Protein 4XGO (pdb70)

CATH classification: 3.80.10.10

InterPro domains:
  IPR001611 Leucine-rich repeat [PF13855] (92-151)
  IPR001611 Leucine-rich repeat [PF13855] (201-258)
  IPR001611 Leucine-rich repeat [PS51450] (116-137)
  IPR003591 Leucine-rich repeat, typical subtype [SM00369] (42-65)
  IPR003591 Leucine-rich repeat, typical subtype [SM00369] (70-89)
  IPR003591 Leucine-rich repeat, typical subtype [SM00369] (90-113)
  IPR003591 Leucine-rich repeat, typical subtype [SM00369] (114-137)
  IPR003591 Leucine-rich repeat, typical subtype [SM00369] (138-161)
  IPR003591 Leucine-rich repeat, typical subtype [SM00369] (245-265)
  IPR003591 Leucine-rich repeat, typical subtype [SM00369] (268-289)
  IPR003591 Leucine-rich repeat, typical subtype [SM00369] (291-314)
  IPR032675 Leucine-rich repeat domain superfamily [G3DSA:3.80.10.10] (21-376)
  IPR048481 LRIM1/APL1C-like, dimerization domain [PF20733] (366-550)

Secondary structure (DSSP, 8-state):
---EEE-HHHHHHHHHHHHTTSEEE-TTS-EEEE-TTTTTT-TT-SEEE--SS------TTGGGG-TT--EEE--SS------TTTTTT-TT--EEE--SS---B--TTTTSS-TT--EEE--SS--SB--GGG-TT-SEEE--SS--SEEEPPTT-SEEE--SS---EEE-S--S---EEE--SS-----GGGGG-TT-SEEE--SS--S---GGGGTT-SS--EEE--SS---EEEE-S---TT--EEE--SS--SEEEE-TTTTTT-SEEE--SS----------TT--EEE--SS-EEHHHHHHHHHHS-TTTB----SS--TT-EEETTEEEE--/-EEE-HHHHHHHHHHHHTTSEEE-TTS-EEEE-TTTTTT-TT-SEEE--SS----PPTTTTTT-TT--EEE--SS------TTTTTT-TT--EEE--SS---B--TTTTSS-TT--EEE--SS--SB--GGG-TT-SEEE--SS--SEEE--TT-SEEE--SS---EEE-S--SS--EEE--SS-----GGGGG-TT-SEEE--SS--S---GGGGTT-SS--EEE--SS---EEE----EEE--SS--SEEE--SGGGTT-SEEE--SS----------S---EEE--SS-EEHHHHHHHHHH------S-PPTTEEEETTEEEE--

Foldseek 3Di:
DDDDDDDPVVVVVVVVCVVQLQADAQDQVQDEDDDLCNCVPRQNYQAYAHDHHAYAADDLNSCLSHLNHAYYAHANYAYQEHDPNNCVRNQNHAEYAHAHYAHAEDDLCNCVSPQQHAYYHHDHYAYADDQCQSRQNYAEYEHDHYAYQEAEDHAEHQEYAHDHYAHAYYDYAQHANHAYYHHAQYAHAAQLVLLSHQNYAEYAHANYAYQADDLVSNVSNQAHAEYHHAHYAHAEAANEDDANLNYAYYAHYHYAYQAHHYPACNCLQYQYYEHENYAYAAYDHAQHANHQAYEDANYEYAVVRVVNRPVRYDPRRYDDADDDEPPQWDDDNRHTYHYD/DDDDDPVVVVVVVVCVVQLQAAAQDPVQDADDDLCNCVPSCNYAEYHHEQHAYAADDPNNCVRPQNHAYYEHAQYAYADYDPCNCVRNQNHAEYAHAHYAYAEDDLCNCQSNQQHAYYHHDHYAYAYDACQSRQNYAEYEHDNYAYQEAEHHAEHQAYAHAHYAHAYYHYAQHQRHAHYHHAQYAHADLLCLLSHQNYAEYAHANYAHQEDDAVSNPSHDHHAAYHHAHYAYAEAAEVYAYYHHHHYAYQYYHYPACVCQNYQYYEHYQYAYAADDDAQRVAHNAYDDANYEYAVVRVVNCVVRYHDDAYDDDDPQWDDDPRHTYHYD

Organism: Anopheles gambiae (NCBI:txid7165)

Solvent-accessible surface area: 29117 Å² total; per-residue (Å²): 118,113,50,44,103,0,27,57,163,40,7,68,53,28,52,51,22,29,112,97,39,58,17,3,3,0,0,3,25,74,0,88,98,7,38,68,77,1,0,26,188,3,95,69,0,64,82,0,25,0,20,34,9,52,0,92,152,7,21,58,95,0,2,91,32,0,58,74,0,36,18,0,14,0,2,125,7,56,0,18,68,18,27,113,39,6,1,122,51,0,60,107,0,49,61,0,5,0,16,44,6,62,0,80,106,4,80,78,94,18,15,144,28,1,108,42,0,85,33,0,48,0,18,37,15,102,0,80,56,10,44,0,34,95,8,83,32,2,87,63,4,37,0,8,118,9,93,1,50,65,2,14,0,0,86,37,0,36,56,0,31,0,4,53,11,55,0,73,68,16,80,29,54,88,0,88,94,0,21,45,0,60,0,29,67,9,41,0,92,62,5,48,16,1,47,48,1,21,4,0,17,25,1,20,2,10,103,8,65,0,102,113,13,65,22,83,28,8,107,78,17,140,95,0,49,72,5,66,0,10,40,10,103,0,46,37,2,76,7,126,20,87,57,22,95,54,19,60,12,0,22,0,8,76,9,107,0,89,100,6,91,36,62,117,52,16,15,47,81,5,39,66,0,52,0,19,68,14,44,0,70,70,6,163,21,28,101,35,103,52,23,113,30,2,15,0,6,97,23,32,1,33,0,79,16,0,77,48,4,38,145,50,17,65,76,59,5,36,118,34,48,14,135,165,40,124,150,107,43,74,87,29,132,27,0,15,0,99,82,128,114,45,72,0,23,31,164,40,6,69,59,30,37,51,21,28,114,109,40,52,17,4,3,0,0,0,6,36,0,56,51,5,44,66,78,6,2,30,215,10,108,68,0,68,80,0,36,0,23,30,9,43,0,70,153,8,19,80,110,4,2,80,63,0,43,74,0,38,24,0,27,0,2,101,9,58,0,45,66,38,15,117,53,12,2,136,61,0,62,74,0,46,49,0,3,0,7,55,7,48,0,94,113,6,89,69,103,18,10,112,37,0,108,48,0,68,24,0,40,0,17,39,14,126,0,80,49,10,22,0,29,74,6,83,38,2,81,54,4,37,0,6,114,9,95,2,52,62,2,3,0,0,92,33,0,36,47,0,25,0,4,56,11,60,0,74,70,16,115,26,61,87,0,106,68,0,21,49,0,56,0,35,64,8,63,0,87,75,4,51,18,1,58,50,1,20,6,0,21,23,0,25,1,7,103,5,61,0,102,82,15,56,41,120,36,37,111,105,36,146,131,15,37,78,10,54,3,8,40,7,93,0,65,38,4,91,47,98,33,65,15,1,22,1,9,74,10,100,0,113,113,5,64,15,94,140,59,95,7,65,69,1,65,82,0,49,0,17,70,14,48,0,68,74,5,156,9,62,108,14,88,56,37,72,38,8,16,0,6,90,20,34,2,32,0,84,21,0,88,59,6,58,89,63,54,97,67,37,43,14,148,96,40,122,96,79,43,74,90,38,117,31,0,15,0,58,88,123

Sequence (668 aa):
YKSMHLTPFTLSSALLASFHKVEVLNLNGLQIEEIDTNAFAYAHTIQKLYMRFNVIRYLPPHVFQNVPLLTVLMMLDRNDLSSLPPGIFHNTPKLTMMSMSNNNLERIEDDTFQATTALQNNLQQLSSSNRLTHVDLALIPSLFHVNVSYNLLSTLAIPIAVEELDASHNTINVVRGPVNVELTILKLQHNNLTDTAWLLNYPGLVDDVDLSSYNQLEKITYQHFVKMQRLERLYVSNNRLVALDFYGRPIPTLKVLDLSHNHLMWVEHNQAQFDKLQYLYLDHNSIVTFKLSTSHTLKNLTLSHNDWDCNSLRALFRNVAQPAVHDADQHCKIDYHLEHGLCCKESSMHLTPFTLSALLASFHKVEVLNLNGLQIEEIDTNAFAYAHTIQKLYMMRFNVIRYLPPHVFQNVPLLTVLMMLDRNDLSSLPPGIFFHHNNTPKLTMMMSMSSNNNLERIEDDTFQATTALQNLQLSSSNRLTHVDLALIPSLFHVNVSYNLLSTLAIPIAVEELDASHNTINVVRGPVNVELTILKLQHNNLTDTAWLLNYPGLVDVDLSYNQLEKITYQHFVKMQRLERLYVVSNNRLVALDFTLKVLDLSHNHLMWVEHNQAQFDKLQYLYLDHNSIVTFKLSTSHTLKNLTLSHNDWDCNSLRALFRNVVHDADQHCKIDYHLEHGLCCKES

Structure (mmCIF, N/CA/C/O backbone):
data_4XGO
#
_entry.id   4XGO
#
_cell.length_a   64.423
_cell.length_b   74.956
_cell.length_c   214.370
_cell.angle_alpha   90.00
_cell.angle_beta   90.00
_cell.angle_gamma   90.00
#
_symmetry.space_group_name_H-M   'P 21 21 21'
#
loop_
_entity.id
_entity.type
_entity.pdbx_description
1 polymer 'Anopheles Plasmodium-responsive Leucine-rich repeat protein 1B'
2 branched 2-acetamido-2-deoxy-beta-D-glucopyranose-(1-4)-2-acetamido-2-deoxy-beta-D-glucopyranose
3 non-polymer 'PHOSPHATE ION'
4 non-polymer 'ACETATE ION'
5 non-polymer GLYCEROL
6 non-polymer 'CHLORIDE ION'
7 non-polymer 'SODIUM ION'
8 water water
#
loop_
_atom_site.group_PDB
_atom_site.id
_atom_site.type_symbol
_atom_site.label_atom_id
_atom_site.label_alt_id
_atom_site.label_comp_id
_atom_site.label_asym_id
_atom_site.label_entity_id
_atom_site.label_seq_id
_atom_site.pdbx_PDB_ins_code
_atom_site.Cartn_x
_atom_site.Cartn_y
_atom_site.Cartn_z
_atom_site.occupancy
_atom_site.B_iso_or_equiv
_atom_site.auth_seq_id
_atom_site.auth_comp_id
_atom_site.auth_asym_id
_atom_site.auth_atom_id
_atom_site.pdbx_PDB_model_num
ATOM 1 N N . TYR A 1 5 ? 12.025 20.189 58.263 1.00 40.01 25 TYR A N 1
ATOM 2 C CA . TYR A 1 5 ? 11.081 21.218 58.804 1.00 39.39 25 TYR A CA 1
ATOM 3 C C . TYR A 1 5 ? 11.608 22.616 58.442 1.00 40.76 25 TYR A C 1
ATOM 4 O O . TYR A 1 5 ? 12.763 22.934 58.734 1.00 43.10 25 TYR A O 1
ATOM 13 N N . LYS A 1 6 ? 10.783 23.437 57.781 1.00 40.59 26 LYS A N 1
ATOM 14 C CA . LYS A 1 6 ? 11.219 24.779 57.354 1.00 39.88 26 LYS A CA 1
ATOM 15 C C . LYS A 1 6 ? 10.863 25.841 58.402 1.00 36.82 26 LYS A C 1
ATOM 16 O O . LYS A 1 6 ? 9.810 25.757 59.046 1.00 39.48 26 LYS A O 1
ATOM 19 N N . SER A 1 7 ? 11.726 26.849 58.539 1.00 33.64 27 SER A N 1
ATOM 20 C CA . SER A 1 7 ? 11.570 27.865 59.593 1.00 30.58 27 SER A CA 1
ATOM 21 C C . SER A 1 7 ? 10.531 28.914 59.234 1.00 28.65 27 SER A C 1
ATOM 22 O O . SER A 1 7 ? 10.317 29.204 58.057 1.00 30.31 27 SER A O 1
ATOM 25 N N . MET A 1 8 ? 9.900 29.476 60.257 1.00 24.08 28 MET A N 1
ATOM 26 C CA . MET A 1 8 ? 8.806 30.431 60.070 1.00 22.90 28 MET A CA 1
ATOM 27 C C . MET A 1 8 ? 9.073 31.731 60.808 1.00 21.74 28 MET A C 1
ATOM 28 O O . MET A 1 8 ? 9.834 31.770 61.784 1.00 19.23 28 MET A O 1
ATOM 33 N N . HIS A 1 9 ? 8.472 32.806 60.296 1.00 21.09 29 HIS A N 1
ATOM 34 C CA . HIS A 1 9 ? 8.460 34.104 60.965 1.00 21.10 29 HIS A CA 1
ATOM 35 C C . HIS A 1 9 ? 7.128 34.201 61.707 1.00 19.62 29 HIS A C 1
ATOM 36 O O . HIS A 1 9 ? 6.066 33.907 61.124 1.00 20.20 29 HIS A O 1
ATOM 43 N N . LEU A 1 10 ? 7.162 34.575 62.979 1.00 18.30 30 LEU A N 1
ATOM 44 C CA . LEU A 1 10 ? 5.956 34.794 63.741 1.00 18.64 30 LEU A CA 1
ATOM 45 C C . LEU A 1 10 ? 5.539 36.258 63.623 1.00 19.54 30 LEU A C 1
ATOM 46 O O . LEU A 1 10 ? 6.151 37.146 64.222 1.00 19.55 30 LEU A O 1
ATOM 51 N N . THR A 1 11 ? 4.481 36.481 62.849 1.00 20.52 31 THR A N 1
ATOM 52 C CA . THR A 1 11 ? 3.976 37.826 62.550 1.00 22.01 31 THR A CA 1
ATOM 53 C C . THR A 1 11 ? 2.512 37.874 62.966 1.00 22.39 31 THR A C 1
ATOM 54 O O . THR A 1 11 ? 1.912 36.833 63.256 1.00 20.90 31 THR A O 1
ATOM 58 N N . PRO A 1 12 ? 1.907 39.075 63.048 1.00 23.17 32 PRO A N 1
ATOM 59 C CA . PRO A 1 12 ? 0.486 39.031 63.311 1.00 23.56 32 PRO A CA 1
ATOM 60 C C . PRO A 1 12 ? -0.304 38.154 62.331 1.00 22.72 32 PRO A C 1
ATOM 61 O O . PRO A 1 12 ? -1.239 37.511 62.750 1.00 22.53 32 PRO A O 1
ATOM 65 N N . PHE A 1 13 ? 0.091 38.116 61.063 1.00 22.67 33 PHE A N 1
ATOM 66 C CA . PHE A 1 13 ? -0.554 37.264 60.073 1.00 23.14 33 PHE A CA 1
ATOM 67 C C . PHE A 1 13 ? -0.341 35.778 60.408 1.00 21.49 33 PHE A C 1
ATOM 68 O O . PHE A 1 13 ? -1.305 35.026 60.534 1.00 20.57 33 PHE A O 1
ATOM 76 N N . THR A 1 14 ? 0.904 35.358 60.593 1.00 20.13 34 THR A N 1
ATOM 77 C CA . THR A 1 14 ? 1.133 33.940 60.803 1.00 19.10 34 THR A CA 1
ATOM 78 C C . THR A 1 14 ? 0.550 33.481 62.145 1.00 18.90 34 THR A C 1
ATOM 79 O O . THR A 1 14 ? 0.044 32.344 62.251 1.00 19.14 34 THR A O 1
ATOM 83 N N . LEU A 1 15 ? 0.593 34.340 63.166 1.00 18.87 35 LEU A N 1
ATOM 84 C CA . LEU A 1 15 ? -0.024 33.980 64.436 1.00 19.25 35 LEU A CA 1
ATOM 85 C C . LEU A 1 15 ? -1.553 33.903 64.299 1.00 19.70 35 LEU A C 1
ATOM 86 O O . LEU A 1 15 ? -2.186 33.004 64.860 1.00 19.12 35 LEU A O 1
ATOM 91 N N . SER A 1 16 ? -2.143 34.823 63.526 1.00 20.43 36 SER A N 1
ATOM 92 C CA A SER A 1 16 ? -3.590 34.791 63.274 0.50 21.08 36 SER A CA 1
ATOM 93 C CA B SER A 1 16 ? -3.589 34.794 63.261 0.50 21.26 36 SER A CA 1
ATOM 94 C C . SER A 1 16 ? -3.989 33.476 62.611 1.00 20.75 36 SER A C 1
ATOM 95 O O . SER A 1 16 ? -4.978 32.838 63.020 1.00 21.49 36 SER A O 1
ATOM 100 N N . ALA A 1 17 ? -3.232 33.078 61.598 1.00 20.79 37 ALA A N 1
ATOM 101 C CA . ALA A 1 17 ? -3.532 31.844 60.874 1.00 20.57 37 ALA A CA 1
ATOM 102 C C . ALA A 1 17 ? -3.392 30.624 61.782 1.00 20.47 37 ALA A C 1
ATOM 103 O O . ALA A 1 17 ? -4.253 29.734 61.771 1.00 20.30 37 ALA A O 1
ATOM 105 N N . LEU A 1 18 ? -2.333 30.590 62.584 1.00 20.12 38 LEU A N 1
ATOM 106 C CA . LEU A 1 18 ? -2.172 29.549 63.598 1.00 20.53 38 LEU A CA 1
ATOM 107 C C . LEU A 1 18 ? -3.323 29.475 64.590 1.00 20.44 38 LEU A C 1
ATOM 108 O O . LEU A 1 18 ? -3.859 28.408 64.844 1.00 19.32 38 LEU A O 1
ATOM 113 N N . LEU A 1 19 ? -3.677 30.614 65.179 1.00 20.85 39 LEU A N 1
ATOM 114 C CA . LEU A 1 19 ? -4.778 30.670 66.150 1.00 21.99 39 LEU A CA 1
ATOM 115 C C . LEU A 1 19 ? -6.098 30.192 65.536 1.00 21.85 39 LEU A C 1
ATOM 116 O O . LEU A 1 19 ? -6.852 29.483 66.189 1.00 22.32 39 LEU A O 1
ATOM 121 N N . ALA A 1 20 ? -6.348 30.543 64.273 1.00 22.53 40 ALA A N 1
ATOM 122 C CA . ALA A 1 20 ? -7.572 30.109 63.579 1.00 23.22 40 ALA A CA 1
ATOM 123 C C . ALA A 1 20 ? -7.591 28.587 63.432 1.00 23.03 40 ALA A C 1
ATOM 124 O O . ALA A 1 20 ? -8.629 27.938 63.644 1.00 23.51 40 ALA A O 1
ATOM 126 N N . SER A 1 21 ? -6.439 28.015 63.066 1.00 22.74 41 SER A N 1
ATOM 127 C CA . SER A 1 21 ? -6.327 26.554 62.933 1.00 22.46 41 SER A CA 1
ATOM 128 C C . SER A 1 21 ? -6.508 25.843 64.294 1.00 22.18 41 SER A C 1
ATOM 129 O O . SER A 1 21 ? -7.092 24.761 64.370 1.00 22.69 41 SER A O 1
ATOM 132 N N . PHE A 1 22 ? -6.014 26.459 65.365 1.00 22.92 42 PHE A N 1
ATOM 133 C CA . PHE A 1 22 ? -6.127 25.915 66.706 1.00 23.60 42 PHE A CA 1
ATOM 134 C C . PHE A 1 22 ? -7.580 25.995 67.169 1.00 26.28 42 PHE A C 1
ATOM 135 O O . PHE A 1 22 ? -8.096 25.051 67.760 1.00 26.45 42 PHE A O 1
ATOM 143 N N . HIS A 1 23 ? -8.208 27.131 66.894 1.00 28.20 43 HIS A N 1
ATOM 144 C CA . HIS A 1 23 ? -9.591 27.400 67.327 1.00 30.68 43 HIS A CA 1
ATOM 145 C C . HIS A 1 23 ? -10.567 26.347 66.811 1.00 30.36 43 HIS A C 1
ATOM 146 O O . HIS A 1 23 ? -11.472 25.921 67.541 1.00 30.52 43 HIS A O 1
ATOM 153 N N . LYS A 1 24 ? -10.381 25.948 65.550 1.00 30.02 44 LYS A N 1
ATOM 154 C CA . LYS A 1 24 ? -11.194 24.908 64.904 1.00 30.61 44 LYS A CA 1
ATOM 155 C C . LYS A 1 24 ? -10.801 23.465 65.286 1.00 30.60 44 LYS A C 1
ATOM 156 O O . LYS A 1 24 ? -11.471 22.490 64.886 1.00 30.36 44 LYS A O 1
ATOM 161 N N . VAL A 1 25 ? -9.730 23.331 66.071 1.00 28.78 45 VAL A N 1
ATOM 162 C CA . VAL A 1 25 ? -9.208 22.034 66.495 1.00 28.08 45 VAL A CA 1
ATOM 163 C C . VAL A 1 25 ? -8.874 21.200 65.257 1.00 26.10 45 VAL A C 1
ATOM 164 O O . VAL A 1 25 ? -9.066 19.991 65.215 1.00 26.39 45 VAL A O 1
ATOM 168 N N . GLU A 1 26 ? -8.385 21.881 64.229 1.00 25.00 46 GLU A N 1
ATOM 169 C CA . GLU A 1 26 ? -7.947 21.230 63.016 1.00 24.37 46 GLU A CA 1
ATOM 170 C C . GLU A 1 26 ? -6.450 21.004 63.086 1.00 21.63 46 GLU A C 1
ATOM 171 O O . GLU A 1 26 ? -5.953 20.069 62.491 1.00 20.90 46 GLU A O 1
ATOM 177 N N . VAL A 1 27 ? -5.743 21.890 63.782 1.00 19.25 47 VAL A N 1
ATOM 178 C CA . VAL A 1 27 ? -4.306 21.719 64.030 1.00 17.56 47 VAL A CA 1
ATOM 179 C C . VAL A 1 27 ? -4.166 21.648 65.526 1.00 17.23 47 VAL A C 1
ATOM 180 O O . VAL A 1 27 ? -4.660 22.520 66.229 1.00 17.70 47 VAL A O 1
ATOM 184 N N . LEU A 1 28 ? -3.532 20.593 66.027 1.00 15.80 48 LEU A N 1
ATOM 185 C CA . LEU A 1 28 ? -3.351 20.435 67.453 1.00 15.50 48 LEU A CA 1
ATOM 186 C C . LEU A 1 28 ? -1.871 20.389 67.751 1.00 14.98 48 LEU A C 1
ATOM 187 O O . LEU A 1 28 ? -1.176 19.463 67.336 1.00 14.40 48 LEU A O 1
ATOM 192 N N . ASN A 1 29 ? -1.398 21.380 68.486 1.00 14.48 49 ASN A N 1
ATOM 193 C CA . ASN A 1 29 ? -0.001 21.427 68.878 1.00 13.94 49 ASN A CA 1
ATOM 194 C C . ASN A 1 29 ? 0.217 20.923 70.311 1.00 13.97 49 ASN A C 1
ATOM 195 O O . ASN A 1 29 ? -0.052 21.629 71.291 1.00 14.08 49 ASN A O 1
ATOM 200 N N . LEU A 1 30 ? 0.700 19.679 70.414 1.00 13.58 50 LEU A N 1
ATOM 201 C CA . LEU A 1 30 ? 1.084 19.085 71.670 1.00 13.70 50 LEU A CA 1
ATOM 202 C C . LEU A 1 30 ? 2.593 18.967 71.755 1.00 13.30 50 LEU A C 1
ATOM 203 O O . LEU A 1 30 ? 3.130 18.188 72.554 1.00 13.52 50 LEU A O 1
ATOM 208 N N . ASN A 1 31 ? 3.305 19.752 70.953 1.00 12.73 51 ASN A N 1
ATOM 209 C CA . ASN A 1 31 ? 4.768 19.702 71.014 1.00 12.44 51 ASN A CA 1
ATOM 210 C C . ASN A 1 31 ? 5.264 20.168 72.377 1.00 12.87 51 ASN A C 1
ATOM 211 O O . ASN A 1 31 ? 4.741 21.150 72.923 1.00 12.82 51 ASN A O 1
ATOM 216 N N . GLY A 1 32 ? 6.302 19.523 72.886 1.00 13.03 52 GLY A N 1
ATOM 217 C CA . GLY A 1 32 ? 7.064 20.044 74.012 1.00 13.99 52 GLY A CA 1
ATOM 218 C C . GLY A 1 32 ? 6.308 20.065 75.336 1.00 15.26 52 GLY A C 1
ATOM 219 O O . GLY A 1 32 ? 6.599 20.899 76.193 1.00 15.53 52 GLY A O 1
ATOM 220 N N . LEU A 1 33 ? 5.343 19.150 75.503 1.00 16.14 53 LEU A N 1
ATOM 221 C CA . LEU A 1 33 ? 4.518 19.128 76.735 1.00 17.48 53 LEU A CA 1
ATOM 222 C C . LEU A 1 33 ? 4.893 18.003 77.708 1.00 19.34 53 LEU A C 1
ATOM 223 O O . LEU A 1 33 ? 4.143 17.736 78.649 1.00 19.85 53 LEU A O 1
ATOM 228 N N . GLN A 1 34 ? 6.077 17.429 77.530 1.00 20.91 54 GLN A N 1
ATOM 229 C CA . GLN A 1 34 ? 6.596 16.311 78.352 1.00 23.53 54 GLN A CA 1
ATOM 230 C C . GLN A 1 34 ? 5.596 15.153 78.412 1.00 22.55 54 GLN A C 1
ATOM 231 O O . GLN A 1 34 ? 5.407 14.544 79.463 1.00 23.05 54 GLN A O 1
ATOM 237 N N . ILE A 1 35 ? 4.954 14.864 77.287 1.00 21.41 55 ILE A N 1
ATOM 238 C CA . ILE A 1 35 ? 4.012 13.753 77.200 1.00 21.23 55 ILE A CA 1
ATOM 239 C C . ILE A 1 35 ? 4.777 12.455 77.206 1.00 22.02 55 ILE A C 1
ATOM 240 O O . ILE A 1 35 ? 5.702 12.260 76.409 1.00 20.28 55 ILE A O 1
ATOM 245 N N . GLU A 1 36 ? 4.412 11.567 78.123 1.00 24.03 56 GLU A N 1
ATOM 246 C CA . GLU A 1 36 ? 5.054 10.260 78.200 1.00 27.19 56 GLU A CA 1
ATOM 247 C C . GLU A 1 36 ? 4.081 9.161 77.779 1.00 28.21 56 GLU A C 1
ATOM 248 O O . GLU A 1 36 ? 4.275 8.545 76.758 1.00 30.51 56 GLU A O 1
ATOM 254 N N . GLU A 1 37 ? 3.023 8.920 78.529 1.00 30.24 57 GLU A N 1
ATOM 255 C CA . GLU A 1 37 ? 2.065 7.891 78.124 1.00 30.29 57 GLU A CA 1
ATOM 256 C C . GLU A 1 37 ? 0.927 8.529 77.329 1.00 27.53 57 GLU A C 1
ATOM 257 O O . GLU A 1 37 ? 0.530 9.658 77.599 1.00 27.81 57 GLU A O 1
ATOM 263 N N . ILE A 1 38 ? 0.427 7.809 76.330 1.00 24.82 58 ILE A N 1
ATOM 264 C CA . ILE A 1 38 ? -0.774 8.208 75.618 1.00 23.69 58 ILE A CA 1
ATOM 265 C C . ILE A 1 38 ? -1.791 7.083 75.726 1.00 24.39 58 ILE A C 1
ATOM 266 O O . ILE A 1 38 ? -1.480 5.943 75.399 1.00 24.18 58 ILE A O 1
ATOM 271 N N . ASP A 1 39 ? -3.002 7.407 76.164 1.00 25.47 59 ASP A N 1
ATOM 272 C CA . ASP A 1 39 ? -4.069 6.409 76.228 1.00 26.67 59 ASP A CA 1
ATOM 273 C C . ASP A 1 39 ? -4.618 6.141 74.837 1.00 25.80 59 ASP A C 1
ATOM 274 O O . ASP A 1 39 ? -4.677 7.043 74.012 1.00 23.23 59 ASP A O 1
ATOM 279 N N . THR A 1 40 ? -5.060 4.901 74.585 1.00 24.94 60 THR A N 1
ATOM 280 C CA . THR A 1 40 ? -5.605 4.545 73.276 1.00 25.02 60 THR A CA 1
ATOM 281 C C . THR A 1 40 ? -6.740 5.466 72.860 1.00 24.15 60 THR A C 1
ATOM 282 O O . THR A 1 40 ? -6.873 5.789 71.685 1.00 23.14 60 THR A O 1
ATOM 286 N N . ASN A 1 41 ? -7.578 5.872 73.814 1.00 24.20 61 ASN A N 1
ATOM 287 C CA . ASN A 1 41 ? -8.716 6.743 73.514 1.00 24.23 61 ASN A CA 1
ATOM 288 C C . ASN A 1 41 ? -8.430 8.238 73.677 1.00 23.22 61 ASN A C 1
ATOM 289 O O . ASN A 1 41 ? -9.358 9.036 73.768 1.00 23.01 61 ASN A O 1
ATOM 294 N N . ALA A 1 42 ? -7.155 8.630 73.680 1.00 22.31 62 ALA A N 1
ATOM 295 C CA . ALA A 1 42 ? -6.802 10.026 73.963 1.00 21.97 62 ALA A CA 1
ATOM 296 C C . ALA A 1 42 ? -7.539 11.017 73.074 1.00 21.37 62 ALA A C 1
ATOM 297 O O . ALA A 1 42 ? -7.904 12.108 73.532 1.00 21.12 62 ALA A O 1
ATOM 299 N N . PHE A 1 43 ? -7.736 10.657 71.804 1.00 21.16 63 PHE A N 1
ATOM 300 C CA . PHE A 1 43 ? -8.384 11.538 70.836 1.00 21.50 63 PHE A CA 1
ATOM 301 C C . PHE A 1 43 ? -9.868 11.259 70.557 1.00 22.78 63 PHE A C 1
ATOM 302 O O . PHE A 1 43 ? -10.424 11.736 69.557 1.00 22.58 63 PHE A O 1
ATOM 310 N N . ALA A 1 44 ? -10.521 10.572 71.487 1.00 24.47 64 ALA A N 1
ATOM 311 C CA . ALA A 1 44 ? -11.928 10.168 71.335 1.00 26.16 64 ALA A CA 1
ATOM 312 C C . ALA A 1 44 ? -12.919 11.322 71.093 1.00 28.09 64 ALA A C 1
ATOM 313 O O . ALA A 1 44 ? -13.961 11.128 70.451 1.00 29.93 64 ALA A O 1
ATOM 315 N N . TYR A 1 45 ? -12.612 12.492 71.642 1.00 28.39 65 TYR A N 1
ATOM 316 C CA . TYR A 1 45 ? -13.445 13.686 71.517 1.00 30.19 65 TYR A CA 1
ATOM 317 C C . TYR A 1 45 ? -12.820 14.765 70.633 1.00 29.11 65 TYR A C 1
ATOM 318 O O . TYR A 1 45 ? -13.158 15.959 70.748 1.00 29.02 65 TYR A O 1
ATOM 327 N N . ALA A 1 46 ? -11.917 14.350 69.744 1.00 27.35 66 ALA A N 1
ATOM 328 C CA . ALA A 1 46 ? -11.163 15.279 68.910 1.00 27.03 66 ALA A CA 1
ATOM 329 C C . ALA A 1 46 ? -11.059 14.763 67.480 1.00 26.58 66 ALA A C 1
ATOM 330 O O . ALA A 1 46 ? -9.971 14.734 66.893 1.00 25.32 66 ALA A O 1
ATOM 332 N N . HIS A 1 47 ? -12.200 14.381 66.909 1.00 25.93 67 HIS A N 1
ATOM 333 C CA . HIS A 1 47 ? -12.224 13.788 65.574 1.00 26.24 67 HIS A CA 1
ATOM 334 C C . HIS A 1 47 ? -11.938 14.777 64.442 1.00 24.98 67 HIS A C 1
ATOM 335 O O . HIS A 1 47 ? -11.735 14.360 63.297 1.00 25.74 67 HIS A O 1
ATOM 342 N N . THR A 1 48 ? -11.867 16.067 64.762 1.00 23.80 68 THR A N 1
ATOM 343 C CA . THR A 1 48 ? -11.628 17.108 63.771 1.00 23.06 68 THR A CA 1
ATOM 344 C C . THR A 1 48 ? -10.143 17.256 63.371 1.00 21.48 68 THR A C 1
ATOM 345 O O . THR A 1 48 ? -9.853 17.921 62.399 1.00 21.18 68 THR A O 1
ATOM 349 N N . ILE A 1 49 ? -9.225 16.631 64.108 1.00 20.45 69 ILE A N 1
ATOM 350 C CA . ILE A 1 49 ? -7.767 16.859 63.884 1.00 19.40 69 ILE A CA 1
ATOM 351 C C . ILE A 1 49 ? -7.320 16.416 62.485 1.00 18.90 69 ILE A C 1
ATOM 352 O O . ILE A 1 49 ? -7.562 15.269 62.058 1.00 19.21 69 ILE A O 1
ATOM 357 N N . GLN A 1 50 ? -6.689 17.337 61.766 1.00 18.71 70 GLN A N 1
ATOM 358 C CA . GLN A 1 50 ? -6.057 17.028 60.498 1.00 18.69 70 GLN A CA 1
ATOM 359 C C . GLN A 1 50 ? -4.535 17.061 60.615 1.00 17.23 70 GLN A C 1
ATOM 360 O O . GLN A 1 50 ? -3.864 16.328 59.918 1.00 16.94 70 GLN A O 1
ATOM 366 N N . LYS A 1 51 ? -4.002 17.945 61.457 1.00 16.55 71 LYS A N 1
ATOM 367 C CA . LYS A 1 51 ? -2.544 18.016 61.690 1.00 15.77 71 LYS A CA 1
ATOM 368 C C . LYS A 1 51 ? -2.251 17.873 63.168 1.00 15.13 71 LYS A C 1
ATOM 369 O O . LYS A 1 51 ? -2.733 18.657 63.995 1.00 15.30 71 LYS A O 1
ATOM 375 N N . LEU A 1 52 ? -1.459 16.859 63.510 1.00 13.80 72 LEU A N 1
ATOM 376 C CA . LEU A 1 52 ? -1.185 16.535 64.899 1.00 13.64 72 LEU A CA 1
ATOM 377 C C . LEU A 1 52 ? 0.302 16.624 65.160 1.00 13.26 72 LEU A C 1
ATOM 378 O O . LEU A 1 52 ? 1.080 15.872 64.573 1.00 12.21 72 LEU A O 1
ATOM 383 N N . TYR A 1 53 ? 0.683 17.567 66.015 1.00 12.95 73 TYR A N 1
ATOM 384 C CA . TYR A 1 53 ? 2.086 17.792 66.339 1.00 12.71 73 TYR A CA 1
ATOM 385 C C . TYR A 1 53 ? 2.373 17.310 67.749 1.00 12.96 73 TYR A C 1
ATOM 386 O O . TYR A 1 53 ? 1.783 17.824 68.710 1.00 12.90 73 TYR A O 1
ATOM 395 N N . MET A 1 54 ? 3.239 16.292 67.873 1.00 12.88 74 MET A N 1
ATOM 396 C CA . MET A 1 54 ? 3.655 15.760 69.184 1.00 13.52 74 MET A CA 1
ATOM 397 C C . MET A 1 54 ? 5.184 15.632 69.286 1.00 13.40 74 MET A C 1
ATOM 398 O O . MET A 1 54 ? 5.729 14.727 69.941 1.00 13.37 74 MET A O 1
ATOM 403 N N . ARG A 1 55 ? 5.864 16.593 68.673 1.00 13.16 75 ARG A N 1
ATOM 404 C CA . ARG A 1 55 ? 7.327 16.643 68.655 1.00 13.21 75 ARG A CA 1
ATOM 405 C C . ARG A 1 55 ? 7.865 17.061 70.040 1.00 12.91 75 ARG A C 1
ATOM 406 O O . ARG A 1 55 ? 7.172 17.732 70.801 1.00 12.23 75 ARG A O 1
ATOM 414 N N . PHE A 1 56 ? 9.089 16.631 70.350 1.00 12.62 76 PHE A N 1
ATOM 415 C CA . PHE A 1 56 ? 9.808 17.043 71.553 1.00 13.12 76 PHE A CA 1
ATOM 416 C C . PHE A 1 56 ? 9.065 16.668 72.829 1.00 13.72 76 PHE A C 1
ATOM 417 O O . PHE A 1 56 ? 8.924 17.480 73.749 1.00 14.01 76 PHE A O 1
ATOM 425 N N . ASN A 1 57 ? 8.590 15.433 72.875 1.00 13.93 77 ASN A N 1
ATOM 426 C CA . ASN A 1 57 ? 8.003 14.893 74.086 1.00 14.64 77 ASN A CA 1
ATOM 427 C C . ASN A 1 57 ? 8.872 13.733 74.552 1.00 15.56 77 ASN A C 1
ATOM 428 O O . ASN A 1 57 ? 10.046 13.633 74.175 1.00 15.60 77 ASN A O 1
ATOM 433 N N . VAL A 1 58 ? 8.325 12.845 75.374 1.00 16.82 78 VAL A N 1
ATOM 434 C CA . VAL A 1 58 ? 9.099 11.692 75.834 1.00 18.15 78 VAL A CA 1
ATOM 435 C C . VAL A 1 58 ? 8.287 10.416 75.629 1.00 18.34 78 VAL A C 1
ATOM 436 O O . VAL A 1 58 ? 8.273 9.526 76.479 1.00 19.51 78 VAL A O 1
ATOM 440 N N . ILE A 1 59 ? 7.649 10.325 74.470 1.00 17.73 79 ILE A N 1
ATOM 441 C CA . ILE A 1 59 ? 6.733 9.244 74.172 1.00 17.75 79 ILE A CA 1
ATOM 442 C C . ILE A 1 59 ? 7.541 7.976 73.892 1.00 18.21 79 ILE A C 1
ATOM 443 O O . ILE A 1 59 ? 8.435 7.969 73.046 1.00 17.09 79 ILE A O 1
ATOM 448 N N . ARG A 1 60 ? 7.224 6.909 74.627 1.00 19.70 80 ARG A N 1
ATOM 449 C CA . ARG A 1 60 ? 7.956 5.637 74.518 1.00 21.10 80 ARG A CA 1
ATOM 450 C C . ARG A 1 60 ? 7.240 4.611 73.642 1.00 21.01 80 ARG A C 1
ATOM 451 O O . ARG A 1 60 ? 7.894 3.826 72.943 1.00 20.47 80 ARG A O 1
ATOM 459 N N . TYR A 1 61 ? 5.908 4.608 73.696 1.00 21.69 81 TYR A N 1
ATOM 460 C CA . TYR A 1 61 ? 5.066 3.698 72.908 1.00 22.11 81 TYR A CA 1
ATOM 461 C C . TYR A 1 61 ? 3.850 4.416 72.375 1.00 21.01 81 TYR A C 1
ATOM 462 O O . TYR A 1 61 ? 3.340 5.342 73.013 1.00 20.34 81 TYR A O 1
ATOM 471 N N . LEU A 1 62 ? 3.382 3.981 71.209 1.00 20.22 82 LEU A N 1
ATOM 472 C CA . LEU A 1 62 ? 2.083 4.376 70.693 1.00 19.91 82 LEU A CA 1
ATOM 473 C C . LEU A 1 62 ? 1.121 3.188 70.808 1.00 20.38 82 LEU A C 1
ATOM 474 O O . LEU A 1 62 ? 1.451 2.102 70.335 1.00 20.27 82 LEU A O 1
ATOM 479 N N . PRO A 1 63 ? -0.065 3.399 71.394 1.00 21.06 83 PRO A N 1
ATOM 480 C CA . PRO A 1 63 ? -1.071 2.327 71.335 1.00 21.72 83 PRO A CA 1
ATOM 481 C C . PRO A 1 63 ? -1.474 2.043 69.882 1.00 21.70 83 PRO A C 1
ATOM 482 O O . PRO A 1 63 ? -1.597 2.969 69.096 1.00 20.66 83 PRO A O 1
ATOM 486 N N . PRO A 1 64 ? -1.680 0.764 69.516 1.00 23.03 84 PRO A N 1
ATOM 487 C CA . PRO A 1 64 ? -1.901 0.440 68.092 1.00 22.75 84 PRO A CA 1
ATOM 488 C C . PRO A 1 64 ? -3.104 1.136 67.451 1.00 22.54 84 PRO A C 1
ATOM 489 O O . PRO A 1 64 ? -3.067 1.426 66.247 1.00 22.22 84 PRO A O 1
ATOM 493 N N . HIS A 1 65 ? -4.161 1.380 68.225 1.00 22.46 85 HIS A N 1
ATOM 494 C CA . HIS A 1 65 ? -5.385 1.981 67.679 1.00 23.13 85 HIS A CA 1
ATOM 495 C C . HIS A 1 65 ? -5.566 3.460 68.065 1.00 21.93 85 HIS A C 1
ATOM 496 O O . HIS A 1 65 ? -6.644 4.025 67.924 1.00 21.27 85 HIS A O 1
ATOM 503 N N . VAL A 1 66 ? -4.496 4.110 68.521 1.00 21.09 86 VAL A N 1
ATOM 504 C CA . VAL A 1 66 ? -4.607 5.499 68.971 1.00 20.45 86 VAL A CA 1
ATOM 505 C C . VAL A 1 66 ? -5.125 6.450 67.876 1.00 20.14 86 VAL A C 1
ATOM 506 O O . VAL A 1 66 ? -5.822 7.415 68.194 1.00 19.64 86 VAL A O 1
ATOM 510 N N . PHE A 1 67 ? -4.824 6.166 66.604 1.00 20.30 87 PHE A N 1
ATOM 511 C CA . PHE A 1 67 ? -5.210 7.063 65.509 1.00 20.48 87 PHE A CA 1
ATOM 512 C C . PHE A 1 67 ? -6.538 6.723 64.820 1.00 22.16 87 PHE A C 1
ATOM 513 O O . PHE A 1 67 ? -6.959 7.424 63.887 1.00 22.28 87 PHE A O 1
ATOM 521 N N . GLN A 1 68 ? -7.216 5.677 65.289 1.00 23.67 88 GLN A N 1
ATOM 522 C CA . GLN A 1 68 ? -8.563 5.381 64.812 1.00 25.33 88 GLN A CA 1
ATOM 523 C C . GLN A 1 68 ? -9.510 6.557 65.041 1.00 24.63 88 GLN A C 1
ATOM 524 O O . GLN A 1 68 ? -10.434 6.770 64.258 1.00 25.70 88 GLN A O 1
ATOM 530 N N . ASN A 1 69 ? -9.266 7.327 66.099 1.00 23.92 89 ASN A N 1
ATOM 531 C CA . ASN A 1 69 ? -10.085 8.491 66.412 1.00 23.64 89 ASN A CA 1
ATOM 532 C C . ASN A 1 69 ? -9.779 9.735 65.587 1.00 22.59 89 ASN A C 1
ATOM 533 O O . ASN A 1 69 ? -10.519 10.724 65.685 1.00 21.20 89 ASN A O 1
ATOM 538 N N . VAL A 1 70 ? -8.705 9.702 64.785 1.00 22.02 90 VAL A N 1
ATOM 539 C CA . VAL A 1 70 ? -8.358 10.847 63.938 1.00 20.97 90 VAL A CA 1
ATOM 540 C C . VAL A 1 70 ? -8.283 10.472 62.443 1.00 20.98 90 VAL A C 1
ATOM 541 O O . VAL A 1 70 ? -7.223 10.579 61.805 1.00 20.11 90 VAL A O 1
ATOM 545 N N . PRO A 1 71 ? -9.433 10.096 61.844 1.00 20.95 91 PRO A N 1
ATOM 546 C CA . PRO A 1 71 ? -9.402 9.604 60.458 1.00 21.28 91 PRO A CA 1
ATOM 547 C C . PRO A 1 71 ? -9.101 10.666 59.390 1.00 20.94 91 PRO A C 1
ATOM 548 O O . PRO A 1 71 ? -8.757 10.317 58.257 1.00 21.71 91 PRO A O 1
ATOM 552 N N . LEU A 1 72 ? -9.165 11.940 59.755 1.00 20.41 92 LEU A N 1
ATOM 553 C CA . LEU A 1 72 ? -8.876 13.019 58.821 1.00 19.74 92 LEU A CA 1
ATOM 554 C C . LEU A 1 72 ? -7.397 13.415 58.835 1.00 18.51 92 LEU A C 1
ATOM 555 O O . LEU A 1 72 ? -7.035 14.355 58.157 1.00 17.73 92 LEU A O 1
ATOM 560 N N . LEU A 1 73 ? -6.579 12.693 59.602 1.00 17.52 93 LEU A N 1
ATOM 561 C CA . LEU A 1 73 ? -5.166 13.040 59.795 1.00 17.50 93 LEU A CA 1
ATOM 562 C C . LEU A 1 73 ? -4.437 13.128 58.457 1.00 16.48 93 LEU A C 1
ATOM 563 O O . LEU A 1 73 ? -4.423 12.165 57.690 1.00 16.69 93 LEU A O 1
ATOM 568 N N . THR A 1 74 ? -3.822 14.280 58.193 1.00 16.00 94 THR A N 1
ATOM 569 C CA . THR A 1 74 ? -3.008 14.473 57.017 1.00 15.53 94 THR A CA 1
ATOM 570 C C . THR A 1 74 ? -1.528 14.684 57.366 1.00 14.38 94 THR A C 1
ATOM 571 O O . THR A 1 74 ? -0.678 14.359 56.550 1.00 14.09 94 THR A O 1
ATOM 575 N N . VAL A 1 75 ? -1.241 15.210 58.557 1.00 13.47 95 VAL A N 1
ATOM 576 C CA . VAL A 1 75 ? 0.144 15.506 58.971 1.00 13.26 95 VAL A CA 1
ATOM 577 C C . VAL A 1 75 ? 0.347 15.018 60.387 1.00 13.02 95 VAL A C 1
ATOM 578 O O . VAL A 1 75 ? -0.451 15.348 61.261 1.00 13.68 95 VAL A O 1
ATOM 582 N N . LEU A 1 76 ? 1.364 14.186 60.600 1.00 12.72 96 LEU A N 1
ATOM 583 C CA . LEU A 1 76 ? 1.708 13.698 61.923 1.00 12.62 96 LEU A CA 1
ATOM 584 C C . LEU A 1 76 ? 3.201 13.920 62.138 1.00 12.62 96 LEU A C 1
ATOM 585 O O . LEU A 1 76 ? 3.995 13.412 61.377 1.00 11.89 96 LEU A O 1
ATOM 590 N N . MET A 1 77 ? 3.537 14.648 63.201 1.00 13.15 97 MET A N 1
ATOM 591 C CA A MET A 1 77 ? 4.933 14.928 63.521 0.50 12.98 97 MET A CA 1
ATOM 592 C CA B MET A 1 77 ? 4.920 14.996 63.541 0.50 13.10 97 MET A CA 1
ATOM 593 C C . MET A 1 77 ? 5.236 14.446 64.920 1.00 13.07 97 MET A C 1
ATOM 594 O O . MET A 1 77 ? 4.636 14.907 65.920 1.00 12.82 97 MET A O 1
ATOM 603 N N . LEU A 1 78 ? 6.139 13.464 64.982 1.00 12.51 98 LEU A N 1
ATOM 604 C CA . LEU A 1 78 ? 6.522 12.822 66.228 1.00 12.89 98 LEU A CA 1
ATOM 605 C C . LEU A 1 78 ? 8.023 12.818 66.393 1.00 12.60 98 LEU A C 1
ATOM 606 O O . LEU A 1 78 ? 8.566 11.976 67.113 1.00 12.25 98 LEU A O 1
ATOM 611 N N . ASP A 1 79 ? 8.676 13.819 65.805 1.00 12.44 99 ASP A N 1
ATOM 612 C CA . ASP A 1 79 ? 10.133 13.943 65.917 1.00 13.29 99 ASP A CA 1
ATOM 613 C C . ASP A 1 79 ? 10.523 14.148 67.365 1.00 13.50 99 ASP A C 1
ATOM 614 O O . ASP A 1 79 ? 9.779 14.766 68.130 1.00 12.81 99 ASP A O 1
ATOM 619 N N . ARG A 1 80 ? 11.689 13.631 67.740 1.00 13.64 100 ARG A N 1
ATOM 620 C CA . ARG A 1 80 ? 12.259 13.856 69.065 1.00 15.01 100 ARG A CA 1
ATOM 621 C C . ARG A 1 80 ? 11.397 13.258 70.157 1.00 15.14 100 ARG A C 1
ATOM 622 O O . ARG A 1 80 ? 10.867 13.971 71.017 1.00 15.00 100 ARG A O 1
ATOM 630 N N . ASN A 1 81 ? 11.245 11.941 70.079 1.00 14.35 101 ASN A N 1
ATOM 631 C CA . ASN A 1 81 ? 10.600 11.162 71.138 1.00 14.70 101 ASN A CA 1
ATOM 632 C C . ASN A 1 81 ? 11.449 9.900 71.367 1.00 15.54 101 ASN A C 1
ATOM 633 O O . ASN A 1 81 ? 12.612 9.848 70.951 1.00 14.67 101 ASN A O 1
ATOM 638 N N . ASP A 1 82 ? 10.896 8.923 72.066 1.00 16.91 102 ASP A N 1
ATOM 639 C CA . ASP A 1 82 ? 11.658 7.755 72.469 1.00 18.58 102 ASP A CA 1
ATOM 640 C C . ASP A 1 82 ? 11.081 6.466 71.899 1.00 18.30 102 ASP A C 1
ATOM 641 O O . ASP A 1 82 ? 11.214 5.411 72.498 1.00 18.80 102 ASP A O 1
ATOM 646 N N . LEU A 1 83 ? 10.483 6.529 70.723 1.00 17.48 103 LEU A N 1
ATOM 647 C CA . LEU A 1 83 ? 9.884 5.341 70.129 1.00 17.54 103 LEU A CA 1
ATOM 648 C C . LEU A 1 83 ? 10.977 4.405 69.613 1.00 17.77 103 LEU A C 1
ATOM 649 O O . LEU A 1 83 ? 11.960 4.857 69.019 1.00 16.74 103 LEU A O 1
ATOM 654 N N . SER A 1 84 ? 10.812 3.107 69.873 1.00 18.95 104 SER A N 1
ATOM 655 C CA . SER A 1 84 ? 11.724 2.089 69.330 1.00 19.84 104 SER A CA 1
ATOM 656 C C . SER A 1 84 ? 11.055 1.216 68.260 1.00 19.89 104 SER A C 1
ATOM 657 O O . SER A 1 84 ? 11.741 0.567 67.474 1.00 19.62 104 SER A O 1
ATOM 660 N N . SER A 1 85 ? 9.725 1.220 68.202 1.00 19.89 105 SER A N 1
ATOM 661 C CA . SER A 1 85 ? 9.004 0.489 67.162 1.00 20.60 105 SER A CA 1
ATOM 662 C C . SER A 1 85 ? 7.628 1.093 66.945 1.00 20.68 105 SER A C 1
ATOM 663 O O . SER A 1 85 ? 7.144 1.872 67.778 1.00 20.04 105 SER A O 1
ATOM 666 N N . LEU A 1 86 ? 7.001 0.731 65.829 1.00 20.55 106 LEU A N 1
ATOM 667 C CA . LEU A 1 86 ? 5.609 1.097 65.583 1.00 20.97 106 LEU A CA 1
ATOM 668 C C . LEU A 1 86 ? 4.781 -0.177 65.636 1.00 22.50 106 LEU A C 1
ATOM 669 O O . LEU A 1 86 ? 5.193 -1.193 65.080 1.00 23.41 106 LEU A O 1
ATOM 674 N N . PRO A 1 87 ? 3.631 -0.132 66.309 1.00 23.15 107 PRO A N 1
ATOM 675 C CA . PRO A 1 87 ? 2.807 -1.343 66.430 1.00 24.47 107 PRO A CA 1
ATOM 676 C C . PRO A 1 87 ? 2.028 -1.653 65.159 1.00 25.39 107 PRO A C 1
ATOM 677 O O . PRO A 1 87 ? 1.772 -0.749 64.370 1.00 25.24 107 PRO A O 1
ATOM 681 N N . PRO A 1 88 ? 1.660 -2.938 64.947 1.00 26.83 108 PRO A N 1
ATOM 682 C CA . PRO A 1 88 ? 0.883 -3.252 63.746 1.00 26.56 108 PRO A CA 1
ATOM 683 C C . PRO A 1 88 ? -0.451 -2.518 63.760 1.00 25.55 108 PRO A C 1
ATOM 684 O O . PRO A 1 88 ? -1.111 -2.455 64.799 1.00 25.67 108 PRO A O 1
ATOM 688 N N . GLY A 1 89 ? -0.797 -1.931 62.618 1.00 24.03 109 GLY A N 1
ATOM 689 C CA . GLY A 1 89 ? -2.057 -1.256 62.432 1.00 23.69 109 GLY A CA 1
ATOM 690 C C . GLY A 1 89 ? -2.032 0.216 62.803 1.00 21.74 109 GLY A C 1
ATOM 691 O O . GLY A 1 89 ? -3.068 0.877 62.793 1.00 22.36 109 GLY A O 1
ATOM 692 N N . ILE A 1 90 ? -0.861 0.747 63.150 1.00 20.56 110 ILE A N 1
ATOM 693 C CA . ILE A 1 90 ? -0.777 2.130 63.623 1.00 19.91 110 ILE A CA 1
ATOM 694 C C . ILE A 1 90 ? -1.401 3.135 62.633 1.00 19.27 110 ILE A C 1
ATOM 695 O O . ILE A 1 90 ? -2.090 4.071 63.060 1.00 17.91 110 ILE A O 1
ATOM 700 N N . PHE A 1 91 ? -1.183 2.934 61.330 1.00 19.12 111 PHE A N 1
ATOM 701 C CA . PHE A 1 91 ? -1.744 3.827 60.301 1.00 19.41 111 PHE A CA 1
ATOM 702 C C . PHE A 1 91 ? -2.850 3.195 59.453 1.00 21.35 111 PHE A C 1
ATOM 703 O O . PHE A 1 91 ? -3.162 3.670 58.354 1.00 21.79 111 PHE A O 1
ATOM 711 N N . HIS A 1 92 ? -3.480 2.143 59.963 1.00 22.55 112 HIS A N 1
ATOM 712 C CA . HIS A 1 92 ? -4.492 1.451 59.177 1.00 24.90 112 HIS A CA 1
ATOM 713 C C . HIS A 1 92 ? -5.723 2.327 58.884 1.00 24.63 112 HIS A C 1
ATOM 714 O O . HIS A 1 92 ? -6.394 2.153 57.852 1.00 24.93 112 HIS A O 1
ATOM 721 N N . ASN A 1 93 ? -6.032 3.237 59.803 1.00 23.84 113 ASN A N 1
ATOM 722 C CA . ASN A 1 93 ? -7.221 4.050 59.702 1.00 25.03 113 ASN A CA 1
ATOM 723 C C . ASN A 1 93 ? -6.895 5.519 59.439 1.00 23.18 113 ASN A C 1
ATOM 724 O O . ASN A 1 93 ? -7.730 6.396 59.709 1.00 23.53 113 ASN A O 1
ATOM 729 N N . THR A 1 94 ? -5.694 5.784 58.904 1.00 21.15 114 THR A N 1
ATOM 730 C CA . THR A 1 94 ? -5.293 7.142 58.541 1.00 19.77 114 THR A CA 1
ATOM 731 C C . THR A 1 94 ? -4.922 7.261 57.053 1.00 19.25 114 THR A C 1
ATOM 732 O O . THR A 1 94 ? -3.766 7.595 56.703 1.00 18.34 114 THR A O 1
ATOM 736 N N . PRO A 1 95 ? -5.908 7.058 56.158 1.00 19.05 115 PRO A N 1
ATOM 737 C CA . PRO A 1 95 ? -5.607 6.990 54.720 1.00 19.28 115 PRO A CA 1
ATOM 738 C C . PRO A 1 95 ? -5.272 8.316 54.057 1.00 18.94 115 PRO A C 1
ATOM 739 O O . PRO A 1 95 ? -4.776 8.314 52.921 1.00 18.84 115 PRO A O 1
ATOM 743 N N . LYS A 1 96 ? -5.547 9.422 54.749 1.00 18.79 116 LYS A N 1
ATOM 744 C CA . LYS A 1 96 ? -5.327 10.742 54.195 1.00 18.74 116 LYS A CA 1
ATOM 745 C C . LYS A 1 96 ? -3.942 11.263 54.523 1.00 17.22 116 LYS A C 1
ATOM 746 O O . LYS A 1 96 ? -3.626 12.361 54.114 1.00 16.17 116 LYS A O 1
ATOM 752 N N . LEU A 1 97 ? -3.128 10.477 55.238 1.00 16.37 117 LEU A N 1
ATOM 753 C CA . LEU A 1 97 ? -1.808 10.942 55.686 1.00 16.14 117 LEU A CA 1
ATOM 754 C C . LEU A 1 97 ? -0.932 11.272 54.499 1.00 15.62 117 LEU A C 1
ATOM 755 O O . LEU A 1 97 ? -0.714 10.414 53.640 1.00 15.53 117 LEU A O 1
ATOM 760 N N . THR A 1 98 ? -0.404 12.493 54.469 1.00 15.24 118 THR A N 1
ATOM 761 C CA . THR A 1 98 ? 0.505 12.939 53.405 1.00 15.18 118 THR A CA 1
ATOM 762 C C . THR A 1 98 ? 1.928 13.220 53.879 1.00 14.93 118 THR A C 1
ATOM 763 O O . THR A 1 98 ? 2.849 13.175 53.062 1.00 14.19 118 THR A O 1
ATOM 767 N N . MET A 1 99 ? 2.082 13.540 55.165 1.00 15.26 119 MET A N 1
ATOM 768 C CA . MET A 1 99 ? 3.387 13.820 55.764 1.00 16.53 119 MET A CA 1
ATOM 769 C C . MET A 1 99 ? 3.472 13.162 57.120 1.00 15.55 119 MET A C 1
ATOM 770 O O . MET A 1 99 ? 2.587 13.329 57.972 1.00 14.55 119 MET A O 1
ATOM 775 N N . MET A 1 100 ? 4.548 12.418 57.328 1.00 14.71 120 MET A N 1
ATOM 776 C CA . MET A 1 100 ? 4.778 11.763 58.593 1.00 14.84 120 MET A CA 1
ATOM 777 C C . MET A 1 100 ? 6.234 11.970 58.955 1.00 14.21 120 MET A C 1
ATOM 778 O O . MET A 1 100 ? 7.125 11.571 58.190 1.00 13.37 120 MET A O 1
ATOM 783 N N . SER A 1 101 ? 6.471 12.611 60.091 1.00 13.40 121 SER A N 1
ATOM 784 C CA . SER A 1 101 ? 7.811 12.850 60.539 1.00 13.37 121 SER A CA 1
ATOM 785 C C . SER A 1 101 ? 8.047 12.172 61.873 1.00 12.98 121 SER A C 1
ATOM 786 O O . SER A 1 101 ? 7.299 12.374 62.829 1.00 12.56 121 SER A O 1
ATOM 789 N N . MET A 1 102 ? 9.122 11.395 61.939 1.00 12.37 122 MET A N 1
ATOM 790 C CA . MET A 1 102 ? 9.518 10.713 63.159 1.00 13.26 122 MET A CA 1
ATOM 791 C C . MET A 1 102 ? 11.053 10.663 63.276 1.00 12.51 122 MET A C 1
ATOM 792 O O . MET A 1 102 ? 11.645 9.662 63.679 1.00 12.25 122 MET A O 1
ATOM 797 N N . SER A 1 103 ? 11.686 11.772 62.942 1.00 11.76 123 SER A N 1
ATOM 798 C CA . SER A 1 103 ? 13.123 11.864 63.096 1.00 11.67 123 SER A CA 1
ATOM 799 C C . SER A 1 103 ? 13.487 11.835 64.575 1.00 11.71 123 SER A C 1
ATOM 800 O O . SER A 1 103 ? 12.672 12.145 65.438 1.00 11.26 123 SER A O 1
ATOM 803 N N . ASN A 1 104 ? 14.722 11.438 64.863 1.00 11.56 124 ASN A N 1
ATOM 804 C CA . ASN A 1 104 ? 15.244 11.541 66.220 1.00 12.36 124 ASN A CA 1
ATOM 805 C C . ASN A 1 104 ? 14.423 10.761 67.243 1.00 12.39 124 ASN A C 1
ATOM 806 O O . ASN A 1 104 ? 14.134 11.244 68.334 1.00 12.41 124 ASN A O 1
ATOM 811 N N . ASN A 1 105 ? 14.015 9.555 66.862 1.00 12.42 125 ASN A N 1
ATOM 812 C CA . ASN A 1 105 ? 13.551 8.555 67.814 1.00 12.84 125 ASN A CA 1
ATOM 813 C C . ASN A 1 105 ? 14.608 7.431 67.888 1.00 13.68 125 ASN A C 1
ATOM 814 O O . ASN A 1 105 ? 15.776 7.659 67.561 1.00 13.22 125 ASN A O 1
ATOM 819 N N . ASN A 1 106 ? 14.206 6.258 68.357 1.00 14.78 126 ASN A N 1
ATOM 820 C CA . ASN A 1 106 ? 15.100 5.110 68.445 1.00 15.97 126 ASN A CA 1
ATOM 821 C C . ASN A 1 106 ? 14.578 3.962 67.610 1.00 15.93 126 ASN A C 1
ATOM 822 O O . ASN A 1 106 ? 14.768 2.783 67.970 1.00 16.12 126 ASN A O 1
ATOM 827 N N . LEU A 1 107 ? 13.969 4.268 66.468 1.00 15.22 127 LEU A N 1
ATOM 828 C CA . LEU A 1 107 ? 13.313 3.222 65.687 1.00 15.51 127 LEU A CA 1
ATOM 829 C C . LEU A 1 107 ? 14.322 2.262 65.086 1.00 15.91 127 LEU A C 1
ATOM 830 O O . LEU A 1 107 ? 15.339 2.695 64.528 1.00 15.05 127 LEU A O 1
ATOM 835 N N . GLU A 1 108 ? 14.054 0.967 65.253 1.00 16.81 128 GLU A N 1
ATOM 836 C CA . GLU A 1 108 ? 14.947 -0.104 64.762 1.00 17.64 128 GLU A CA 1
ATOM 837 C C . GLU A 1 108 ? 14.468 -0.627 63.415 1.00 16.82 128 GLU A C 1
ATOM 838 O O . GLU A 1 108 ? 15.271 -0.940 62.543 1.00 16.66 128 GLU A O 1
ATOM 844 N N . ARG A 1 109 ? 13.154 -0.746 63.246 1.00 16.67 129 ARG A N 1
ATOM 845 C CA . ARG A 1 109 ? 12.580 -1.259 62.008 1.00 17.03 129 ARG A CA 1
ATOM 846 C C . ARG A 1 109 ? 11.265 -0.576 61.688 1.00 17.10 129 ARG A C 1
ATOM 847 O O . ARG A 1 109 ? 10.556 -0.170 62.588 1.00 17.06 129 ARG A O 1
ATOM 855 N N . ILE A 1 110 ? 10.967 -0.469 60.398 1.00 17.25 130 ILE A N 1
ATOM 856 C CA . ILE A 1 110 ? 9.625 -0.181 59.899 1.00 17.86 130 ILE A CA 1
ATOM 857 C C . ILE A 1 110 ? 9.160 -1.420 59.177 1.00 18.70 130 ILE A C 1
ATOM 858 O O . ILE A 1 110 ? 9.730 -1.774 58.140 1.00 18.97 130 ILE A O 1
ATOM 863 N N . GLU A 1 111 ? 8.124 -2.077 59.695 1.00 19.52 131 GLU A N 1
ATOM 864 C CA . GLU A 1 111 ? 7.618 -3.298 59.049 1.00 20.39 131 GLU A CA 1
ATOM 865 C C . GLU A 1 111 ? 6.916 -2.983 57.733 1.00 20.25 131 GLU A C 1
ATOM 866 O O . GLU A 1 111 ? 6.376 -1.895 57.534 1.00 19.03 131 GLU A O 1
ATOM 872 N N . ASP A 1 112 ? 6.925 -3.959 56.835 1.00 20.60 132 ASP A N 1
ATOM 873 C CA . ASP A 1 112 ? 6.488 -3.752 55.463 1.00 21.44 132 ASP A CA 1
ATOM 874 C C . ASP A 1 112 ? 5.011 -3.353 55.291 1.00 22.50 132 ASP A C 1
ATOM 875 O O . ASP A 1 112 ? 4.682 -2.754 54.281 1.00 23.02 132 ASP A O 1
ATOM 880 N N . ASP A 1 113 ? 4.141 -3.669 56.253 1.00 23.21 133 ASP A N 1
ATOM 881 C CA . ASP A 1 113 ? 2.713 -3.291 56.148 1.00 23.86 133 ASP A CA 1
ATOM 882 C C . ASP A 1 113 ? 2.375 -1.919 56.780 1.00 21.70 133 ASP A C 1
ATOM 883 O O . ASP A 1 113 ? 1.233 -1.469 56.737 1.00 20.73 133 ASP A O 1
ATOM 888 N N . THR A 1 114 ? 3.384 -1.236 57.316 1.00 20.09 134 THR A N 1
ATOM 889 C CA . THR A 1 114 ? 3.167 -0.007 58.080 1.00 19.28 134 THR A CA 1
ATOM 890 C C . THR A 1 114 ? 2.396 1.027 57.251 1.00 19.32 134 THR A C 1
ATOM 891 O O . THR A 1 114 ? 1.449 1.660 57.751 1.00 18.63 134 THR A O 1
ATOM 895 N N . PHE A 1 115 ? 2.769 1.165 55.980 1.00 19.31 135 PHE A N 1
ATOM 896 C CA . PHE A 1 115 ? 2.214 2.211 55.115 1.00 19.85 135 PHE A CA 1
ATOM 897 C C . PHE A 1 115 ? 1.271 1.690 54.024 1.00 21.92 135 PHE A C 1
ATOM 898 O O . PHE A 1 115 ? 1.083 2.342 52.991 1.00 21.75 135 PHE A O 1
ATOM 906 N N . GLN A 1 116 ? 0.646 0.536 54.264 1.00 23.33 136 GLN A N 1
ATOM 907 C CA . GLN A 1 116 ? -0.279 -0.057 53.284 1.00 26.15 136 GLN A CA 1
ATOM 908 C C . GLN A 1 116 ? -1.477 0.832 52.967 1.00 24.96 136 GLN A C 1
ATOM 909 O O . GLN A 1 116 ? -1.844 0.967 51.802 1.00 25.52 136 GLN A O 1
ATOM 915 N N . ALA A 1 117 ? -2.068 1.439 53.994 1.00 23.60 137 ALA A N 1
ATOM 916 C CA . ALA A 1 117 ? -3.297 2.214 53.833 1.00 23.29 137 ALA A CA 1
ATOM 917 C C . ALA A 1 117 ? -3.009 3.661 53.476 1.00 21.88 137 ALA A C 1
ATOM 918 O O . ALA A 1 117 ? -3.890 4.365 52.970 1.00 21.10 137 ALA A O 1
ATOM 920 N N . THR A 1 118 ? -1.775 4.105 53.730 1.00 20.27 138 THR A N 1
ATOM 921 C CA . THR A 1 118 ? -1.407 5.494 53.492 1.00 18.83 138 THR A CA 1
ATOM 922 C C . THR A 1 118 ? -0.946 5.706 52.062 1.00 18.40 138 THR A C 1
ATOM 923 O O . THR A 1 118 ? 0.220 6.062 51.806 1.00 18.18 138 THR A O 1
ATOM 927 N N . THR A 1 119 ? -1.889 5.566 51.135 1.00 18.47 139 THR A N 1
ATOM 928 C CA . THR A 1 119 ? -1.587 5.600 49.705 1.00 18.58 139 THR A CA 1
ATOM 929 C C . THR A 1 119 ? -1.412 7.015 49.138 1.00 18.15 139 THR A C 1
ATOM 930 O O . THR A 1 119 ? -1.217 7.183 47.923 1.00 18.49 139 THR A O 1
ATOM 934 N N . ALA A 1 120 ? -1.488 8.027 50.001 1.00 17.30 140 ALA A N 1
ATOM 935 C CA . ALA A 1 120 ? -1.207 9.404 49.612 1.00 16.93 140 ALA A CA 1
ATOM 936 C C . ALA A 1 120 ? 0.023 9.947 50.317 1.00 16.00 140 ALA A C 1
ATOM 937 O O . ALA A 1 120 ? 0.271 11.156 50.258 1.00 15.79 140 ALA A O 1
ATOM 939 N N . LEU A 1 121 ? 0.772 9.083 50.997 1.00 15.52 141 LEU A N 1
ATOM 940 C CA . LEU A 1 121 ? 1.930 9.542 51.766 1.00 15.18 141 LEU A CA 1
ATOM 941 C C . LEU A 1 121 ? 3.025 10.059 50.829 1.00 15.03 141 LEU A C 1
ATOM 942 O O . LEU A 1 121 ? 3.581 9.301 50.031 1.00 15.28 141 LEU A O 1
ATOM 947 N N . GLN A 1 122 ? 3.344 11.350 50.915 1.00 14.78 142 GLN A N 1
ATOM 948 C CA . GLN A 1 122 ? 4.322 11.931 50.007 1.00 15.15 142 GLN A CA 1
ATOM 949 C C . GLN A 1 122 ? 5.626 12.325 50.667 1.00 14.20 142 GLN A C 1
ATOM 950 O O . GLN A 1 122 ? 6.649 12.341 50.002 1.00 13.91 142 GLN A O 1
ATOM 956 N N . ASN A 1 123 ? 5.577 12.676 51.949 1.00 13.69 143 ASN A N 1
ATOM 957 C CA A ASN A 1 123 ? 6.737 13.209 52.652 0.50 13.24 143 ASN A CA 1
ATOM 958 C CA B ASN A 1 123 ? 6.746 13.201 52.661 0.50 13.29 143 ASN A CA 1
ATOM 959 C C . ASN A 1 123 ? 6.985 12.382 53.905 1.00 12.73 143 ASN A C 1
ATOM 960 O O . ASN A 1 123 ? 6.136 12.319 54.782 1.00 12.12 143 ASN A O 1
ATOM 969 N N . LEU A 1 124 ? 8.157 11.750 53.959 1.00 11.75 144 LEU A N 1
ATOM 970 C CA . LEU A 1 124 ? 8.478 10.837 55.028 1.00 11.67 144 LEU A CA 1
ATOM 971 C C . LEU A 1 124 ? 9.862 11.187 55.586 1.00 11.13 144 LEU A C 1
ATOM 972 O O . LEU A 1 124 ? 10.864 11.195 54.844 1.00 10.83 144 LEU A O 1
ATOM 977 N N . GLN A 1 125 ? 9.889 11.477 56.880 1.00 10.71 145 GLN A N 1
ATOM 978 C CA A GLN A 1 125 ? 11.106 11.896 57.567 0.50 10.80 145 GLN A CA 1
ATOM 979 C CA B GLN A 1 125 ? 11.129 11.891 57.551 0.50 10.24 145 GLN A CA 1
ATOM 980 C C . GLN A 1 125 ? 11.387 10.919 58.690 1.00 10.63 145 GLN A C 1
ATOM 981 O O . GLN A 1 125 ? 10.608 10.837 59.653 1.00 10.64 145 GLN A O 1
ATOM 992 N N . LEU A 1 126 ? 12.473 10.157 58.544 1.00 10.20 146 LEU A N 1
ATOM 993 C CA . LEU A 1 126 ? 12.878 9.135 59.491 1.00 10.49 146 LEU A CA 1
ATOM 994 C C . LEU A 1 126 ? 14.353 9.260 59.860 1.00 10.10 146 LEU A C 1
ATOM 995 O O . LEU A 1 126 ? 14.962 8.281 60.343 1.00 10.32 146 LEU A O 1
ATOM 1000 N N . SER A 1 127 ? 14.926 10.448 59.664 1.00 9.90 147 SER A N 1
ATOM 1001 C CA A SER A 1 127 ? 16.341 10.626 59.938 0.50 9.84 147 SER A CA 1
ATOM 1002 C CA B SER A 1 127 ? 16.341 10.661 59.949 0.50 9.99 147 SER A CA 1
ATOM 1003 C C . SER A 1 127 ? 16.645 10.442 61.430 1.00 10.23 147 SER A C 1
ATOM 1004 O O . SER A 1 127 ? 15.802 10.665 62.279 1.00 9.83 147 SER A O 1
ATOM 1009 N N . SER A 1 128 ? 17.868 9.998 61.722 1.00 10.49 148 SER A N 1
ATOM 1010 C CA . SER A 1 128 ? 18.381 9.952 63.090 1.00 11.09 148 SER A CA 1
ATOM 1011 C C . SER A 1 128 ? 17.569 9.012 63.977 1.00 11.41 148 SER A C 1
ATOM 1012 O O . SER A 1 128 ? 17.134 9.372 65.066 1.00 11.67 148 SER A O 1
ATOM 1015 N N . ASN A 1 129 ? 17.370 7.806 63.483 1.00 11.46 149 ASN A N 1
ATOM 1016 C CA . ASN A 1 129 ? 16.900 6.695 64.289 1.00 12.00 149 ASN A CA 1
ATOM 1017 C C . ASN A 1 129 ? 18.004 5.618 64.321 1.00 13.11 149 ASN A C 1
ATOM 1018 O O . ASN A 1 129 ? 19.188 5.960 64.232 1.00 13.00 149 ASN A O 1
ATOM 1023 N N . ARG A 1 130 ? 17.626 4.346 64.463 1.00 14.45 150 ARG A N 1
ATOM 1024 C CA . ARG A 1 130 ? 18.581 3.229 64.377 1.00 15.89 150 ARG A CA 1
ATOM 1025 C C . ARG A 1 130 ? 18.112 2.199 63.364 1.00 15.46 150 ARG A C 1
ATOM 1026 O O . ARG A 1 130 ? 18.226 0.982 63.598 1.00 15.56 150 ARG A O 1
ATOM 1034 N N . LEU A 1 131 ? 17.558 2.673 62.252 1.00 14.18 151 LEU A N 1
ATOM 1035 C CA . LEU A 1 131 ? 16.845 1.811 61.324 1.00 14.29 151 LEU A CA 1
ATOM 1036 C C . LEU A 1 131 ? 17.773 0.858 60.597 1.00 14.54 151 LEU A C 1
ATOM 1037 O O . LEU A 1 131 ? 18.744 1.292 59.991 1.00 13.87 151 LEU A O 1
ATOM 1042 N N . THR A 1 132 ? 17.448 -0.433 60.653 1.00 15.63 152 THR A N 1
ATOM 1043 C CA . THR A 1 132 ? 18.139 -1.427 59.833 1.00 16.40 152 THR A CA 1
ATOM 1044 C C . THR A 1 132 ? 17.261 -1.965 58.711 1.00 17.17 152 THR A C 1
ATOM 1045 O O . THR A 1 132 ? 17.738 -2.691 57.835 1.00 17.66 152 THR A O 1
ATOM 1049 N N . HIS A 1 133 ? 15.970 -1.656 58.757 1.00 16.75 153 HIS A N 1
ATOM 1050 C CA . HIS A 1 133 ? 15.057 -2.083 57.736 1.00 17.81 153 HIS A CA 1
ATOM 1051 C C . HIS A 1 133 ? 13.951 -1.056 57.540 1.00 17.52 153 HIS A C 1
ATOM 1052 O O . HIS A 1 133 ? 13.274 -0.691 58.494 1.00 17.06 153 HIS A O 1
ATOM 1059 N N . VAL A 1 134 ? 13.793 -0.614 56.298 1.00 17.89 154 VAL A N 1
ATOM 1060 C CA . VAL A 1 134 ? 12.612 0.087 55.848 1.00 18.86 154 VAL A CA 1
ATOM 1061 C C . VAL A 1 134 ? 12.511 -0.080 54.331 1.00 19.79 154 VAL A C 1
ATOM 1062 O O . VAL A 1 134 ? 13.410 0.347 53.599 1.00 20.53 154 VAL A O 1
ATOM 1066 N N . ASP A 1 135 ? 11.442 -0.724 53.871 1.00 20.77 155 ASP A N 1
ATOM 1067 C CA . ASP A 1 135 ? 11.246 -0.938 52.431 1.00 21.35 155 ASP A CA 1
ATOM 1068 C C . ASP A 1 135 ? 10.433 0.208 51.842 1.00 20.51 155 ASP A C 1
ATOM 1069 O O . ASP A 1 135 ? 9.195 0.142 51.751 1.00 20.40 155 ASP A O 1
ATOM 1074 N N . LEU A 1 136 ? 11.140 1.272 51.457 1.00 19.69 156 LEU A N 1
ATOM 1075 C CA . LEU A 1 136 ? 10.501 2.462 50.904 1.00 19.65 156 LEU A CA 1
ATOM 1076 C C . LEU A 1 136 ? 9.846 2.189 49.556 1.00 20.44 156 LEU A C 1
ATOM 1077 O O . LEU A 1 136 ? 8.893 2.867 49.180 1.00 20.27 156 LEU A O 1
ATOM 1082 N N . ALA A 1 137 ? 10.351 1.181 48.847 1.00 21.66 157 ALA A N 1
ATOM 1083 C CA . ALA A 1 137 ? 9.878 0.849 47.499 1.00 23.52 157 ALA A CA 1
ATOM 1084 C C . ALA A 1 137 ? 8.428 0.371 47.474 1.00 25.19 157 ALA A C 1
ATOM 1085 O O . ALA A 1 137 ? 7.775 0.406 46.440 1.00 25.88 157 ALA A O 1
ATOM 1087 N N . LEU A 1 138 ? 7.924 -0.052 48.626 1.00 27.77 158 LEU A N 1
ATOM 1088 C CA . LEU A 1 138 ? 6.515 -0.383 48.794 1.00 29.67 158 LEU A CA 1
ATOM 1089 C C . LEU A 1 138 ? 5.571 0.811 48.781 1.00 29.86 158 LEU A C 1
ATOM 1090 O O . LEU A 1 138 ? 4.357 0.624 48.686 1.00 33.26 158 LEU A O 1
ATOM 1095 N N . ILE A 1 139 ? 6.105 2.029 48.880 1.00 26.54 159 ILE A N 1
ATOM 1096 C CA . ILE A 1 139 ? 5.304 3.227 49.053 1.00 24.66 159 ILE A CA 1
ATOM 1097 C C . ILE A 1 139 ? 5.467 4.144 47.828 1.00 23.86 159 ILE A C 1
ATOM 1098 O O . ILE A 1 139 ? 6.221 5.131 47.875 1.00 21.75 159 ILE A O 1
ATOM 1103 N N . PRO A 1 140 ? 4.759 3.841 46.723 1.00 22.20 160 PRO A N 1
ATOM 1104 C CA . PRO A 1 140 ? 4.953 4.578 45.469 1.00 21.58 160 PRO A CA 1
ATOM 1105 C C . PRO A 1 140 ? 4.484 6.039 45.446 1.00 20.36 160 PRO A C 1
ATOM 1106 O O . PRO A 1 140 ? 4.852 6.788 44.530 1.00 19.60 160 PRO A O 1
ATOM 1110 N N . SER A 1 141 ? 3.726 6.454 46.459 1.00 19.11 161 SER A N 1
ATOM 1111 C CA . SER A 1 141 ? 3.282 7.829 46.578 1.00 18.53 161 SER A CA 1
ATOM 1112 C C . SER A 1 141 ? 4.419 8.741 47.037 1.00 16.99 161 SER A C 1
ATOM 1113 O O . SER A 1 141 ? 4.300 9.960 46.952 1.00 16.28 161 SER A O 1
ATOM 1116 N N . LEU A 1 142 ? 5.519 8.171 47.524 1.00 16.54 162 LEU A N 1
ATOM 1117 C CA . LEU A 1 142 ? 6.592 9.027 48.098 1.00 15.99 162 LEU A CA 1
ATOM 1118 C C . LEU A 1 142 ? 7.196 9.987 47.084 1.00 16.33 162 LEU A C 1
ATOM 1119 O O . LEU A 1 142 ? 7.465 9.625 45.944 1.00 16.45 162 LEU A O 1
ATOM 1124 N N . PHE A 1 143 ? 7.382 11.231 47.524 1.00 16.41 163 PHE A N 1
ATOM 1125 C CA . PHE A 1 143 ? 7.923 12.306 46.709 1.00 16.92 163 PHE A CA 1
ATOM 1126 C C . PHE A 1 143 ? 9.234 12.815 47.328 1.00 15.35 163 PHE A C 1
ATOM 1127 O O . PHE A 1 143 ? 10.196 13.083 46.604 1.00 14.36 163 PHE A O 1
ATOM 1135 N N . HIS A 1 144 ? 9.239 13.007 48.653 1.00 14.72 164 HIS A N 1
ATOM 1136 C CA . HIS A 1 144 ? 10.423 13.506 49.378 1.00 14.28 164 HIS A CA 1
ATOM 1137 C C . HIS A 1 144 ? 10.650 12.581 50.557 1.00 13.32 164 HIS A C 1
ATOM 1138 O O . HIS A 1 144 ? 9.735 12.381 51.362 1.00 12.42 164 HIS A O 1
ATOM 1145 N N . VAL A 1 145 ? 11.850 12.002 50.656 1.00 12.22 165 VAL A N 1
ATOM 1146 C CA . VAL A 1 145 ? 12.146 11.045 51.682 1.00 12.28 165 VAL A CA 1
ATOM 1147 C C . VAL A 1 145 ? 13.512 11.330 52.328 1.00 11.72 165 VAL A C 1
ATOM 1148 O O . VAL A 1 145 ? 14.488 11.595 51.628 1.00 11.39 165 VAL A O 1
ATOM 1152 N N . ASN A 1 146 ? 13.581 11.242 53.652 1.00 11.27 166 ASN A N 1
ATOM 1153 C CA . ASN A 1 146 ? 14.837 11.407 54.354 1.00 11.19 166 ASN A CA 1
ATOM 1154 C C . ASN A 1 146 ? 14.984 10.281 55.348 1.00 10.76 166 ASN A C 1
ATOM 1155 O O . ASN A 1 146 ? 14.199 10.186 56.310 1.00 10.46 166 ASN A O 1
ATOM 1160 N N . VAL A 1 147 ? 15.975 9.412 55.106 1.00 9.98 167 VAL A N 1
ATOM 1161 C CA . VAL A 1 147 ? 16.324 8.342 56.010 1.00 10.09 167 VAL A CA 1
ATOM 1162 C C . VAL A 1 147 ? 17.796 8.441 56.446 1.00 9.81 167 VAL A C 1
ATOM 1163 O O . VAL A 1 147 ? 18.405 7.438 56.809 1.00 9.94 167 VAL A O 1
ATOM 1167 N N . SER A 1 148 ? 18.331 9.663 56.468 1.00 9.41 168 SER A N 1
ATOM 1168 C CA . SER A 1 148 ? 19.727 9.873 56.829 1.00 9.38 168 SER A CA 1
ATOM 1169 C C . SER A 1 148 ? 19.967 9.536 58.297 1.00 9.70 168 SER A C 1
ATOM 1170 O O . SER A 1 148 ? 19.047 9.559 59.084 1.00 9.21 168 SER A O 1
ATOM 1173 N N . TYR A 1 149 ? 21.210 9.196 58.636 1.00 10.02 169 TYR A N 1
ATOM 1174 C CA . TYR A 1 149 ? 21.612 8.879 60.004 1.00 10.88 169 TYR A CA 1
ATOM 1175 C C . TYR A 1 149 ? 20.825 7.686 60.572 1.00 11.15 169 TYR A C 1
ATOM 1176 O O . TYR A 1 149 ? 20.158 7.773 61.593 1.00 11.26 169 TYR A O 1
ATOM 1185 N N . ASN A 1 150 ? 20.959 6.560 59.893 1.00 11.28 170 ASN A N 1
ATOM 1186 C CA . ASN A 1 150 ? 20.396 5.300 60.332 1.00 11.67 170 ASN A CA 1
ATOM 1187 C C . ASN A 1 150 ? 21.447 4.204 60.143 1.00 12.57 170 ASN A C 1
ATOM 1188 O O . ASN A 1 150 ? 22.662 4.517 60.009 1.00 12.26 170 ASN A O 1
ATOM 1193 N N . LEU A 1 151 ? 21.012 2.949 60.154 1.00 13.52 171 LEU A N 1
ATOM 1194 C CA . LEU A 1 151 ? 21.908 1.792 60.016 1.00 14.37 171 LEU A CA 1
ATOM 1195 C C . LEU A 1 151 ? 21.520 0.909 58.850 1.00 14.86 171 LEU A C 1
ATOM 1196 O O . LEU A 1 151 ? 21.623 -0.337 58.929 1.00 15.47 171 LEU A O 1
ATOM 1201 N N . LEU A 1 152 ? 21.076 1.529 57.768 1.00 14.53 172 LEU A N 1
ATOM 1202 C CA . LEU A 1 152 ? 20.574 0.798 56.610 1.00 15.42 172 LEU A CA 1
ATOM 1203 C C . LEU A 1 152 ? 21.748 0.274 55.785 1.00 15.74 172 LEU A C 1
ATOM 1204 O O . LEU A 1 152 ? 22.746 0.961 55.636 1.00 15.37 172 LEU A O 1
ATOM 1209 N N . SER A 1 153 ? 21.616 -0.947 55.276 1.00 16.76 173 SER A N 1
ATOM 1210 C CA . SER A 1 153 ? 22.643 -1.509 54.389 1.00 17.95 173 SER A CA 1
ATOM 1211 C C . SER A 1 153 ? 22.103 -1.685 52.981 1.00 17.98 173 SER A C 1
ATOM 1212 O O . SER A 1 153 ? 22.872 -1.766 52.037 1.00 17.73 173 SER A O 1
ATOM 1215 N N . THR A 1 154 ? 20.781 -1.778 52.835 1.00 17.58 174 THR A N 1
ATOM 1216 C CA . THR A 1 154 ? 20.172 -1.899 51.522 1.00 18.14 174 THR A CA 1
ATOM 1217 C C . THR A 1 154 ? 19.197 -0.745 51.368 1.00 17.90 174 THR A C 1
ATOM 1218 O O . THR A 1 154 ? 18.447 -0.450 52.292 1.00 18.41 174 THR A O 1
ATOM 1222 N N . LEU A 1 155 ? 19.219 -0.090 50.217 1.00 17.54 175 LEU A N 1
ATOM 1223 C CA . LEU A 1 155 ? 18.291 1.017 49.961 1.00 17.27 175 LEU A CA 1
ATOM 1224 C C . LEU A 1 155 ? 17.395 0.671 48.787 1.00 18.08 175 LEU A C 1
ATOM 1225 O O . LEU A 1 155 ? 17.855 0.619 47.647 1.00 18.30 175 LEU A O 1
ATOM 1230 N N . ALA A 1 156 ? 16.115 0.431 49.069 1.00 18.71 176 ALA A N 1
ATOM 1231 C CA . ALA A 1 156 ? 15.127 0.263 48.026 1.00 19.44 176 ALA A CA 1
ATOM 1232 C C . ALA A 1 156 ? 14.512 1.621 47.715 1.00 18.82 176 ALA A C 1
ATOM 1233 O O . ALA A 1 156 ? 13.897 2.232 48.567 1.00 19.40 176 ALA A O 1
ATOM 1235 N N . ILE A 1 157 ? 14.707 2.100 46.500 1.00 18.42 177 ILE A N 1
ATOM 1236 C CA . ILE A 1 157 ? 14.217 3.421 46.118 1.00 18.23 177 ILE A CA 1
ATOM 1237 C C . ILE A 1 157 ? 12.861 3.259 45.439 1.00 18.73 177 ILE A C 1
ATOM 1238 O O . ILE A 1 157 ? 12.744 2.494 44.478 1.00 19.50 177 ILE A O 1
ATOM 1243 N N . PRO A 1 158 ? 11.830 3.976 45.928 1.00 18.43 178 PRO A N 1
ATOM 1244 C CA . PRO A 1 158 ? 10.516 3.874 45.276 1.00 18.97 178 PRO A CA 1
ATOM 1245 C C . PRO A 1 158 ? 10.498 4.490 43.861 1.00 19.17 178 PRO A C 1
ATOM 1246 O O . PRO A 1 158 ? 11.443 5.175 43.445 1.00 18.91 178 PRO A O 1
ATOM 1250 N N . ILE A 1 159 ? 9.414 4.236 43.150 1.00 19.70 179 ILE A N 1
ATOM 1251 C CA . ILE A 1 159 ? 9.362 4.438 41.702 1.00 20.47 179 ILE A CA 1
ATOM 1252 C C . ILE A 1 159 ? 9.319 5.901 41.263 1.00 20.09 179 ILE A C 1
ATOM 1253 O O . ILE A 1 159 ? 9.694 6.219 40.137 1.00 20.25 179 ILE A O 1
ATOM 1258 N N . ALA A 1 160 ? 8.845 6.784 42.131 1.00 19.24 180 ALA A N 1
ATOM 1259 C CA . ALA A 1 160 ? 8.622 8.185 41.743 1.00 18.98 180 ALA A CA 1
ATOM 1260 C C . ALA A 1 160 ? 9.086 9.221 42.759 1.00 18.18 180 ALA A C 1
ATOM 1261 O O . ALA A 1 160 ? 8.686 10.378 42.679 1.00 17.97 180 ALA A O 1
ATOM 1263 N N . VAL A 1 161 ? 9.922 8.826 43.712 1.00 17.73 181 VAL A N 1
ATOM 1264 C CA . VAL A 1 161 ? 10.516 9.795 44.632 1.00 16.89 181 VAL A CA 1
ATOM 1265 C C . VAL A 1 161 ? 11.397 10.771 43.851 1.00 17.13 181 VAL A C 1
ATOM 1266 O O . VAL A 1 161 ? 12.139 10.371 42.943 1.00 17.02 181 VAL A O 1
ATOM 1270 N N . GLU A 1 162 ? 11.272 12.053 44.194 1.00 16.91 182 GLU A N 1
ATOM 1271 C CA . GLU A 1 162 ? 11.965 13.137 43.503 1.00 17.37 182 GLU A CA 1
ATOM 1272 C C . GLU A 1 162 ? 13.229 13.540 44.256 1.00 16.06 182 GLU A C 1
ATOM 1273 O O . GLU A 1 162 ? 14.226 13.914 43.645 1.00 15.51 182 GLU A O 1
ATOM 1279 N N . GLU A 1 163 ? 13.180 13.505 45.580 1.00 15.11 183 GLU A N 1
ATOM 1280 C CA . GLU A 1 163 ? 14.355 13.815 46.373 1.00 15.04 183 GLU A CA 1
ATOM 1281 C C . GLU A 1 163 ? 14.485 12.808 47.498 1.00 13.91 183 GLU A C 1
ATOM 1282 O O . GLU A 1 163 ? 13.534 12.575 48.248 1.00 12.81 183 GLU A O 1
ATOM 1288 N N . LEU A 1 164 ? 15.676 12.232 47.619 1.00 12.59 184 LEU A N 1
ATOM 1289 C CA . LEU A 1 164 ? 15.927 11.205 48.598 1.00 12.93 184 LEU A CA 1
ATOM 1290 C C . LEU A 1 164 ? 17.269 11.412 49.274 1.00 11.77 184 LEU A C 1
ATOM 1291 O O . LEU A 1 164 ? 18.288 11.499 48.600 1.00 11.54 184 LEU A O 1
ATOM 1296 N N . ASP A 1 165 ? 17.248 11.518 50.602 1.00 10.96 185 ASP A N 1
ATOM 1297 C CA . ASP A 1 165 ? 18.461 11.638 51.388 1.00 10.53 185 ASP A CA 1
ATOM 1298 C C . ASP A 1 165 ? 18.608 10.361 52.218 1.00 10.37 185 ASP A C 1
ATOM 1299 O O . ASP A 1 165 ? 17.795 10.081 53.095 1.00 9.63 185 ASP A O 1
ATOM 1304 N N . ALA A 1 166 ? 19.631 9.574 51.879 1.00 10.16 186 ALA A N 1
ATOM 1305 C CA . ALA A 1 166 ? 19.998 8.371 52.653 1.00 10.35 186 ALA A CA 1
ATOM 1306 C C . ALA A 1 166 ? 21.460 8.406 53.121 1.00 10.14 186 ALA A C 1
ATOM 1307 O O . ALA A 1 166 ? 22.092 7.366 53.354 1.00 10.23 186 ALA A O 1
ATOM 1309 N N . SER A 1 167 ? 21.951 9.616 53.361 1.00 9.94 187 SER A N 1
ATOM 1310 C CA . SER A 1 167 ? 23.331 9.848 53.776 1.00 9.79 187 SER A CA 1
ATOM 1311 C C . SER A 1 167 ? 23.521 9.316 55.183 1.00 10.03 187 SER A C 1
ATOM 1312 O O . SER A 1 167 ? 22.541 9.123 55.922 1.00 9.28 187 SER A O 1
ATOM 1315 N N . HIS A 1 168 ? 24.765 9.014 55.526 1.00 10.00 188 HIS A N 1
ATOM 1316 C CA . HIS A 1 168 ? 25.098 8.561 56.865 1.00 10.75 188 HIS A CA 1
ATOM 1317 C C . HIS A 1 168 ? 24.335 7.271 57.235 1.00 10.84 188 HIS A C 1
ATOM 1318 O O . HIS A 1 168 ? 23.648 7.186 58.251 1.00 10.85 188 HIS A O 1
ATOM 1325 N N . ASN A 1 169 ? 24.475 6.272 56.381 1.00 11.06 189 ASN A N 1
ATOM 1326 C CA . ASN A 1 169 ? 24.008 4.909 56.679 1.00 11.67 189 ASN A CA 1
ATOM 1327 C C . ASN A 1 169 ? 25.199 3.973 56.435 1.00 12.39 189 ASN A C 1
ATOM 1328 O O . ASN A 1 169 ? 26.339 4.443 56.463 1.00 12.46 189 ASN A O 1
ATOM 1333 N N . THR A 1 170 ? 24.954 2.687 56.221 1.00 13.60 190 THR A N 1
ATOM 1334 C CA . THR A 1 170 ? 26.011 1.739 55.811 1.00 14.53 190 THR A CA 1
ATOM 1335 C C . THR A 1 170 ? 25.611 1.047 54.513 1.00 14.79 190 THR A C 1
ATOM 1336 O O . THR A 1 170 ? 25.790 -0.183 54.340 1.00 15.33 190 THR A O 1
ATOM 1340 N N . ILE A 1 171 ? 25.056 1.826 53.594 1.00 13.73 191 ILE A N 1
ATOM 1341 C CA . ILE A 1 171 ? 24.446 1.270 52.395 1.00 14.27 191 ILE A CA 1
ATOM 1342 C C . ILE A 1 171 ? 25.514 0.731 51.437 1.00 15.47 191 ILE A C 1
ATOM 1343 O O . ILE A 1 171 ? 26.454 1.448 51.102 1.00 14.52 191 ILE A O 1
ATOM 1348 N N . ASN A 1 172 ? 25.368 -0.535 51.047 1.00 17.47 192 ASN A N 1
ATOM 1349 C CA . ASN A 1 172 ? 26.203 -1.127 49.977 1.00 19.53 192 ASN A CA 1
ATOM 1350 C C . ASN A 1 172 ? 25.418 -1.643 48.766 1.00 19.88 192 ASN A C 1
ATOM 1351 O O . ASN A 1 172 ? 26.010 -2.078 47.779 1.00 20.20 192 ASN A O 1
ATOM 1356 N N . VAL A 1 173 ? 24.089 -1.606 48.852 1.00 19.83 193 VAL A N 1
ATOM 1357 C CA . VAL A 1 173 ? 23.208 -2.063 47.794 1.00 20.83 193 VAL A CA 1
ATOM 1358 C C . VAL A 1 173 ? 22.075 -1.071 47.582 1.00 20.68 193 VAL A C 1
ATOM 1359 O O . VAL A 1 173 ? 21.378 -0.717 48.529 1.00 18.71 193 VAL A O 1
ATOM 1363 N N . VAL A 1 174 ? 21.878 -0.681 46.331 1.00 21.27 194 VAL A N 1
ATOM 1364 C CA . VAL A 1 174 ? 20.744 0.136 45.933 1.00 21.60 194 VAL A CA 1
ATOM 1365 C C . VAL A 1 174 ? 19.895 -0.678 44.970 1.00 23.22 194 VAL A C 1
ATOM 1366 O O . VAL A 1 174 ? 20.433 -1.279 44.024 1.00 24.09 194 VAL A O 1
ATOM 1370 N N . ARG A 1 175 ? 18.587 -0.719 45.199 1.00 23.89 195 ARG A N 1
ATOM 1371 C CA . ARG A 1 175 ? 17.681 -1.461 44.313 1.00 25.67 195 ARG A CA 1
ATOM 1372 C C . ARG A 1 175 ? 16.372 -0.724 44.113 1.00 25.67 195 ARG A C 1
ATOM 1373 O O . ARG A 1 175 ? 16.128 0.312 44.743 1.00 24.30 195 ARG A O 1
ATOM 1377 N N . GLY A 1 176 ? 15.560 -1.242 43.194 1.00 26.12 196 GLY A N 1
ATOM 1378 C CA . GLY A 1 176 ? 14.213 -0.745 42.966 1.00 26.06 196 GLY A CA 1
ATOM 1379 C C . GLY A 1 176 ? 13.961 -0.445 41.503 1.00 26.21 196 GLY A C 1
ATOM 1380 O O . GLY A 1 176 ? 14.882 -0.519 40.693 1.00 25.81 196 GLY A O 1
ATOM 1381 N N . PRO A 1 177 ? 12.705 -0.081 41.169 1.00 26.73 197 PRO A N 1
ATOM 1382 C CA . PRO A 1 177 ? 12.265 0.188 39.796 1.00 27.44 197 PRO A CA 1
ATOM 1383 C C . PRO A 1 177 ? 12.951 1.381 39.147 1.00 26.56 197 PRO A C 1
ATOM 1384 O O . PRO A 1 177 ? 13.413 2.296 39.833 1.00 25.76 197 PRO A O 1
ATOM 1388 N N . VAL A 1 178 ? 12.984 1.393 37.824 1.00 26.49 198 VAL A N 1
ATOM 1389 C CA . VAL A 1 178 ? 13.494 2.557 37.113 1.00 26.18 198 VAL A CA 1
ATOM 1390 C C . VAL A 1 178 ? 12.633 3.745 37.542 1.00 24.74 198 VAL A C 1
ATOM 1391 O O . VAL A 1 178 ? 11.395 3.662 37.603 1.00 24.32 198 VAL A O 1
ATOM 1395 N N . ASN A 1 179 ? 13.307 4.829 37.893 1.00 23.29 199 ASN A N 1
ATOM 1396 C CA . ASN A 1 179 ? 12.645 6.013 38.408 1.00 22.31 199 ASN A CA 1
ATOM 1397 C C . ASN A 1 179 ? 13.199 7.189 37.635 1.00 22.65 199 ASN A C 1
ATOM 1398 O O . ASN A 1 179 ? 14.357 7.538 37.802 1.00 22.02 199 ASN A O 1
ATOM 1403 N N . VAL A 1 180 ? 12.374 7.790 36.781 1.00 24.05 200 VAL A N 1
ATOM 1404 C CA . VAL A 1 180 ? 12.804 8.927 35.956 1.00 25.04 200 VAL A CA 1
ATOM 1405 C C . VAL A 1 180 ? 12.570 10.273 36.633 1.00 24.83 200 VAL A C 1
ATOM 1406 O O . VAL A 1 180 ? 13.023 11.296 36.134 1.00 25.29 200 VAL A O 1
ATOM 1410 N N . GLU A 1 181 ? 11.863 10.273 37.763 1.00 24.08 201 GLU A N 1
ATOM 1411 C CA . GLU A 1 181 ? 11.574 11.502 38.491 1.00 23.92 201 GLU A CA 1
ATOM 1412 C C . GLU A 1 181 ? 12.655 11.905 39.485 1.00 20.92 201 GLU A C 1
ATOM 1413 O O . GLU A 1 181 ? 12.726 13.076 39.859 1.00 19.44 201 GLU A O 1
ATOM 1419 N N . LEU A 1 182 ? 13.456 10.940 39.932 1.00 19.31 202 LEU A N 1
ATOM 1420 C CA . LEU A 1 182 ? 14.479 11.197 40.960 1.00 17.84 202 LEU A CA 1
ATOM 1421 C C . LEU A 1 182 ? 15.500 12.225 40.469 1.00 17.77 202 LEU A C 1
ATOM 1422 O O . LEU A 1 182 ? 16.194 12.006 39.471 1.00 18.21 202 LEU A O 1
ATOM 1427 N N . THR A 1 183 ? 15.589 13.319 41.213 1.00 17.46 203 THR A N 1
ATOM 1428 C CA . THR A 1 183 ? 16.315 14.530 40.829 1.00 17.74 203 THR A CA 1
ATOM 1429 C C . THR A 1 183 ? 17.513 14.770 41.746 1.00 16.51 203 THR A C 1
ATOM 1430 O O . THR A 1 183 ? 18.596 15.111 41.276 1.00 15.79 203 THR A O 1
ATOM 1434 N N . ILE A 1 184 ? 17.309 14.622 43.052 1.00 15.86 204 ILE A N 1
ATOM 1435 C CA . ILE A 1 184 ? 18.354 14.855 44.035 1.00 15.37 204 ILE A CA 1
ATOM 1436 C C . ILE A 1 184 ? 18.523 13.583 44.851 1.00 14.32 204 ILE A C 1
ATOM 1437 O O . ILE A 1 184 ? 17.571 13.126 45.471 1.00 13.49 204 ILE A O 1
ATOM 1442 N N . LEU A 1 185 ? 19.736 13.033 44.845 1.00 13.63 205 LEU A N 1
ATOM 1443 C CA . LEU A 1 185 ? 20.064 11.821 45.593 1.00 13.42 205 LEU A CA 1
ATOM 1444 C C . LEU A 1 185 ? 21.314 12.054 46.454 1.00 13.38 205 LEU A C 1
ATOM 1445 O O . LEU A 1 185 ? 22.433 12.282 45.927 1.00 13.09 205 LEU A O 1
ATOM 1450 N N . LYS A 1 186 ? 21.129 11.972 47.768 1.00 12.87 206 LYS A N 1
ATOM 1451 C CA . LYS A 1 186 ? 22.219 12.166 48.704 1.00 13.04 206 LYS A CA 1
ATOM 1452 C C . LYS A 1 186 ? 22.526 10.831 49.348 1.00 12.47 206 LYS A C 1
ATOM 1453 O O . LYS A 1 186 ? 21.698 10.280 50.088 1.00 11.68 206 LYS A O 1
ATOM 1459 N N . LEU A 1 187 ? 23.704 10.299 49.016 1.00 12.05 207 LEU A N 1
ATOM 1460 C CA . LEU A 1 187 ? 24.203 9.015 49.514 1.00 12.19 207 LEU A CA 1
ATOM 1461 C C . LEU A 1 187 ? 25.579 9.125 50.173 1.00 11.77 207 LEU A C 1
ATOM 1462 O O . LEU A 1 187 ? 26.265 8.119 50.369 1.00 11.68 207 LEU A O 1
ATOM 1467 N N . GLN A 1 188 ? 25.983 10.340 50.541 1.00 11.12 208 GLN A N 1
ATOM 1468 C CA . GLN A 1 188 ? 27.310 10.530 51.129 1.00 11.22 208 GLN A CA 1
ATOM 1469 C C . GLN A 1 188 ? 27.397 9.821 52.481 1.00 11.20 208 GLN A C 1
ATOM 1470 O O . GLN A 1 188 ? 26.373 9.683 53.179 1.00 10.74 208 GLN A O 1
ATOM 1476 N N . HIS A 1 189 ? 28.586 9.316 52.808 1.00 11.22 209 HIS A N 1
ATOM 1477 C CA . HIS A 1 189 ? 28.840 8.616 54.063 1.00 12.16 209 HIS A CA 1
ATOM 1478 C C . HIS A 1 189 ? 28.053 7.311 54.079 1.00 12.34 209 HIS A C 1
ATOM 1479 O O . HIS A 1 189 ? 27.133 7.120 54.887 1.00 12.07 209 HIS A O 1
ATOM 1486 N N . ASN A 1 190 ? 28.412 6.430 53.144 1.00 12.08 210 ASN A N 1
ATOM 1487 C CA . ASN A 1 190 ? 27.856 5.101 53.061 1.00 12.23 210 ASN A CA 1
ATOM 1488 C C . ASN A 1 190 ? 28.959 4.108 52.719 1.00 13.32 210 ASN A C 1
ATOM 1489 O O . ASN A 1 190 ? 30.142 4.434 52.884 1.00 12.94 210 ASN A O 1
ATOM 1494 N N . ASN A 1 191 ? 28.571 2.925 52.257 1.00 14.62 211 ASN A N 1
ATOM 1495 C CA . ASN A 1 191 ? 29.540 1.862 51.947 1.00 16.49 211 ASN A CA 1
ATOM 1496 C C . ASN A 1 191 ? 29.442 1.348 50.510 1.00 16.70 211 ASN A C 1
ATOM 1497 O O . ASN A 1 191 ? 29.624 0.145 50.231 1.00 17.65 211 ASN A O 1
ATOM 1502 N N . LEU A 1 192 ? 29.178 2.262 49.586 1.00 16.35 212 LEU A N 1
ATOM 1503 C CA . LEU A 1 192 ? 29.019 1.917 48.185 1.00 16.71 212 LEU A CA 1
ATOM 1504 C C . LEU A 1 192 ? 30.368 1.566 47.570 1.00 17.50 212 LEU A C 1
ATOM 1505 O O . LEU A 1 192 ? 31.358 2.245 47.834 1.00 15.66 212 LEU A O 1
ATOM 1510 N N . THR A 1 193 ? 30.373 0.466 46.806 1.00 18.15 213 THR A N 1
ATOM 1511 C CA . THR A 1 193 ? 31.525 0.066 46.003 1.00 19.61 213 THR A CA 1
ATOM 1512 C C . THR A 1 193 ? 31.206 -0.019 44.506 1.00 20.72 213 THR A C 1
ATOM 1513 O O . THR A 1 193 ? 32.093 -0.326 43.691 1.00 20.81 213 THR A O 1
ATOM 1517 N N . ASP A 1 194 ? 29.961 0.234 44.121 1.00 21.01 214 ASP A N 1
ATOM 1518 C CA . ASP A 1 194 ? 29.613 0.226 42.700 1.00 22.80 214 ASP A CA 1
ATOM 1519 C C . ASP A 1 194 ? 28.583 1.289 42.416 1.00 21.98 214 ASP A C 1
ATOM 1520 O O . ASP A 1 194 ? 27.947 1.810 43.350 1.00 21.66 214 ASP A O 1
ATOM 1525 N N . THR A 1 195 ? 28.403 1.583 41.130 1.00 21.12 215 THR A N 1
ATOM 1526 C CA . THR A 1 195 ? 27.454 2.590 40.675 1.00 21.21 215 THR A CA 1
ATOM 1527 C C . THR A 1 195 ? 26.567 2.123 39.518 1.00 20.99 215 THR A C 1
ATOM 1528 O O . THR A 1 195 ? 25.952 2.952 38.852 1.00 20.83 215 THR A O 1
ATOM 1532 N N . ALA A 1 196 ? 26.470 0.815 39.273 1.00 21.69 216 ALA A N 1
ATOM 1533 C CA . ALA A 1 196 ? 25.683 0.321 38.134 1.00 22.26 216 ALA A CA 1
ATOM 1534 C C . ALA A 1 196 ? 24.213 0.714 38.253 1.00 22.39 216 ALA A C 1
ATOM 1535 O O . ALA A 1 196 ? 23.527 0.886 37.254 1.00 22.47 216 ALA A O 1
ATOM 1537 N N . TRP A 1 197 ? 23.757 0.866 39.496 1.00 21.65 217 TRP A N 1
ATOM 1538 C CA . TRP A 1 197 ? 22.394 1.271 39.813 1.00 21.59 217 TRP A CA 1
ATOM 1539 C C . TRP A 1 197 ? 22.038 2.669 39.273 1.00 21.20 217 TRP A C 1
ATOM 1540 O O . TRP A 1 197 ? 20.859 2.965 39.103 1.00 20.99 217 TRP A O 1
ATOM 1551 N N . LEU A 1 198 ? 23.037 3.519 38.989 1.00 20.95 218 LEU A N 1
ATOM 1552 C CA . LEU A 1 198 ? 22.787 4.849 38.400 1.00 21.33 218 LEU A CA 1
ATOM 1553 C C . LEU A 1 198 ? 22.025 4.799 37.091 1.00 22.52 218 LEU A C 1
ATOM 1554 O O . LEU A 1 198 ? 21.307 5.746 36.748 1.00 22.26 218 LEU A O 1
ATOM 1559 N N . LEU A 1 199 ? 22.194 3.709 36.350 1.00 24.11 219 LEU A N 1
ATOM 1560 C CA . LEU A 1 199 ? 21.483 3.516 35.080 1.00 25.43 219 LEU A CA 1
ATOM 1561 C C . LEU A 1 199 ? 19.954 3.561 35.197 1.00 25.63 219 LEU A C 1
ATOM 1562 O O . LEU A 1 199 ? 19.265 3.812 34.200 1.00 27.08 219 LEU A O 1
ATOM 1567 N N . ASN A 1 200 ? 19.426 3.314 36.399 1.00 24.76 220 ASN A N 1
ATOM 1568 C CA . ASN A 1 200 ? 17.978 3.308 36.639 1.00 25.08 220 ASN A CA 1
ATOM 1569 C C . ASN A 1 200 ? 17.384 4.671 37.031 1.00 23.90 220 ASN A C 1
ATOM 1570 O O . ASN A 1 200 ? 16.164 4.766 37.273 1.00 23.82 220 ASN A O 1
ATOM 1575 N N . TYR A 1 201 ? 18.231 5.710 37.071 1.00 22.38 221 TYR A N 1
ATOM 1576 C CA . TYR A 1 201 ? 17.832 7.060 37.498 1.00 21.47 221 TYR A CA 1
ATOM 1577 C C . TYR A 1 201 ? 18.274 8.132 36.493 1.00 21.93 221 TYR A C 1
ATOM 1578 O O . TYR A 1 201 ? 19.160 8.955 36.778 1.00 21.12 221 TYR A O 1
ATOM 1587 N N . PRO A 1 202 ? 17.636 8.142 35.299 1.00 23.16 222 PRO A N 1
ATOM 1588 C CA . PRO A 1 202 ? 18.088 9.028 34.222 1.00 23.28 222 PRO A CA 1
ATOM 1589 C C . PRO A 1 202 ? 17.739 10.508 34.408 1.00 22.60 222 PRO A C 1
ATOM 1590 O O . PRO A 1 202 ? 18.230 11.345 33.640 1.00 23.54 222 PRO A O 1
ATOM 1594 N N . GLY A 1 203 ? 16.916 10.828 35.413 1.00 20.98 223 GLY A N 1
ATOM 1595 C CA . GLY A 1 203 ? 16.489 12.198 35.660 1.00 20.75 223 GLY A CA 1
ATOM 1596 C C . GLY A 1 203 ? 17.356 12.950 36.662 1.00 19.38 223 GLY A C 1
ATOM 1597 O O . GLY A 1 203 ? 17.089 14.110 36.980 1.00 19.45 223 GLY A O 1
ATOM 1598 N N . LEU A 1 204 ? 18.384 12.288 37.177 1.00 18.68 224 LEU A N 1
ATOM 1599 C CA . LEU A 1 204 ? 19.193 12.844 38.248 1.00 17.76 224 LEU A CA 1
ATOM 1600 C C . LEU A 1 204 ? 19.864 14.137 37.833 1.00 18.05 224 LEU A C 1
ATOM 1601 O O . LEU A 1 204 ? 20.419 14.238 36.726 1.00 18.87 224 LEU A O 1
ATOM 1606 N N . VAL A 1 205 ? 19.770 15.121 38.722 1.00 17.19 225 VAL A N 1
ATOM 1607 C CA . VAL A 1 205 ? 20.400 16.424 38.567 1.00 17.25 225 VAL A CA 1
ATOM 1608 C C . VAL A 1 205 ? 21.580 16.595 39.527 1.00 16.77 225 VAL A C 1
ATOM 1609 O O . VAL A 1 205 ? 22.634 17.116 39.143 1.00 16.38 225 VAL A O 1
ATOM 1613 N N . ASP A 1 206 ? 21.397 16.159 40.775 1.00 17.05 226 ASP A N 1
ATOM 1614 C CA A ASP A 1 206 ? 22.430 16.285 41.806 0.50 16.47 226 ASP A CA 1
ATOM 1615 C CA B ASP A 1 206 ? 22.406 16.300 41.831 0.50 17.22 226 ASP A CA 1
ATOM 1616 C C . ASP A 1 206 ? 22.602 14.934 42.491 1.00 16.45 226 ASP A C 1
ATOM 1617 O O . ASP A 1 206 ? 21.648 14.360 43.032 1.00 15.70 226 ASP A O 1
ATOM 1626 N N . VAL A 1 207 ? 23.816 14.413 42.448 1.00 15.77 227 VAL A N 1
ATOM 1627 C CA . VAL A 1 207 ? 24.121 13.144 43.105 1.00 16.04 227 VAL A CA 1
ATOM 1628 C C . VAL A 1 207 ? 25.366 13.294 43.958 1.00 14.71 227 VAL A C 1
ATOM 1629 O O . VAL A 1 207 ? 26.418 13.729 43.475 1.00 14.76 227 VAL A O 1
ATOM 1633 N N . ASP A 1 208 ? 25.230 12.973 45.246 1.00 13.56 228 ASP A N 1
ATOM 1634 C CA . ASP A 1 208 ? 26.353 13.007 46.175 1.00 12.88 228 ASP A CA 1
ATOM 1635 C C . ASP A 1 208 ? 26.714 11.577 46.623 1.00 12.44 228 ASP A C 1
ATOM 1636 O O . ASP A 1 208 ? 25.929 10.897 47.302 1.00 11.80 228 ASP A O 1
ATOM 1641 N N . LEU A 1 209 ? 27.896 11.133 46.187 1.00 12.37 229 LEU A N 1
ATOM 1642 C CA . LEU A 1 209 ? 28.453 9.837 46.528 1.00 12.64 229 LEU A CA 1
ATOM 1643 C C . LEU A 1 209 ? 29.742 9.958 47.317 1.00 12.32 229 LEU A C 1
ATOM 1644 O O . LEU A 1 209 ? 30.522 8.993 47.409 1.00 12.02 229 LEU A O 1
ATOM 1649 N N . SER A 1 210 ? 29.978 11.125 47.905 1.00 11.94 230 SER A N 1
ATOM 1650 C CA A SER A 1 210 ? 31.199 11.356 48.653 0.50 11.89 230 SER A CA 1
ATOM 1651 C CA B SER A 1 210 ? 31.188 11.364 48.662 0.50 11.59 230 SER A CA 1
ATOM 1652 C C . SER A 1 210 ? 31.221 10.477 49.904 1.00 11.98 230 SER A C 1
ATOM 1653 O O . SER A 1 210 ? 30.171 10.028 50.374 1.00 11.22 230 SER A O 1
ATOM 1658 N N . TYR A 1 211 ? 32.431 10.198 50.404 1.00 11.85 231 TYR A N 1
ATOM 1659 C CA . TYR A 1 211 ? 32.629 9.372 51.610 1.00 13.02 231 TYR A CA 1
ATOM 1660 C C . TYR A 1 211 ? 31.956 8.006 51.435 1.00 13.23 231 TYR A C 1
ATOM 1661 O O . TYR A 1 211 ? 31.174 7.554 52.271 1.00 13.71 231 TYR A O 1
ATOM 1670 N N . ASN A 1 212 ? 32.261 7.349 50.315 1.00 12.93 232 ASN A N 1
ATOM 1671 C CA . ASN A 1 212 ? 31.890 5.957 50.108 1.00 13.19 232 ASN A CA 1
ATOM 1672 C C . ASN A 1 212 ? 33.193 5.164 49.872 1.00 14.59 232 ASN A C 1
ATOM 1673 O O . ASN A 1 212 ? 34.259 5.630 50.250 1.00 15.92 232 ASN A O 1
ATOM 1678 N N . GLN A 1 213 ? 33.099 3.996 49.288 1.00 15.77 233 GLN A N 1
ATOM 1679 C CA . GLN A 1 213 ? 34.305 3.155 49.108 1.00 17.67 233 GLN A CA 1
ATOM 1680 C C . GLN A 1 213 ? 34.514 2.834 47.640 1.00 17.43 233 GLN A C 1
ATOM 1681 O O . GLN A 1 213 ? 34.952 1.722 47.271 1.00 17.52 233 GLN A O 1
ATOM 1687 N N . LEU A 1 214 ? 34.261 3.825 46.797 1.00 16.28 234 LEU A N 1
ATOM 1688 C CA . LEU A 1 214 ? 34.381 3.642 45.349 1.00 16.65 234 LEU A CA 1
ATOM 1689 C C . LEU A 1 214 ? 35.858 3.668 44.978 1.00 17.07 234 LEU A C 1
ATOM 1690 O O . LEU A 1 214 ? 36.589 4.579 45.380 1.00 16.11 234 LEU A O 1
ATOM 1695 N N . GLU A 1 215 ? 36.290 2.660 44.231 1.00 18.58 235 GLU A N 1
ATOM 1696 C CA . GLU A 1 215 ? 37.670 2.652 43.699 1.00 20.12 235 GLU A CA 1
ATOM 1697 C C . GLU A 1 215 ? 37.705 2.989 42.210 1.00 20.48 235 GLU A C 1
ATOM 1698 O O . GLU A 1 215 ? 38.728 3.485 41.700 1.00 20.24 235 GLU A O 1
ATOM 1704 N N . LYS A 1 216 ? 36.596 2.730 41.518 1.00 20.66 236 LYS A N 1
ATOM 1705 C CA . LYS A 1 216 ? 36.429 3.056 40.110 1.00 22.10 236 LYS A CA 1
ATOM 1706 C C . LYS A 1 216 ? 35.122 3.771 39.877 1.00 22.41 236 LYS A C 1
ATOM 1707 O O . LYS A 1 216 ? 34.192 3.600 40.659 1.00 22.95 236 LYS A O 1
ATOM 1711 N N . ILE A 1 217 ? 35.056 4.583 38.825 1.00 23.07 237 ILE A N 1
ATOM 1712 C CA . ILE A 1 217 ? 33.790 5.114 38.307 1.00 24.22 237 ILE A CA 1
ATOM 1713 C C . ILE A 1 217 ? 33.729 4.707 36.847 1.00 25.40 237 ILE A C 1
ATOM 1714 O O . ILE A 1 217 ? 34.578 5.104 36.056 1.00 25.73 237 ILE A O 1
ATOM 1719 N N . THR A 1 218 ? 32.744 3.882 36.506 1.00 25.95 238 THR A N 1
ATOM 1720 C CA . THR A 1 218 ? 32.562 3.409 35.145 1.00 26.80 238 THR A CA 1
ATOM 1721 C C . THR A 1 218 ? 31.732 4.420 34.384 1.00 26.98 238 THR A C 1
ATOM 1722 O O . THR A 1 218 ? 30.555 4.598 34.656 1.00 26.35 238 THR A O 1
ATOM 1726 N N . TYR A 1 219 ? 32.342 5.064 33.403 1.00 27.41 239 TYR A N 1
ATOM 1727 C CA . TYR A 1 219 ? 31.713 6.199 32.758 1.00 28.82 239 TYR A CA 1
ATOM 1728 C C . TYR A 1 219 ? 30.415 5.813 32.028 1.00 28.48 239 TYR A C 1
ATOM 1729 O O . TYR A 1 219 ? 29.509 6.637 31.916 1.00 28.22 239 TYR A O 1
ATOM 1738 N N . GLN A 1 220 ? 30.311 4.565 31.571 1.00 27.57 240 GLN A N 1
ATOM 1739 C CA . GLN A 1 220 ? 29.101 4.076 30.890 1.00 28.63 240 GLN A CA 1
ATOM 1740 C C . GLN A 1 220 ? 27.857 4.111 31.776 1.00 27.56 240 GLN A C 1
ATOM 1741 O O . GLN A 1 220 ? 26.737 4.121 31.267 1.00 27.32 240 GLN A O 1
ATOM 1747 N N . HIS A 1 221 ? 28.050 4.114 33.093 1.00 26.21 241 HIS A N 1
ATOM 1748 C CA . HIS A 1 221 ? 26.918 4.164 34.019 1.00 25.77 241 HIS A CA 1
ATOM 1749 C C . HIS A 1 221 ? 26.154 5.480 33.928 1.00 25.52 241 HIS A C 1
ATOM 1750 O O . HIS A 1 221 ? 25.036 5.572 34.433 1.00 24.67 241 HIS A O 1
ATOM 1757 N N . PHE A 1 222 ? 26.757 6.476 33.272 1.00 25.83 242 PHE A N 1
ATOM 1758 C CA . PHE A 1 222 ? 26.159 7.798 33.113 1.00 26.32 242 PHE A CA 1
ATOM 1759 C C . PHE A 1 222 ? 25.535 8.074 31.735 1.00 27.64 242 PHE A C 1
ATOM 1760 O O . PHE A 1 222 ? 25.061 9.193 31.490 1.00 27.93 242 PHE A O 1
ATOM 1768 N N . VAL A 1 223 ? 25.500 7.065 30.867 1.00 29.13 243 VAL A N 1
ATOM 1769 C CA . VAL A 1 223 ? 25.079 7.239 29.460 1.00 31.16 243 VAL A CA 1
ATOM 1770 C C . VAL A 1 223 ? 23.604 7.653 29.282 1.00 32.39 243 VAL A C 1
ATOM 1771 O O . VAL A 1 223 ? 23.237 8.233 28.249 1.00 32.66 243 VAL A O 1
ATOM 1775 N N . LYS A 1 224 ? 22.759 7.343 30.267 1.00 31.99 244 LYS A N 1
ATOM 1776 C CA . LYS A 1 224 ? 21.332 7.692 30.192 1.00 33.30 244 LYS A CA 1
ATOM 1777 C C . LYS A 1 224 ? 20.988 9.022 30.875 1.00 32.36 244 LYS A C 1
ATOM 1778 O O . LYS A 1 224 ? 19.834 9.450 30.847 1.00 31.38 244 LYS A O 1
ATOM 1782 N N . MET A 1 225 ? 21.986 9.676 31.468 1.00 31.83 245 MET A N 1
ATOM 1783 C CA . MET A 1 225 ? 21.768 10.910 32.213 1.00 31.70 245 MET A CA 1
ATOM 1784 C C . MET A 1 225 ? 21.383 12.022 31.257 1.00 33.54 245 MET A C 1
ATOM 1785 O O . MET A 1 225 ? 22.168 12.432 30.410 1.00 33.70 245 MET A O 1
ATOM 1790 N N . GLN A 1 226 ? 20.175 12.529 31.428 1.00 34.76 246 GLN A N 1
ATOM 1791 C CA . GLN A 1 226 ? 19.646 13.563 30.556 1.00 37.37 246 GLN A CA 1
ATOM 1792 C C . GLN A 1 226 ? 19.947 14.973 31.085 1.00 35.38 246 GLN A C 1
ATOM 1793 O O . GLN A 1 226 ? 20.086 15.915 30.306 1.00 36.07 246 GLN A O 1
ATOM 1799 N N . ARG A 1 227 ? 20.073 15.117 32.403 1.00 31.17 247 ARG A N 1
ATOM 1800 C CA . ARG A 1 227 ? 20.166 16.448 32.991 1.00 29.14 247 ARG A CA 1
ATOM 1801 C C . ARG A 1 227 ? 21.077 16.582 34.212 1.00 25.39 247 ARG A C 1
ATOM 1802 O O . ARG A 1 227 ? 20.950 17.549 34.965 1.00 24.25 247 ARG A O 1
ATOM 1810 N N . LEU A 1 228 ? 22.026 15.664 34.370 1.00 22.66 248 LEU A N 1
ATOM 1811 C CA . LEU A 1 228 ? 22.924 15.704 35.511 1.00 21.06 248 LEU A CA 1
ATOM 1812 C C . LEU A 1 228 ? 23.738 16.999 35.520 1.00 20.89 248 LEU A C 1
ATOM 1813 O O . LEU A 1 228 ? 24.354 17.359 34.508 1.00 21.30 248 LEU A O 1
ATOM 1818 N N . GLU A 1 229 ? 23.703 17.701 36.650 1.00 19.72 249 GLU A N 1
ATOM 1819 C CA . GLU A 1 229 ? 24.420 18.972 36.822 1.00 20.19 249 GLU A CA 1
ATOM 1820 C C . GLU A 1 229 ? 25.564 18.897 37.828 1.00 18.74 249 GLU A C 1
ATOM 1821 O O . GLU A 1 229 ? 26.587 19.565 37.653 1.00 17.86 249 GLU A O 1
ATOM 1827 N N . ARG A 1 230 ? 25.401 18.115 38.889 1.00 17.79 250 ARG A N 1
ATOM 1828 C CA . ARG A 1 230 ? 26.396 18.096 39.967 1.00 17.40 250 ARG A CA 1
ATOM 1829 C C . ARG A 1 230 ? 26.661 16.668 40.406 1.00 16.39 250 ARG A C 1
ATOM 1830 O O . ARG A 1 230 ? 25.729 15.924 40.743 1.00 16.02 250 ARG A O 1
ATOM 1838 N N . LEU A 1 231 ? 27.944 16.299 40.384 1.00 15.29 251 LEU A N 1
ATOM 1839 C CA . LEU A 1 231 ? 28.399 14.969 40.765 1.00 15.04 251 LEU A CA 1
ATOM 1840 C C . LEU A 1 231 ? 29.520 15.105 41.789 1.00 14.15 251 LEU A C 1
ATOM 1841 O O . LEU A 1 231 ? 30.601 15.666 41.507 1.00 13.59 251 LEU A O 1
ATOM 1846 N N . TYR A 1 232 ? 29.246 14.635 43.007 1.00 13.45 252 TYR A N 1
ATOM 1847 C CA . TYR A 1 232 ? 30.199 14.701 44.085 1.00 13.14 252 TYR A CA 1
ATOM 1848 C C . TYR A 1 232 ? 30.690 13.305 44.434 1.00 13.20 252 TYR A C 1
ATOM 1849 O O . TYR A 1 232 ? 29.900 12.424 44.807 1.00 12.53 252 TYR A O 1
ATOM 1858 N N . VAL A 1 233 ? 31.995 13.100 44.326 1.00 13.21 253 VAL A N 1
ATOM 1859 C CA . VAL A 1 233 ? 32.574 11.805 44.649 1.00 13.71 253 VAL A CA 1
ATOM 1860 C C . VAL A 1 233 ? 33.872 11.996 45.428 1.00 13.36 253 VAL A C 1
ATOM 1861 O O . VAL A 1 233 ? 34.827 11.237 45.277 1.00 13.41 253 VAL A O 1
ATOM 1865 N N . SER A 1 234 ? 33.888 12.977 46.320 1.00 12.49 254 SER A N 1
ATOM 1866 C CA . SER A 1 234 ? 35.077 13.229 47.124 1.00 12.80 254 SER A CA 1
ATOM 1867 C C . SER A 1 234 ? 35.234 12.148 48.188 1.00 12.74 254 SER A C 1
ATOM 1868 O O . SER A 1 234 ? 34.260 11.453 48.552 1.00 12.36 254 SER A O 1
ATOM 1871 N N . ASN A 1 235 ? 36.450 12.010 48.708 1.00 12.37 255 ASN A N 1
ATOM 1872 C CA . ASN A 1 235 ? 36.666 11.118 49.853 1.00 12.94 255 ASN A CA 1
ATOM 1873 C C . ASN A 1 235 ? 36.202 9.706 49.589 1.00 13.00 255 ASN A C 1
ATOM 1874 O O . ASN A 1 235 ? 35.557 9.065 50.433 1.00 12.72 255 ASN A O 1
ATOM 1879 N N . ASN A 1 236 ? 36.527 9.209 48.400 1.00 12.73 256 ASN A N 1
ATOM 1880 C CA . ASN A 1 236 ? 36.403 7.795 48.110 1.00 13.26 256 ASN A CA 1
ATOM 1881 C C . ASN A 1 236 ? 37.826 7.209 48.033 1.00 13.99 256 ASN A C 1
ATOM 1882 O O . ASN A 1 236 ? 38.735 7.734 48.688 1.00 14.93 256 ASN A O 1
ATOM 1887 N N . ARG A 1 237 ? 38.022 6.166 47.241 1.00 14.89 257 ARG A N 1
ATOM 1888 C CA . ARG A 1 237 ? 39.332 5.533 47.075 1.00 15.91 257 ARG A CA 1
ATOM 1889 C C . ARG A 1 237 ? 39.700 5.434 45.592 1.00 14.71 257 ARG A C 1
ATOM 1890 O O . ARG A 1 237 ? 40.332 4.436 45.166 1.00 14.73 257 ARG A O 1
ATOM 1896 N N . LEU A 1 238 ? 39.309 6.427 44.806 1.00 13.25 258 LEU A N 1
ATOM 1897 C CA . LEU A 1 238 ? 39.476 6.384 43.347 1.00 13.12 258 LEU A CA 1
ATOM 1898 C C . LEU A 1 238 ? 40.961 6.501 42.997 1.00 12.98 258 LEU A C 1
ATOM 1899 O O . LEU A 1 238 ? 41.654 7.344 43.555 1.00 12.20 258 LEU A O 1
ATOM 1904 N N . VAL A 1 239 ? 41.438 5.657 42.077 1.00 13.32 259 VAL A N 1
ATOM 1905 C CA . VAL A 1 239 ? 42.848 5.705 41.654 1.00 13.61 259 VAL A CA 1
ATOM 1906 C C . VAL A 1 239 ? 43.017 6.194 40.229 1.00 14.05 259 VAL A C 1
ATOM 1907 O O . VAL A 1 239 ? 43.943 6.948 39.918 1.00 14.16 259 VAL A O 1
ATOM 1911 N N . ALA A 1 240 ? 42.138 5.757 39.348 1.00 14.89 260 ALA A N 1
ATOM 1912 C CA . ALA A 1 240 ? 42.246 6.083 37.946 1.00 16.07 260 ALA A CA 1
ATOM 1913 C C . ALA A 1 240 ? 40.864 6.309 37.362 1.00 16.95 260 ALA A C 1
ATOM 1914 O O . ALA A 1 240 ? 39.930 5.564 37.648 1.00 18.04 260 ALA A O 1
ATOM 1916 N N . LEU A 1 241 ? 40.734 7.351 36.562 1.00 17.10 261 LEU A N 1
ATOM 1917 C CA . LEU A 1 241 ? 39.494 7.636 35.860 1.00 17.77 261 LEU A CA 1
ATOM 1918 C C . LEU A 1 241 ? 39.789 7.865 34.395 1.00 18.89 261 LEU A C 1
ATOM 1919 O O . LEU A 1 241 ? 40.792 8.490 34.052 1.00 18.60 261 LEU A O 1
ATOM 1924 N N . ASP A 1 242 ? 38.916 7.330 33.547 1.00 20.22 262 ASP A N 1
ATOM 1925 C CA . ASP A 1 242 ? 38.985 7.520 32.104 1.00 22.57 262 ASP A CA 1
ATOM 1926 C C . ASP A 1 242 ? 37.574 7.843 31.603 1.00 24.47 262 ASP A C 1
ATOM 1927 O O . ASP A 1 242 ? 36.746 6.943 31.416 1.00 23.63 262 ASP A O 1
ATOM 1932 N N . PHE A 1 243 ? 37.313 9.142 31.419 1.00 26.59 263 PHE A N 1
ATOM 1933 C CA . PHE A 1 243 ? 36.032 9.651 30.914 1.00 29.16 263 PHE A CA 1
ATOM 1934 C C . PHE A 1 243 ? 36.109 9.931 29.402 1.00 31.29 263 PHE A C 1
ATOM 1935 O O . PHE A 1 243 ? 36.547 10.991 28.959 1.00 32.24 263 PHE A O 1
ATOM 1943 N N . TYR A 1 244 ? 35.644 8.981 28.610 1.00 34.30 264 TYR A N 1
ATOM 1944 C CA . TYR A 1 244 ? 35.949 8.946 27.167 1.00 36.24 264 TYR A CA 1
ATOM 1945 C C . TYR A 1 244 ? 34.780 9.291 26.258 1.00 38.71 264 TYR A C 1
ATOM 1946 O O . TYR A 1 244 ? 34.981 9.667 25.099 1.00 43.13 264 TYR A O 1
ATOM 1955 N N . GLY A 1 245 ? 33.563 9.101 26.744 1.00 40.32 265 GLY A N 1
ATOM 1956 C CA . GLY A 1 245 ? 32.385 9.164 25.883 1.00 42.83 265 GLY A CA 1
ATOM 1957 C C . GLY A 1 245 ? 31.971 10.567 25.497 1.00 43.04 265 GLY A C 1
ATOM 1958 O O . GLY A 1 245 ? 32.766 11.516 25.568 1.00 44.93 265 GLY A O 1
ATOM 1959 N N . ARG A 1 246 ? 30.716 10.686 25.077 1.00 42.77 266 ARG A N 1
ATOM 1960 C CA . ARG A 1 246 ? 30.096 11.985 24.853 1.00 41.69 266 ARG A CA 1
ATOM 1961 C C . ARG A 1 246 ? 29.986 12.682 26.196 1.00 39.98 266 ARG A C 1
ATOM 1962 O O . ARG A 1 246 ? 29.589 12.058 27.175 1.00 38.73 266 ARG A O 1
ATOM 1964 N N . PRO A 1 247 ? 30.348 13.974 26.259 1.00 39.91 267 PRO A N 1
ATOM 1965 C CA . PRO A 1 247 ? 30.189 14.682 27.527 1.00 38.44 267 PRO A CA 1
ATOM 1966 C C . PRO A 1 247 ? 28.723 14.796 27.922 1.00 37.48 267 PRO A C 1
ATOM 1967 O O . PRO A 1 247 ? 27.839 14.714 27.074 1.00 36.03 267 PRO A O 1
ATOM 1971 N N . ILE A 1 248 ? 28.478 14.971 29.211 1.00 35.52 268 ILE A N 1
ATOM 1972 C CA . ILE A 1 248 ? 27.141 15.293 29.694 1.00 35.25 268 ILE A CA 1
ATOM 1973 C C . ILE A 1 248 ? 27.044 16.822 29.646 1.00 33.29 268 ILE A C 1
ATOM 1974 O O . ILE A 1 248 ? 27.652 17.489 30.473 1.00 30.17 268 ILE A O 1
ATOM 1979 N N . PRO A 1 249 ? 26.287 17.383 28.671 1.00 33.21 269 PRO A N 1
ATOM 1980 C CA . PRO A 1 249 ? 26.355 18.839 28.461 1.00 33.21 269 PRO A CA 1
ATOM 1981 C C . PRO A 1 249 ? 25.852 19.674 29.642 1.00 30.85 269 PRO A C 1
ATOM 1982 O O . PRO A 1 249 ? 26.272 20.823 29.800 1.00 32.09 269 PRO A O 1
ATOM 1986 N N . THR A 1 250 ? 24.986 19.086 30.463 1.00 28.28 270 THR A N 1
ATOM 1987 C CA . THR A 1 250 ? 24.438 19.749 31.639 1.00 26.66 270 THR A CA 1
ATOM 1988 C C . THR A 1 250 ? 25.384 19.749 32.848 1.00 24.06 270 THR A C 1
ATOM 1989 O O . THR A 1 250 ? 25.158 20.501 33.790 1.00 22.68 270 THR A O 1
ATOM 1993 N N . LEU A 1 251 ? 26.451 18.944 32.821 1.00 22.62 271 LEU A N 1
ATOM 1994 C CA . LEU A 1 251 ? 27.309 18.797 34.004 1.00 21.76 271 LEU A CA 1
ATOM 1995 C C . LEU A 1 251 ? 28.159 20.024 34.266 1.00 21.46 271 LEU A C 1
ATOM 1996 O O . LEU A 1 251 ? 28.974 20.423 33.422 1.00 21.11 271 LEU A O 1
ATOM 2001 N N . LYS A 1 252 ? 27.993 20.614 35.444 1.00 20.58 272 LYS A N 1
ATOM 2002 C CA . LYS A 1 252 ? 28.747 21.812 35.760 1.00 21.29 272 LYS A CA 1
ATOM 2003 C C . LYS A 1 252 ? 29.583 21.746 37.029 1.00 18.49 272 LYS A C 1
ATOM 2004 O O . LYS A 1 252 ? 30.485 22.560 37.187 1.00 17.41 272 LYS A O 1
ATOM 2010 N N . VAL A 1 253 ? 29.331 20.763 37.886 1.00 16.15 273 VAL A N 1
ATOM 2011 C CA . VAL A 1 253 ? 30.126 20.574 39.089 1.00 14.94 273 VAL A CA 1
ATOM 2012 C C . VAL A 1 253 ? 30.621 19.124 39.139 1.00 14.11 273 VAL A C 1
ATOM 2013 O O . VAL A 1 253 ? 29.828 18.203 39.023 1.00 13.49 273 VAL A O 1
ATOM 2017 N N . LEU A 1 254 ? 31.925 18.969 39.308 1.00 13.43 274 LEU A N 1
ATOM 2018 C CA . LEU A 1 254 ? 32.554 17.656 39.456 1.00 13.22 274 LEU A CA 1
ATOM 2019 C C . LEU A 1 254 ? 33.575 17.714 40.569 1.00 12.56 274 LEU A C 1
ATOM 2020 O O . LEU A 1 254 ? 34.601 18.396 40.452 1.00 12.83 274 LEU A O 1
ATOM 2025 N N . ASP A 1 255 ? 33.281 17.020 41.670 1.00 12.32 275 ASP A N 1
ATOM 2026 C CA . ASP A 1 255 ? 34.145 17.014 42.843 1.00 12.04 275 ASP A CA 1
ATOM 2027 C C . ASP A 1 255 ? 34.828 15.637 42.934 1.00 11.82 275 ASP A C 1
ATOM 2028 O O . ASP A 1 255 ? 34.208 14.655 43.272 1.00 11.24 275 ASP A O 1
ATOM 2033 N N . LEU A 1 256 ? 36.119 15.617 42.636 1.00 11.70 276 LEU A N 1
ATOM 2034 C CA . LEU A 1 256 ? 36.947 14.401 42.701 1.00 12.27 276 LEU A CA 1
ATOM 2035 C C . LEU A 1 256 ? 38.011 14.503 43.799 1.00 12.00 276 LEU A C 1
ATOM 2036 O O . LEU A 1 256 ? 38.992 13.740 43.830 1.00 11.41 276 LEU A O 1
ATOM 2041 N N . SER A 1 257 ? 37.832 15.433 44.729 1.00 11.61 277 SER A N 1
ATOM 2042 C CA . SER A 1 257 ? 38.862 15.704 45.708 1.00 11.90 277 SER A CA 1
ATOM 2043 C C . SER A 1 257 ? 38.971 14.616 46.763 1.00 11.74 277 SER A C 1
ATOM 2044 O O . SER A 1 257 ? 38.034 13.840 46.984 1.00 11.22 277 SER A O 1
ATOM 2047 N N . HIS A 1 258 ? 40.151 14.547 47.383 1.00 11.81 278 HIS A N 1
ATOM 2048 C CA . HIS A 1 258 ? 40.419 13.631 48.472 1.00 12.57 278 HIS A CA 1
ATOM 2049 C C . HIS A 1 258 ? 40.185 12.191 48.043 1.00 11.87 278 HIS A C 1
ATOM 2050 O O . HIS A 1 258 ? 39.440 11.434 48.674 1.00 11.64 278 HIS A O 1
ATOM 2057 N N . ASN A 1 259 ? 40.794 11.823 46.926 1.00 11.61 279 ASN A N 1
ATOM 2058 C CA . ASN A 1 259 ? 40.833 10.419 46.538 1.00 11.55 279 ASN A CA 1
ATOM 2059 C C . ASN A 1 259 ? 42.300 10.009 46.489 1.00 12.27 279 ASN A C 1
ATOM 2060 O O . ASN A 1 259 ? 43.131 10.590 47.211 1.00 12.42 279 ASN A O 1
ATOM 2065 N N . HIS A 1 260 ? 42.629 9.026 45.654 1.00 12.60 280 HIS A N 1
ATOM 2066 C CA . HIS A 1 260 ? 44.003 8.617 45.486 1.00 13.59 280 HIS A CA 1
ATOM 2067 C C . HIS A 1 260 ? 44.357 8.674 44.013 1.00 12.67 280 HIS A C 1
ATOM 2068 O O . HIS A 1 260 ? 45.094 7.801 43.512 1.00 12.33 280 HIS A O 1
ATOM 2075 N N . LEU A 1 261 ? 43.818 9.670 43.317 1.00 11.57 281 LEU A N 1
ATOM 2076 C CA . LEU A 1 261 ? 43.881 9.673 41.862 1.00 11.74 281 LEU A CA 1
ATOM 2077 C C . LEU A 1 261 ? 45.295 9.887 41.339 1.00 11.83 281 LEU A C 1
ATOM 2078 O O . LEU A 1 261 ? 45.951 10.856 41.732 1.00 11.48 281 LEU A O 1
ATOM 2083 N N . MET A 1 262 ? 45.745 9.000 40.439 1.00 12.42 282 MET A N 1
ATOM 2084 C CA . MET A 1 262 ? 46.977 9.217 39.687 1.00 13.35 282 MET A CA 1
ATOM 2085 C C . MET A 1 262 ? 46.729 9.893 38.342 1.00 13.29 282 MET A C 1
ATOM 2086 O O . MET A 1 262 ? 47.616 10.553 37.821 1.00 13.94 282 MET A O 1
ATOM 2091 N N . TRP A 1 263 ? 45.531 9.742 37.783 1.00 13.17 283 TRP A N 1
ATOM 2092 C CA . TRP A 1 263 ? 45.198 10.403 36.537 1.00 13.52 283 TRP A CA 1
ATOM 2093 C C . TRP A 1 263 ? 43.693 10.528 36.381 1.00 13.74 283 TRP A C 1
ATOM 2094 O O . TRP A 1 263 ? 42.943 9.767 36.965 1.00 13.38 283 TRP A O 1
ATOM 2105 N N . VAL A 1 264 ? 43.301 11.500 35.566 1.00 14.36 284 VAL A N 1
ATOM 2106 C CA . VAL A 1 264 ? 41.932 11.685 35.128 1.00 15.29 284 VAL A CA 1
ATOM 2107 C C . VAL A 1 264 ? 41.990 11.918 33.624 1.00 16.62 284 VAL A C 1
ATOM 2108 O O . VAL A 1 264 ? 42.166 13.038 33.160 1.00 17.10 284 VAL A O 1
ATOM 2112 N N . GLU A 1 265 ? 41.892 10.832 32.877 1.00 18.52 285 GLU A N 1
ATOM 2113 C CA . GLU A 1 265 ? 41.971 10.853 31.420 1.00 19.92 285 GLU A CA 1
ATOM 2114 C C . GLU A 1 265 ? 40.597 11.214 30.870 1.00 20.68 285 GLU A C 1
ATOM 2115 O O . GLU A 1 265 ? 39.586 10.850 31.449 1.00 19.55 285 GLU A O 1
ATOM 2121 N N . HIS A 1 266 ? 40.589 11.925 29.752 1.00 22.77 286 HIS A N 1
ATOM 2122 C CA . HIS A 1 266 ? 39.350 12.315 29.085 1.00 25.21 286 HIS A CA 1
ATOM 2123 C C . HIS A 1 266 ? 39.624 12.779 27.661 1.00 27.77 286 HIS A C 1
ATOM 2124 O O . HIS A 1 266 ? 40.757 13.145 27.320 1.00 28.05 286 HIS A O 1
ATOM 2131 N N . ASN A 1 267 ? 38.602 12.761 26.814 1.00 31.53 287 ASN A N 1
ATOM 2132 C CA . ASN A 1 267 ? 38.770 13.332 25.471 1.00 34.26 287 ASN A CA 1
ATOM 2133 C C . ASN A 1 267 ? 38.883 14.862 25.527 1.00 34.67 287 ASN A C 1
ATOM 2134 O O . ASN A 1 267 ? 38.549 15.484 26.543 1.00 33.48 287 ASN A O 1
ATOM 2139 N N . GLN A 1 268 ? 39.379 15.461 24.446 1.00 35.81 288 GLN A N 1
ATOM 2140 C CA . GLN A 1 268 ? 39.797 16.875 24.459 1.00 38.06 288 GLN A CA 1
ATOM 2141 C C . GLN A 1 268 ? 38.743 17.828 25.046 1.00 39.24 288 GLN A C 1
ATOM 2142 O O . GLN A 1 268 ? 39.076 18.710 25.853 1.00 39.66 288 GLN A O 1
ATOM 2146 N N . ALA A 1 269 ? 37.486 17.634 24.650 1.00 39.99 289 ALA A N 1
ATOM 2147 C CA . ALA A 1 269 ? 36.399 18.564 24.993 1.00 40.79 289 ALA A CA 1
ATOM 2148 C C . ALA A 1 269 ? 35.523 18.106 26.167 1.00 39.58 289 ALA A C 1
ATOM 2149 O O . ALA A 1 269 ? 34.567 18.788 26.530 1.00 41.25 289 ALA A O 1
ATOM 2151 N N . GLN A 1 270 ? 35.854 16.962 26.762 1.00 37.77 290 GLN A N 1
ATOM 2152 C CA . GLN A 1 270 ? 35.053 16.367 27.836 1.00 36.55 290 GLN A CA 1
ATOM 2153 C C . GLN A 1 270 ? 34.566 17.361 28.903 1.00 33.76 290 GLN A C 1
ATOM 2154 O O . GLN A 1 270 ? 33.416 17.274 29.350 1.00 33.25 290 GLN A O 1
ATOM 2160 N N . PHE A 1 271 ? 35.453 18.258 29.335 1.00 31.22 291 PHE A N 1
ATOM 2161 C CA . PHE A 1 271 ? 35.202 19.105 30.505 1.00 30.58 291 PHE A CA 1
ATOM 2162 C C . PHE A 1 271 ? 34.948 20.581 30.163 1.00 30.62 291 PHE A C 1
ATOM 2163 O O . PHE A 1 271 ? 34.938 21.416 31.061 1.00 28.21 291 PHE A O 1
ATOM 2171 N N . ASP A 1 272 ? 34.718 20.889 28.885 1.00 31.74 292 ASP A N 1
ATOM 2172 C CA . ASP A 1 272 ? 34.527 22.281 28.423 1.00 34.30 292 ASP A CA 1
ATOM 2173 C C . ASP A 1 272 ? 33.365 23.037 29.080 1.00 34.02 292 ASP A C 1
ATOM 2174 O O . ASP A 1 272 ? 33.399 24.274 29.158 1.00 36.55 292 ASP A O 1
ATOM 2179 N N . LYS A 1 273 ? 32.340 22.317 29.526 1.00 32.43 293 LYS A N 1
ATOM 2180 C CA . LYS A 1 273 ? 31.173 22.961 30.159 1.00 31.46 293 LYS A CA 1
ATOM 2181 C C . LYS A 1 273 ? 31.154 22.938 31.701 1.00 28.30 293 LYS A C 1
ATOM 2182 O O . LYS A 1 273 ? 30.238 23.484 32.327 1.00 26.59 293 LYS A O 1
ATOM 2186 N N . LEU A 1 274 ? 32.173 22.351 32.322 1.00 25.32 294 LEU A N 1
ATOM 2187 C CA . LEU A 1 274 ? 32.280 22.414 33.779 1.00 23.60 294 LEU A CA 1
ATOM 2188 C C . LEU A 1 274 ? 32.533 23.830 34.238 1.00 23.02 294 LEU A C 1
ATOM 2189 O O . LEU A 1 274 ? 33.293 24.556 33.615 1.00 23.30 294 LEU A O 1
ATOM 2194 N N . GLN A 1 275 ? 31.903 24.204 35.340 1.00 22.30 295 GLN A N 1
ATOM 2195 C CA . GLN A 1 275 ? 32.212 25.453 36.024 1.00 22.94 295 GLN A CA 1
ATOM 2196 C C . GLN A 1 275 ? 33.047 25.259 37.279 1.00 21.02 295 GLN A C 1
ATOM 2197 O O . GLN A 1 275 ? 33.835 26.141 37.650 1.00 21.02 295 GLN A O 1
ATOM 2203 N N . TYR A 1 276 ? 32.865 24.116 37.948 1.00 19.67 296 TYR A N 1
ATOM 2204 C CA . TYR A 1 276 ? 33.562 23.836 39.192 1.00 19.12 296 TYR A CA 1
ATOM 2205 C C . TYR A 1 276 ? 34.168 22.437 39.089 1.00 17.77 296 TYR A C 1
ATOM 2206 O O . TYR A 1 276 ? 33.454 21.467 38.830 1.00 16.04 296 TYR A O 1
ATOM 2215 N N . LEU A 1 277 ? 35.491 22.359 39.243 1.00 16.36 297 LEU A N 1
ATOM 2216 C CA . LEU A 1 277 ? 36.192 21.083 39.150 1.00 15.45 297 LEU A CA 1
ATOM 2217 C C . LEU A 1 277 ? 37.176 21.026 40.289 1.00 14.53 297 LEU A C 1
ATOM 2218 O O . LEU A 1 277 ? 38.073 21.880 40.374 1.00 14.16 297 LEU A O 1
ATOM 2223 N N . TYR A 1 278 ? 36.999 20.047 41.178 1.00 13.52 298 TYR A N 1
ATOM 2224 C CA . TYR A 1 278 ? 37.836 19.922 42.359 1.00 13.10 298 TYR A CA 1
ATOM 2225 C C . TYR A 1 278 ? 38.717 18.682 42.275 1.00 12.75 298 TYR A C 1
ATOM 2226 O O . TYR A 1 278 ? 38.200 17.558 42.328 1.00 12.29 298 TYR A O 1
ATOM 2235 N N . LEU A 1 279 ? 40.034 18.905 42.153 1.00 12.68 299 LEU A N 1
ATOM 2236 C CA . LEU A 1 279 ? 41.019 17.819 42.040 1.00 12.64 299 LEU A CA 1
ATOM 2237 C C . LEU A 1 279 ? 42.003 17.768 43.185 1.00 12.41 299 LEU A C 1
ATOM 2238 O O . LEU A 1 279 ? 42.935 16.936 43.187 1.00 11.95 299 LEU A O 1
ATOM 2243 N N . ASP A 1 280 ? 41.822 18.641 44.174 1.00 12.19 300 ASP A N 1
ATOM 2244 C CA . ASP A 1 280 ? 42.779 18.732 45.255 1.00 12.56 300 ASP A CA 1
ATOM 2245 C C . ASP A 1 280 ? 42.823 17.431 46.062 1.00 12.29 300 ASP A C 1
ATOM 2246 O O . ASP A 1 280 ? 41.841 16.687 46.137 1.00 11.49 300 ASP A O 1
ATOM 2251 N N . HIS A 1 281 ? 43.968 17.198 46.690 1.00 12.23 301 HIS A N 1
ATOM 2252 C CA . HIS A 1 281 ? 44.206 16.047 47.556 1.00 12.72 301 HIS A CA 1
ATOM 2253 C C . HIS A 1 281 ? 44.087 14.709 46.805 1.00 12.16 301 HIS A C 1
ATOM 2254 O O . HIS A 1 281 ? 43.195 13.897 47.047 1.00 11.65 301 HIS A O 1
ATOM 2261 N N . ASN A 1 282 ? 45.001 14.519 45.866 1.00 11.49 302 ASN A N 1
ATOM 2262 C CA . ASN A 1 282 ? 45.110 13.276 45.101 1.00 11.16 302 ASN A CA 1
ATOM 2263 C C . ASN A 1 282 ? 46.614 13.057 44.835 1.00 11.41 302 ASN A C 1
ATOM 2264 O O . ASN A 1 282 ? 47.449 13.615 45.555 1.00 11.54 302 ASN A O 1
ATOM 2269 N N . SER A 1 283 ? 46.962 12.243 43.839 1.00 11.32 303 SER A N 1
ATOM 2270 C CA . SER A 1 283 ? 48.353 11.984 43.492 1.00 11.60 303 SER A CA 1
ATOM 2271 C C . SER A 1 283 ? 48.546 12.254 41.997 1.00 11.50 303 SER A C 1
ATOM 2272 O O . SER A 1 283 ? 49.275 11.554 41.322 1.00 11.30 303 SER A O 1
ATOM 2275 N N . ILE A 1 284 ? 47.881 13.283 41.490 1.00 11.34 304 ILE A N 1
ATOM 2276 C CA . ILE A 1 284 ? 47.849 13.530 40.050 1.00 11.76 304 ILE A CA 1
ATOM 2277 C C . ILE A 1 284 ? 49.185 14.145 39.601 1.00 12.49 304 ILE A C 1
ATOM 2278 O O . ILE A 1 284 ? 49.723 15.024 40.257 1.00 12.19 304 ILE A O 1
ATOM 2283 N N . VAL A 1 285 ? 49.710 13.655 38.482 1.00 13.46 305 VAL A N 1
ATOM 2284 C CA . VAL A 1 285 ? 51.005 14.119 37.968 1.00 14.14 305 VAL A CA 1
ATOM 2285 C C . VAL A 1 285 ? 50.826 14.994 36.723 1.00 15.09 305 VAL A C 1
ATOM 2286 O O . VAL A 1 285 ? 51.442 16.072 36.591 1.00 15.00 305 VAL A O 1
ATOM 2290 N N . THR A 1 286 ? 50.022 14.505 35.786 1.00 16.25 306 THR A N 1
ATOM 2291 C CA . THR A 1 286 ? 49.664 15.269 34.608 1.00 17.22 306 THR A CA 1
ATOM 2292 C C . THR A 1 286 ? 48.146 15.269 34.466 1.00 17.59 306 THR A C 1
ATOM 2293 O O . THR A 1 286 ? 47.478 14.330 34.852 1.00 17.43 306 THR A O 1
ATOM 2297 N N . PHE A 1 287 ? 47.630 16.336 33.892 1.00 18.40 307 PHE A N 1
ATOM 2298 C CA . PHE A 1 287 ? 46.209 16.492 33.650 1.00 19.28 307 PHE A CA 1
ATOM 2299 C C . PHE A 1 287 ? 46.054 17.575 32.586 1.00 21.03 307 PHE A C 1
ATOM 2300 O O . PHE A 1 287 ? 46.853 18.503 32.533 1.00 21.56 307 PHE A O 1
ATOM 2308 N N . LYS A 1 288 ? 45.040 17.451 31.739 1.00 23.20 308 LYS A N 1
ATOM 2309 C CA . LYS A 1 288 ? 44.841 18.377 30.635 1.00 25.15 308 LYS A CA 1
ATOM 2310 C C . LYS A 1 288 ? 43.442 18.968 30.655 1.00 25.69 308 LYS A C 1
ATOM 2311 O O . LYS A 1 288 ? 42.486 18.295 31.008 1.00 24.30 308 LYS A O 1
ATOM 2317 N N . LEU A 1 289 ? 43.353 20.237 30.264 1.00 27.70 309 LEU A N 1
ATOM 2318 C CA . LEU A 1 289 ? 42.080 20.877 29.965 1.00 29.89 309 LEU A CA 1
ATOM 2319 C C . LEU A 1 289 ? 42.240 21.668 28.663 1.00 32.52 309 LEU A C 1
ATOM 2320 O O . LEU A 1 289 ? 43.348 22.051 28.291 1.00 31.79 309 LEU A O 1
ATOM 2325 N N . SER A 1 290 ? 41.131 21.897 27.970 1.00 35.59 310 SER A N 1
ATOM 2326 C CA . SER A 1 290 ? 41.127 22.789 26.806 1.00 39.06 310 SER A CA 1
ATOM 2327 C C . SER A 1 290 ? 41.072 24.244 27.292 1.00 41.55 310 SER A C 1
ATOM 2328 O O . SER A 1 290 ? 41.148 24.504 28.492 1.00 43.51 310 SER A O 1
ATOM 2331 N N . THR A 1 291 ? 40.918 25.192 26.374 1.00 45.41 311 THR A N 1
ATOM 2332 C CA . THR A 1 291 ? 40.965 26.614 26.727 1.00 48.69 311 THR A CA 1
ATOM 2333 C C . THR A 1 291 ? 39.571 27.225 26.937 1.00 51.26 311 THR A C 1
ATOM 2334 O O . THR A 1 291 ? 39.290 28.325 26.448 1.00 54.07 311 THR A O 1
ATOM 2338 N N . SER A 1 292 ? 38.712 26.527 27.679 1.00 51.05 312 SER A N 1
ATOM 2339 C CA . SER A 1 292 ? 37.325 26.963 27.884 1.00 52.56 312 SER A CA 1
ATOM 2340 C C . SER A 1 292 ? 37.217 28.058 28.948 1.00 53.45 312 SER A C 1
ATOM 2341 O O . SER A 1 292 ? 37.856 27.979 30.001 1.00 55.94 312 SER A O 1
ATOM 2344 N N . HIS A 1 293 ? 36.382 29.061 28.672 1.00 53.73 313 HIS A N 1
ATOM 2345 C CA . HIS A 1 293 ? 36.169 30.193 29.581 1.00 53.93 313 HIS A CA 1
ATOM 2346 C C . HIS A 1 293 ? 35.067 29.941 30.622 1.00 53.03 313 HIS A C 1
ATOM 2347 O O . HIS A 1 293 ? 34.750 30.832 31.412 1.00 55.21 313 HIS A O 1
ATOM 2349 N N . THR A 1 294 ? 34.487 28.740 30.627 1.00 50.40 314 THR A N 1
ATOM 2350 C CA . THR A 1 294 ? 33.373 28.412 31.523 1.00 47.29 314 THR A CA 1
ATOM 2351 C C . THR A 1 294 ? 33.811 28.144 32.974 1.00 41.85 314 THR A C 1
ATOM 2352 O O . THR A 1 294 ? 33.005 28.258 33.898 1.00 38.79 314 THR A O 1
ATOM 2356 N N . LEU A 1 295 ? 35.082 27.807 33.175 1.00 38.63 315 LEU A N 1
ATOM 2357 C CA . LEU A 1 295 ? 35.570 27.370 34.489 1.00 35.84 315 LEU A CA 1
ATOM 2358 C C . LEU A 1 295 ? 35.674 28.529 35.487 1.00 34.11 315 LEU A C 1
ATOM 2359 O O . LEU A 1 295 ? 36.348 29.518 35.210 1.00 35.95 315 LEU A O 1
ATOM 2364 N N . LYS A 1 296 ? 34.987 28.410 36.621 1.00 31.27 316 LYS A N 1
ATOM 2365 C CA . LYS A 1 296 ? 34.982 29.420 37.676 1.00 31.28 316 LYS A CA 1
ATOM 2366 C C . LYS A 1 296 ? 35.842 29.072 38.882 1.00 29.87 316 LYS A C 1
ATOM 2367 O O . LYS A 1 296 ? 36.397 29.970 39.528 1.00 30.55 316 LYS A O 1
ATOM 2373 N N . ASN A 1 297 ? 35.892 27.787 39.246 1.00 27.00 317 ASN A N 1
ATOM 2374 C CA . ASN A 1 297 ? 36.699 27.347 40.365 1.00 24.99 317 ASN A CA 1
ATOM 2375 C C . ASN A 1 297 ? 37.339 25.999 40.034 1.00 22.60 317 ASN A C 1
ATOM 2376 O O . ASN A 1 297 ? 36.662 25.059 39.624 1.00 20.07 317 ASN A O 1
ATOM 2381 N N . LEU A 1 298 ? 38.658 25.951 40.169 1.00 20.88 318 LEU A N 1
ATOM 2382 C CA . LEU A 1 298 ? 39.443 24.755 39.889 1.00 20.73 318 LEU A CA 1
ATOM 2383 C C . LEU A 1 298 ? 40.374 24.586 41.062 1.00 19.47 318 LEU A C 1
ATOM 2384 O O . LEU A 1 298 ? 41.116 25.518 41.391 1.00 20.33 318 LEU A O 1
ATOM 2389 N N . THR A 1 299 ? 40.360 23.428 41.713 1.00 16.95 319 THR A N 1
ATOM 2390 C CA . THR A 1 299 ? 41.306 23.195 42.799 1.00 15.70 319 THR A CA 1
ATOM 2391 C C . THR A 1 299 ? 42.300 22.107 42.408 1.00 14.98 319 THR A C 1
ATOM 2392 O O . THR A 1 299 ? 41.936 21.102 41.804 1.00 14.49 319 THR A O 1
ATOM 2396 N N . LEU A 1 300 ? 43.558 22.356 42.720 1.00 14.81 320 LEU A N 1
ATOM 2397 C CA . LEU A 1 300 ? 44.684 21.538 42.244 1.00 14.47 320 LEU A CA 1
ATOM 2398 C C . LEU A 1 300 ? 45.726 21.187 43.308 1.00 13.83 320 LEU A C 1
ATOM 2399 O O . LEU A 1 300 ? 46.672 20.437 43.018 1.00 12.95 320 LEU A O 1
ATOM 2404 N N . SER A 1 301 ? 45.582 21.704 44.525 1.00 13.47 321 SER A N 1
ATOM 2405 C CA . SER A 1 301 ? 46.644 21.567 45.515 1.00 13.96 321 SER A CA 1
ATOM 2406 C C . SER A 1 301 ? 46.731 20.143 46.046 1.00 13.69 321 SER A C 1
ATOM 2407 O O . SER A 1 301 ? 45.812 19.327 45.832 1.00 12.68 321 SER A O 1
ATOM 2410 N N . HIS A 1 302 ? 47.853 19.846 46.708 1.00 14.16 322 HIS A N 1
ATOM 2411 C CA . HIS A 1 302 ? 48.103 18.545 47.312 1.00 15.02 322 HIS A CA 1
ATOM 2412 C C . HIS A 1 302 ? 47.990 17.418 46.284 1.00 14.14 322 HIS A C 1
ATOM 2413 O O . HIS A 1 302 ? 47.179 16.491 46.440 1.00 12.92 322 HIS A O 1
ATOM 2420 N N . ASN A 1 303 ? 48.789 17.563 45.224 1.00 13.22 323 ASN A N 1
ATOM 2421 C CA . ASN A 1 303 ? 48.944 16.538 44.207 1.00 13.16 323 ASN A CA 1
ATOM 2422 C C . ASN A 1 303 ? 50.427 16.240 44.014 1.00 13.94 323 ASN A C 1
ATOM 2423 O O . ASN A 1 303 ? 51.195 16.385 44.969 1.00 13.90 323 ASN A O 1
ATOM 2428 N N . ASP A 1 304 ? 50.824 15.759 42.834 1.00 14.67 324 ASP A N 1
ATOM 2429 C CA . ASP A 1 304 ? 52.227 15.441 42.551 1.00 16.10 324 ASP A CA 1
ATOM 2430 C C . ASP A 1 304 ? 52.606 15.937 41.162 1.00 15.18 324 ASP A C 1
ATOM 2431 O O . ASP A 1 304 ? 53.123 15.183 40.333 1.00 15.28 324 ASP A O 1
ATOM 2436 N N . TRP A 1 305 ? 52.379 17.223 40.926 1.00 15.14 325 TRP A N 1
ATOM 2437 C CA . TRP A 1 305 ? 52.389 17.790 39.568 1.00 15.51 325 TRP A CA 1
ATOM 2438 C C . TRP A 1 305 ? 53.739 17.777 38.879 1.00 16.81 325 TRP A C 1
ATOM 2439 O O . TRP A 1 305 ? 54.762 18.128 39.469 1.00 17.28 325 TRP A O 1
ATOM 2450 N N . ASP A 1 306 ? 53.706 17.421 37.604 1.00 17.97 326 ASP A N 1
ATOM 2451 C CA . ASP A 1 306 ? 54.790 17.711 36.668 1.00 20.67 326 ASP A CA 1
ATOM 2452 C C . ASP A 1 306 ? 54.655 19.190 36.260 1.00 20.97 326 ASP A C 1
ATOM 2453 O O . ASP A 1 306 ? 53.562 19.652 35.909 1.00 20.43 326 ASP A O 1
ATOM 2458 N N . CYS A 1 307 ? 55.744 19.951 36.358 1.00 22.11 327 CYS A N 1
ATOM 2459 C CA . CYS A 1 307 ? 55.672 21.401 36.116 1.00 23.54 327 CYS A CA 1
ATOM 2460 C C . CYS A 1 307 ? 55.190 21.733 34.706 1.00 23.98 327 CYS A C 1
ATOM 2461 O O . CYS A 1 307 ? 54.399 22.642 34.526 1.00 24.11 327 CYS A O 1
ATOM 2464 N N . ASN A 1 308 ? 55.666 20.998 33.711 1.00 26.53 328 ASN A N 1
ATOM 2465 C CA . ASN A 1 308 ? 55.270 21.270 32.323 1.00 28.23 328 ASN A CA 1
ATOM 2466 C C . ASN A 1 308 ? 53.758 21.095 32.124 1.00 27.01 328 ASN A C 1
ATOM 2467 O O . ASN A 1 308 ? 53.108 21.917 31.485 1.00 28.01 328 ASN A O 1
ATOM 2472 N N . SER A 1 309 ? 53.192 20.057 32.727 1.00 25.42 329 SER A N 1
ATOM 2473 C CA . SER A 1 309 ? 51.747 19.832 32.642 1.00 24.51 329 SER A CA 1
ATOM 2474 C C . SER A 1 309 ? 50.965 20.911 33.379 1.00 24.26 329 SER A C 1
ATOM 2475 O O . SER A 1 309 ? 49.969 21.443 32.879 1.00 25.00 329 SER A O 1
ATOM 2478 N N . LEU A 1 310 ? 51.397 21.211 34.597 1.00 24.07 330 LEU A N 1
ATOM 2479 C CA . LEU A 1 310 ? 50.776 22.263 35.389 1.00 24.74 330 LEU A CA 1
ATOM 2480 C C . LEU A 1 310 ? 50.842 23.614 34.673 1.00 26.83 330 LEU A C 1
ATOM 2481 O O . LEU A 1 310 ? 49.842 24.332 34.603 1.00 27.27 330 LEU A O 1
ATOM 2486 N N . ARG A 1 311 ? 52.012 23.950 34.142 1.00 29.47 331 ARG A N 1
ATOM 2487 C CA . ARG A 1 311 ? 52.180 25.207 33.395 1.00 32.10 331 ARG A CA 1
ATOM 2488 C C . ARG A 1 311 ? 51.321 25.251 32.135 1.00 34.17 331 ARG A C 1
ATOM 2489 O O . ARG A 1 311 ? 50.768 26.300 31.805 1.00 35.24 331 ARG A O 1
ATOM 2497 N N . ALA A 1 312 ? 51.204 24.116 31.444 1.00 35.14 332 ALA A N 1
ATOM 2498 C CA . ALA A 1 312 ? 50.288 23.999 30.303 1.00 36.65 332 ALA A CA 1
ATOM 2499 C C . ALA A 1 312 ? 48.839 24.208 30.724 1.00 36.51 332 ALA A C 1
ATOM 2500 O O . ALA A 1 312 ? 48.032 24.728 29.958 1.00 38.70 332 ALA A O 1
ATOM 2502 N N . LEU A 1 313 ? 48.509 23.787 31.941 1.00 37.51 333 LEU A N 1
ATOM 2503 C CA . LEU A 1 313 ? 47.170 23.964 32.500 1.00 38.82 333 LEU A CA 1
ATOM 2504 C C . LEU A 1 313 ? 46.835 25.442 32.735 1.00 40.79 333 LEU A C 1
ATOM 2505 O O . LEU A 1 313 ? 45.715 25.880 32.449 1.00 41.50 333 LEU A O 1
ATOM 2510 N N . PHE A 1 314 ? 47.792 26.208 33.262 1.00 41.61 334 PHE A N 1
ATOM 2511 C CA . PHE A 1 314 ? 47.568 27.646 33.500 1.00 43.93 334 PHE A CA 1
ATOM 2512 C C . PHE A 1 314 ? 47.439 28.418 32.190 1.00 45.97 334 PHE A C 1
ATOM 2513 O O . PHE A 1 314 ? 46.660 29.362 32.103 1.00 48.50 334 PHE A O 1
ATOM 2521 N N . ARG A 1 315 ? 48.207 28.026 31.178 1.00 48.28 335 ARG A N 1
ATOM 2522 C CA . ARG A 1 315 ? 48.109 28.656 29.856 1.00 52.33 335 ARG A CA 1
ATOM 2523 C C . ARG A 1 315 ? 46.710 28.509 29.236 1.00 53.92 335 ARG A C 1
ATOM 2524 O O . ARG A 1 315 ? 46.299 29.349 28.440 1.00 56.78 335 ARG A O 1
ATOM 2529 N N . ASN A 1 316 ? 45.982 27.455 29.609 1.00 53.80 336 ASN A N 1
ATOM 2530 C CA . ASN A 1 316 ? 44.629 27.222 29.088 1.00 55.89 336 ASN A CA 1
ATOM 2531 C C . ASN A 1 316 ? 43.489 27.711 29.995 1.00 55.00 336 ASN A C 1
ATOM 2532 O O . ASN A 1 316 ? 42.415 28.059 29.504 1.00 57.42 336 ASN A O 1
ATOM 2537 N N . VAL A 1 317 ? 43.715 27.727 31.305 1.00 52.77 337 VAL A N 1
ATOM 2538 C CA . VAL A 1 317 ? 42.717 28.198 32.268 1.00 50.65 337 VAL A CA 1
ATOM 2539 C C . VAL A 1 317 ? 42.909 29.690 32.567 1.00 50.75 337 VAL A C 1
ATOM 2540 O O . VAL A 1 317 ? 44.035 30.188 32.565 1.00 48.91 337 VAL A O 1
ATOM 2544 N N . ALA A 1 318 ? 41.802 30.394 32.818 1.00 51.92 338 ALA A N 1
ATOM 2545 C CA . ALA A 1 318 ? 41.828 31.814 33.194 1.00 52.58 338 ALA A CA 1
ATOM 2546 C C . ALA A 1 318 ? 42.480 32.016 34.565 1.00 53.05 338 ALA A C 1
ATOM 2547 O O . ALA A 1 318 ? 42.295 31.202 35.479 1.00 50.21 338 ALA A O 1
ATOM 2549 N N . GLN A 1 319 ? 43.215 33.122 34.698 1.00 53.80 339 GLN A N 1
ATOM 2550 C CA . GLN A 1 319 ? 44.042 33.413 35.877 1.00 53.35 339 GLN A CA 1
ATOM 2551 C C . GLN A 1 319 ? 43.372 33.230 37.241 1.00 51.71 339 GLN A C 1
ATOM 2552 O O . GLN A 1 319 ? 43.980 32.685 38.162 1.00 52.18 339 GLN A O 1
ATOM 2553 N N . PRO A 1 320 ? 42.114 33.675 37.365 1.00 51.16 340 PRO A N 1
ATOM 2554 C CA . PRO A 1 320 ? 41.357 33.674 38.616 1.00 49.90 340 PRO A CA 1
ATOM 2555 C C . PRO A 1 320 ? 40.664 32.354 38.983 1.00 46.96 340 PRO A C 1
ATOM 2556 O O . PRO A 1 320 ? 40.211 32.207 40.119 1.00 47.27 340 PRO A O 1
ATOM 2557 N N . ALA A 1 321 ? 40.587 31.412 38.042 1.00 45.02 341 ALA A N 1
ATOM 2558 C CA . ALA A 1 321 ? 39.868 30.145 38.254 1.00 43.07 341 ALA A CA 1
ATOM 2559 C C . ALA A 1 321 ? 40.525 29.217 39.292 1.00 41.53 341 ALA A C 1
ATOM 2560 O O . ALA A 1 321 ? 39.833 28.466 39.973 1.00 38.60 341 ALA A O 1
ATOM 2562 N N . VAL A 1 322 ? 41.850 29.256 39.418 1.00 41.35 342 VAL A N 1
ATOM 2563 C CA . VAL A 1 322 ? 42.517 28.465 40.463 1.00 41.57 342 VAL A CA 1
ATOM 2564 C C . VAL A 1 322 ? 42.327 29.157 41.813 1.00 40.65 342 VAL A C 1
ATOM 2565 O O . VAL A 1 322 ? 42.789 30.269 42.012 1.00 39.66 342 VAL A O 1
ATOM 2569 N N . HIS A 1 323 ? 41.619 28.501 42.727 1.00 40.86 343 HIS A N 1
ATOM 2570 C CA . HIS A 1 323 ? 41.312 29.095 44.032 1.00 41.01 343 HIS A CA 1
ATOM 2571 C C . HIS A 1 323 ? 42.022 28.407 45.187 1.00 37.04 343 HIS A C 1
ATOM 2572 O O . HIS A 1 323 ? 41.645 28.617 46.351 1.00 37.15 343 HIS A O 1
ATOM 2579 N N . ASP A 1 324 ? 43.037 27.586 44.892 1.00 30.31 344 ASP A N 1
ATOM 2580 C CA . ASP A 1 324 ? 43.818 27.015 45.972 1.00 25.49 344 ASP A CA 1
ATOM 2581 C C . ASP A 1 324 ? 45.302 27.022 45.705 1.00 23.21 344 ASP A C 1
ATOM 2582 O O . ASP A 1 324 ? 45.756 27.347 44.604 1.00 24.72 344 ASP A O 1
ATOM 2587 N N . ALA A 1 325 ? 46.053 26.717 46.752 1.00 20.56 345 ALA A N 1
ATOM 2588 C CA . ALA A 1 325 ? 47.510 26.734 46.696 1.00 19.48 345 ALA A CA 1
ATOM 2589 C C . ALA A 1 325 ? 48.089 25.761 47.686 1.00 18.14 345 ALA A C 1
ATOM 2590 O O . ALA A 1 325 ? 47.446 25.425 48.681 1.00 18.21 345 ALA A O 1
ATOM 2592 N N . ASP A 1 326 ? 49.324 25.365 47.424 1.00 17.99 346 ASP A N 1
ATOM 2593 C CA . ASP A 1 326 ? 50.117 24.609 48.376 1.00 18.85 346 ASP A CA 1
ATOM 2594 C C . ASP A 1 326 ? 50.889 25.631 49.213 1.00 21.94 346 ASP A C 1
ATOM 2595 O O . ASP A 1 326 ? 51.090 26.763 48.775 1.00 21.99 346 ASP A O 1
ATOM 2600 N N . GLN A 1 327 ? 51.298 25.238 50.410 1.00 25.30 347 GLN A N 1
ATOM 2601 C CA . GLN A 1 327 ? 52.059 26.122 51.296 1.00 30.13 347 GLN A CA 1
ATOM 2602 C C . GLN A 1 327 ? 53.541 25.828 51.202 1.00 30.99 347 GLN A C 1
ATOM 2603 O O . GLN A 1 327 ? 54.350 26.731 50.958 1.00 33.27 347 GLN A O 1
ATOM 2609 N N . HIS A 1 328 ? 53.889 24.560 51.388 1.00 30.97 348 HIS A N 1
ATOM 2610 C CA . HIS A 1 328 ? 55.275 24.099 51.369 1.00 30.73 348 HIS A CA 1
ATOM 2611 C C . HIS A 1 328 ? 55.331 22.873 50.472 1.00 27.20 348 HIS A C 1
ATOM 2612 O O . HIS A 1 328 ? 54.346 22.171 50.349 1.00 26.72 348 HIS A O 1
ATOM 2619 N N . CYS A 1 329 ? 56.470 22.636 49.838 1.00 24.01 349 CYS A N 1
ATOM 2620 C CA . CYS A 1 329 ? 56.597 21.544 48.884 1.00 22.69 349 CYS A CA 1
ATOM 2621 C C . CYS A 1 329 ? 57.571 20.532 49.410 1.00 24.08 349 CYS A C 1
ATOM 2622 O O . CYS A 1 329 ? 58.494 20.875 50.152 1.00 24.18 349 CYS A O 1
ATOM 2625 N N . LYS A 1 330 ? 57.395 19.285 48.983 1.00 23.96 350 LYS A N 1
ATOM 2626 C CA . LYS A 1 330 ? 58.343 18.259 49.358 1.00 24.98 350 LYS A CA 1
ATOM 2627 C C . LYS A 1 330 ? 59.623 18.412 48.544 1.00 24.49 350 LYS A C 1
ATOM 2628 O O . LYS A 1 330 ? 59.695 19.182 47.585 1.00 23.47 350 LYS A O 1
ATOM 2634 N N . ILE A 1 331 ? 60.660 17.695 48.958 1.00 24.29 351 ILE A N 1
ATOM 2635 C CA . ILE A 1 331 ? 61.957 17.801 48.326 1.00 24.05 351 ILE A CA 1
ATOM 2636 C C . ILE A 1 331 ? 61.851 17.635 46.802 1.00 23.96 351 ILE A C 1
ATOM 2637 O O . ILE A 1 331 ? 61.120 16.760 46.312 1.00 23.91 351 ILE A O 1
ATOM 2642 N N . ASP A 1 332 ? 62.564 18.502 46.082 1.00 23.62 352 ASP A N 1
ATOM 2643 C CA . ASP A 1 332 ? 62.639 18.531 44.609 1.00 23.77 352 ASP A CA 1
ATOM 2644 C C . ASP A 1 332 ? 61.402 19.100 43.904 1.00 22.79 352 ASP A C 1
ATOM 2645 O O . ASP A 1 332 ? 61.364 19.125 42.667 1.00 23.31 352 ASP A O 1
ATOM 2650 N N . TYR A 1 333 ? 60.421 19.543 44.685 1.00 21.68 353 TYR A N 1
ATOM 2651 C CA . TYR A 1 333 ? 59.258 20.267 44.173 1.00 21.43 353 TYR A CA 1
ATOM 2652 C C . TYR A 1 333 ? 59.389 21.728 44.579 1.00 21.89 353 TYR A C 1
ATOM 2653 O O . TYR A 1 333 ? 59.992 22.048 45.608 1.00 22.33 353 TYR A O 1
ATOM 2662 N N . HIS A 1 334 ? 58.835 22.601 43.753 1.00 21.53 354 HIS A N 1
ATOM 2663 C CA . HIS A 1 334 ? 58.850 24.025 44.010 1.00 22.12 354 HIS A CA 1
ATOM 2664 C C . HIS A 1 334 ? 57.520 24.620 43.602 1.00 20.39 354 HIS A C 1
ATOM 2665 O O . HIS A 1 334 ? 56.785 24.046 42.800 1.00 18.44 354 HIS A O 1
ATOM 2672 N N . LEU A 1 335 ? 57.220 25.783 44.151 1.00 19.93 355 LEU A N 1
ATOM 2673 C CA . LEU A 1 335 ? 55.950 26.430 43.858 1.00 20.00 355 LEU A CA 1
ATOM 2674 C C . LEU A 1 335 ? 55.964 27.082 42.482 1.00 20.87 355 LEU A C 1
ATOM 2675 O O . LEU A 1 335 ? 56.925 27.751 42.100 1.00 21.58 355 LEU A O 1
ATOM 2680 N N . GLU A 1 336 ? 54.879 26.858 41.757 1.00 21.00 356 GLU A N 1
ATOM 2681 C CA . GLU A 1 336 ? 54.623 27.421 40.458 1.00 22.79 356 GLU A CA 1
ATOM 2682 C C . GLU A 1 336 ? 53.195 27.970 40.509 1.00 22.17 356 GLU A C 1
ATOM 2683 O O . GLU A 1 336 ? 52.252 27.211 40.648 1.00 20.12 356 GLU A O 1
ATOM 2689 N N . HIS A 1 337 ? 53.035 29.295 40.431 1.00 23.37 357 HIS A N 1
ATOM 2690 C CA . HIS A 1 337 ? 51.742 29.936 40.709 1.00 24.38 357 HIS A CA 1
ATOM 2691 C C . HIS A 1 337 ? 51.057 29.379 41.958 1.00 21.74 357 HIS A C 1
ATOM 2692 O O . HIS A 1 337 ? 49.849 29.099 41.965 1.00 21.15 357 HIS A O 1
ATOM 2699 N N . GLY A 1 338 ? 51.841 29.217 43.015 1.00 19.59 358 GLY A N 1
ATOM 2700 C CA . GLY A 1 338 ? 51.317 28.767 44.283 1.00 18.40 358 GLY A CA 1
ATOM 2701 C C . GLY A 1 338 ? 51.093 27.269 44.444 1.00 17.09 358 GLY A C 1
ATOM 2702 O O . GLY A 1 338 ? 50.604 26.840 45.487 1.00 16.62 358 GLY A O 1
ATOM 2703 N N . LEU A 1 339 ? 51.456 26.483 43.434 1.00 16.57 359 LEU A N 1
ATOM 2704 C CA . LEU A 1 339 ? 51.228 25.020 43.457 1.00 16.48 359 LEU A CA 1
ATOM 2705 C C . LEU A 1 339 ? 52.535 24.260 43.255 1.00 16.12 359 LEU A C 1
ATOM 2706 O O . LEU A 1 339 ? 53.345 24.620 42.398 1.00 17.12 359 LEU A O 1
ATOM 2711 N N . CYS A 1 340 ? 52.740 23.186 44.018 1.00 16.31 360 CYS A N 1
ATOM 2712 C CA . CYS A 1 340 ? 54.005 22.450 43.962 1.00 16.65 360 CYS A CA 1
ATOM 2713 C C . CYS A 1 340 ? 54.134 21.642 42.684 1.00 16.85 360 CYS A C 1
ATOM 2714 O O . CYS A 1 340 ? 53.177 20.991 42.256 1.00 16.11 360 CYS A O 1
ATOM 2717 N N . CYS A 1 341 ? 55.316 21.657 42.088 1.00 17.48 361 CYS A N 1
ATOM 2718 C CA . CYS A 1 341 ? 55.571 20.802 40.952 1.00 18.90 361 CYS A CA 1
ATOM 2719 C C . CYS A 1 341 ? 57.048 20.495 40.824 1.00 19.48 361 CYS A C 1
ATOM 2720 O O . CYS A 1 341 ? 57.902 21.241 41.315 1.00 18.88 361 CYS A O 1
ATOM 2723 N N . LYS A 1 342 ? 57.333 19.391 40.144 1.00 20.72 362 LYS A N 1
ATOM 2724 C CA . LYS A 1 342 ? 58.703 18.931 39.922 1.00 23.12 362 LYS A CA 1
ATOM 2725 C C . LYS A 1 342 ? 59.038 19.057 38.454 1.00 25.18 362 LYS A C 1
ATOM 2726 O O . LYS A 1 342 ? 58.241 18.687 37.596 1.00 24.23 362 LYS A O 1
ATOM 2732 N N . GLU A 1 343 ? 60.232 19.584 38.168 1.00 28.67 363 GLU A N 1
ATOM 2733 C CA . GLU A 1 343 ? 60.678 19.778 36.796 1.00 32.40 363 GLU A CA 1
ATOM 2734 C C . GLU A 1 343 ? 61.164 18.441 36.243 1.00 35.41 363 GLU A C 1
ATOM 2735 O O . GLU A 1 343 ? 61.651 17.601 36.989 1.00 35.79 363 GLU A O 1
ATOM 2741 N N . SER A 1 344 ? 61.007 18.238 34.942 1.00 41.54 364 SER A N 1
ATOM 2742 C CA . SER A 1 344 ? 61.505 17.026 34.283 1.00 45.75 364 SER A CA 1
ATOM 2743 C C . SER A 1 344 ? 62.982 17.189 33.938 1.00 48.03 364 SER A C 1
ATOM 2744 O O . SER A 1 344 ? 63.849 16.650 34.626 1.00 51.70 364 SER A O 1
ATOM 2747 N N . SER B 1 7 ? 6.306 15.319 83.533 1.00 40.06 27 SER B N 1
ATOM 2748 C CA . SER B 1 7 ? 5.800 14.147 82.748 1.00 39.89 27 SER B CA 1
ATOM 2749 C C . SER B 1 7 ? 4.273 14.047 82.781 1.00 38.42 27 SER B C 1
ATOM 2750 O O . SER B 1 7 ? 3.683 13.788 83.842 1.00 40.14 27 SER B O 1
ATOM 2753 N N . MET B 1 8 ? 3.625 14.241 81.634 1.00 34.23 28 MET B N 1
ATOM 2754 C CA . MET B 1 8 ? 2.169 14.141 81.573 1.00 33.06 28 MET B CA 1
ATOM 2755 C C . MET B 1 8 ? 1.664 12.925 80.796 1.00 31.64 28 MET B C 1
ATOM 2756 O O . MET B 1 8 ? 2.326 12.396 79.895 1.00 29.88 28 MET B O 1
ATOM 2761 N N . HIS B 1 9 ? 0.476 12.488 81.197 1.00 30.34 29 HIS B N 1
ATOM 2762 C CA . HIS B 1 9 ? -0.212 11.352 80.620 1.00 30.29 29 HIS B CA 1
ATOM 2763 C C . HIS B 1 9 ? -1.316 11.925 79.743 1.00 28.49 29 HIS B C 1
ATOM 2764 O O . HIS B 1 9 ? -2.159 12.682 80.229 1.00 28.98 29 HIS B O 1
ATOM 2771 N N . LEU B 1 10 ? -1.326 11.598 78.456 1.00 26.29 30 LEU B N 1
ATOM 2772 C CA . LEU B 1 10 ? -2.340 12.167 77.571 1.00 25.62 30 LEU B CA 1
ATOM 2773 C C . LEU B 1 10 ? -3.603 11.302 77.540 1.00 25.99 30 LEU B C 1
ATOM 2774 O O . LEU B 1 10 ? -3.605 10.207 76.981 1.00 26.12 30 LEU B O 1
ATOM 2779 N N . THR B 1 11 ? -4.674 11.824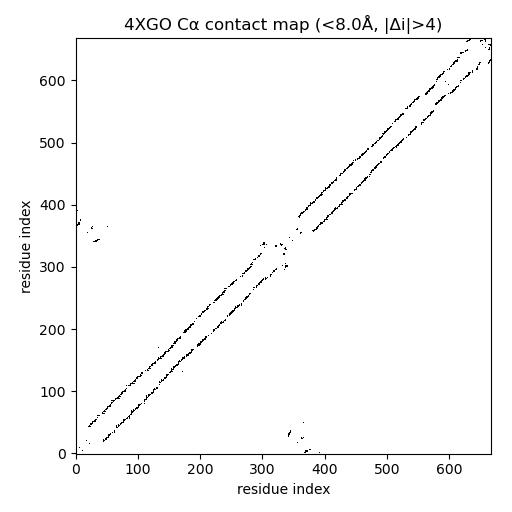 78.133 1.00 26.13 31 THR B N 1
ATOM 2780 C CA . THR B 1 11 ? -5.955 11.129 78.252 1.00 26.92 31 THR B CA 1
ATOM 2781 C C . THR B 1 11 ? -7.040 12.080 77.744 1.00 26.90 31 THR B C 1
ATOM 2782 O O . THR B 1 11 ? -6.796 13.274 77.626 1.00 26.11 31 THR B O 1
ATOM 2786 N N . PRO B 1 12 ? -8.263 11.576 77.483 1.00 27.72 32 PRO B N 1
ATOM 2787 C CA . PRO B 1 12 ? -9.344 12.493 77.134 1.00 28.00 32 PRO B CA 1
ATOM 2788 C C . PRO B 1 12 ? -9.470 13.638 78.144 1.00 28.50 32 PRO B C 1
ATOM 2789 O O . PRO B 1 12 ? -9.765 14.774 77.756 1.00 27.76 32 PRO B O 1
ATOM 2793 N N . PHE B 1 13 ? -9.226 13.337 79.421 1.00 29.48 33 PHE B N 1
ATOM 2794 C CA . PHE B 1 13 ? -9.330 14.337 80.495 1.00 30.54 33 PHE B CA 1
ATOM 2795 C C . PHE B 1 13 ? -8.255 15.421 80.398 1.00 28.78 33 PHE B C 1
ATOM 2796 O O . PHE B 1 13 ? -8.561 16.616 80.487 1.00 28.61 33 PHE B O 1
ATOM 2804 N N . THR B 1 14 ? -6.996 15.015 80.254 1.00 27.39 34 THR B N 1
ATOM 2805 C CA . THR B 1 14 ? -5.913 15.993 80.141 1.00 26.04 34 THR B CA 1
ATOM 2806 C C . THR B 1 14 ? -5.934 16.713 78.803 1.00 24.85 34 THR B C 1
ATOM 2807 O O . THR B 1 14 ? -5.592 17.886 78.759 1.00 24.40 34 THR B O 1
ATOM 2811 N N . LEU B 1 15 ? -6.343 16.046 77.725 1.00 24.21 35 LEU B N 1
ATOM 2812 C CA . LEU B 1 15 ? -6.518 16.752 76.445 1.00 23.50 35 LEU B CA 1
ATOM 2813 C C . LEU B 1 15 ? -7.639 17.791 76.524 1.00 23.95 35 LEU B C 1
ATOM 2814 O O . LEU B 1 15 ? -7.470 18.928 76.091 1.00 23.16 35 LEU B O 1
ATOM 2819 N N . SER B 1 16 ? -8.777 17.409 77.105 1.00 24.90 36 SER B N 1
ATOM 2820 C CA . SER B 1 16 ? -9.885 18.340 77.250 1.00 25.78 36 SER B CA 1
ATOM 2821 C C . SER B 1 16 ? -9.462 19.605 78.007 1.00 25.71 36 SER B C 1
ATOM 2822 O O . SER B 1 16 ? -9.827 20.701 77.615 1.00 25.78 36 SER B O 1
ATOM 2825 N N . ALA B 1 17 ? -8.701 19.446 79.081 1.00 25.65 37 ALA B N 1
ATOM 2826 C CA . ALA B 1 17 ? -8.239 20.588 79.873 1.00 25.92 37 ALA B CA 1
ATOM 2827 C C . ALA B 1 17 ? -7.274 21.464 79.068 1.00 25.23 37 ALA B C 1
ATOM 2828 O O . ALA B 1 17 ? -7.369 22.694 79.074 1.00 25.29 37 ALA B O 1
ATOM 2830 N N . LEU B 1 18 ? -6.352 20.823 78.346 1.00 24.82 38 LEU B N 1
ATOM 2831 C CA . LEU B 1 18 ? -5.449 21.557 77.479 1.00 24.20 38 LEU B CA 1
ATOM 2832 C C . LEU B 1 18 ? -6.228 22.329 76.429 1.00 24.18 38 LEU B C 1
ATOM 2833 O O . LEU B 1 18 ? -5.983 23.524 76.215 1.00 24.02 38 LEU B O 1
ATOM 2838 N N . LEU B 1 19 ? -7.163 21.644 75.770 1.00 24.62 39 LEU B N 1
ATOM 2839 C CA . LEU B 1 19 ? -7.957 22.269 74.714 1.00 25.36 39 LEU B CA 1
ATOM 2840 C C . LEU B 1 19 ? -8.753 23.467 75.232 1.00 26.58 39 LEU B C 1
ATOM 2841 O O . LEU B 1 19 ? -8.919 24.447 74.519 1.00 27.34 39 LEU B O 1
ATOM 2846 N N . ALA B 1 20 ? -9.268 23.366 76.455 1.00 28.32 40 ALA B N 1
ATOM 2847 C CA . ALA B 1 20 ? -10.030 24.468 77.060 1.00 29.33 40 ALA B CA 1
ATOM 2848 C C . ALA B 1 20 ? -9.131 25.691 77.230 1.00 29.52 40 ALA B C 1
ATOM 2849 O O . ALA B 1 20 ? -9.529 26.819 76.908 1.00 29.86 40 ALA B O 1
ATOM 2851 N N . SER B 1 21 ? -7.910 25.461 77.705 1.00 29.70 41 SER B N 1
ATOM 2852 C CA . SER B 1 21 ? -6.960 26.549 77.905 1.00 29.82 41 SER B CA 1
ATOM 2853 C C . SER B 1 21 ? -6.509 27.177 76.571 1.00 29.34 41 SER B C 1
ATOM 2854 O O . SER B 1 21 ? -6.319 28.391 76.487 1.00 29.35 41 SER B O 1
ATOM 2857 N N . PHE B 1 22 ? -6.396 26.363 75.525 1.00 29.17 42 PHE B N 1
ATOM 2858 C CA . PHE B 1 22 ? -6.120 26.866 74.172 1.00 28.88 42 PHE B CA 1
ATOM 2859 C C . PHE B 1 22 ? -7.294 27.684 73.625 1.00 30.89 42 PHE B C 1
ATOM 2860 O O . PHE B 1 22 ? -7.108 28.806 73.153 1.00 31.03 42 PHE B O 1
ATOM 2868 N N . HIS B 1 23 ? -8.501 27.123 73.696 1.00 32.66 43 HIS B N 1
ATOM 2869 C CA . HIS B 1 23 ? -9.703 27.769 73.157 1.00 34.42 43 HIS B CA 1
ATOM 2870 C C . HIS B 1 23 ? -9.825 29.210 73.635 1.00 34.32 43 HIS B C 1
ATOM 2871 O O . HIS B 1 23 ? -10.148 30.092 72.851 1.00 35.00 43 HIS B O 1
ATOM 2878 N N . LYS B 1 24 ? -9.555 29.428 74.918 1.00 34.63 44 LYS B N 1
ATOM 2879 C CA . LYS B 1 24 ? -9.635 30.755 75.533 1.00 36.09 44 LYS B CA 1
ATOM 2880 C C . LYS B 1 24 ? -8.396 31.641 75.315 1.00 34.64 44 LYS B C 1
ATOM 2881 O O . LYS B 1 24 ? -8.371 32.791 75.755 1.00 35.67 44 LYS B O 1
ATOM 2887 N N . VAL B 1 25 ? -7.376 31.104 74.643 1.00 33.25 45 VAL B N 1
ATOM 2888 C CA . VAL B 1 25 ? -6.082 31.779 74.443 1.00 31.36 45 VAL B CA 1
ATOM 2889 C C . VAL B 1 25 ? -5.435 32.247 75.759 1.00 30.27 45 VAL B C 1
ATOM 2890 O O . VAL B 1 25 ? -4.798 33.295 75.817 1.00 30.18 45 VAL B O 1
ATOM 2894 N N . GLU B 1 26 ? -5.597 31.452 76.808 1.00 29.04 46 GLU B N 1
ATOM 2895 C CA . GLU B 1 26 ? -4.936 31.677 78.089 1.00 28.39 46 GLU B CA 1
ATOM 2896 C C . GLU B 1 26 ? -3.580 30.971 78.103 1.00 25.60 46 GLU B C 1
ATOM 2897 O O . GLU B 1 26 ? -2.654 31.405 78.762 1.00 24.18 46 GLU B O 1
ATOM 2903 N N . VAL B 1 27 ? -3.510 29.856 77.391 1.00 23.77 47 VAL B N 1
ATOM 2904 C CA . VAL B 1 27 ? -2.278 29.104 77.226 1.00 22.25 47 VAL B CA 1
ATOM 2905 C C . VAL B 1 27 ? -2.055 29.048 75.726 1.00 21.10 47 VAL B C 1
ATOM 2906 O O . VAL B 1 27 ? -2.932 28.617 74.972 1.00 21.59 47 VAL B O 1
ATOM 2910 N N . LEU B 1 28 ? -0.893 29.513 75.275 1.00 19.32 48 LEU B N 1
ATOM 2911 C CA . LEU B 1 28 ? -0.573 29.482 73.859 1.00 17.96 48 LEU B CA 1
ATOM 2912 C C . LEU B 1 28 ? 0.647 28.601 73.642 1.00 16.62 48 LEU B C 1
ATOM 2913 O O . LEU B 1 28 ? 1.740 28.959 74.064 1.00 16.08 48 LEU B O 1
ATOM 2918 N N . ASN B 1 29 ? 0.446 27.455 72.994 1.00 15.77 49 ASN B N 1
ATOM 2919 C CA . ASN B 1 29 ? 1.550 26.547 72.684 1.00 14.79 49 ASN B CA 1
ATOM 2920 C C . ASN B 1 29 ? 2.101 26.794 71.281 1.00 14.12 49 ASN B C 1
ATOM 2921 O O . ASN B 1 29 ? 1.474 26.423 70.281 1.00 13.91 49 ASN B O 1
ATOM 2926 N N . LEU B 1 30 ? 3.271 27.443 71.225 1.00 13.43 50 LEU B N 1
ATOM 2927 C CA . LEU B 1 30 ? 4.022 27.652 69.988 1.00 13.07 50 LEU B CA 1
ATOM 2928 C C . LEU B 1 30 ? 5.347 26.835 70.023 1.00 12.57 50 LEU B C 1
ATOM 2929 O O . LEU B 1 30 ? 6.296 27.129 69.287 1.00 12.36 50 LEU B O 1
ATOM 2934 N N . ASN B 1 31 ? 5.391 25.807 70.868 1.00 12.47 51 ASN B N 1
ATOM 2935 C CA . ASN B 1 31 ? 6.550 24.912 70.924 1.00 12.27 51 ASN B CA 1
ATOM 2936 C C . ASN B 1 31 ? 6.767 24.188 69.604 1.00 12.11 51 ASN B C 1
ATOM 2937 O O . ASN B 1 31 ? 5.806 23.754 68.979 1.00 12.12 51 ASN B O 1
ATOM 2942 N N . GLY B 1 32 ? 8.027 24.052 69.199 1.00 11.97 52 GLY B N 1
ATOM 2943 C CA . GLY B 1 32 ? 8.379 23.134 68.125 1.00 12.18 52 GLY B CA 1
ATOM 2944 C C . GLY B 1 32 ? 7.873 23.490 66.743 1.00 12.47 52 GLY B C 1
ATOM 2945 O O . GLY B 1 32 ? 7.743 22.597 65.905 1.00 12.35 52 GLY B O 1
ATOM 2946 N N . LEU B 1 33 ? 7.664 24.789 66.476 1.00 12.97 53 LEU B N 1
ATOM 2947 C CA . LEU B 1 33 ? 7.153 25.247 65.190 1.00 13.36 53 LEU B CA 1
ATOM 2948 C C . LEU B 1 33 ? 8.225 25.838 64.263 1.00 13.83 53 LEU B C 1
ATOM 2949 O O . LEU B 1 33 ? 7.887 26.486 63.277 1.00 13.74 53 LEU B O 1
ATOM 2954 N N . GLN B 1 34 ? 9.498 25.583 64.559 1.00 14.14 54 GLN B N 1
ATOM 2955 C CA . GLN B 1 34 ? 10.617 26.120 63.793 1.00 15.25 54 GLN B CA 1
ATOM 2956 C C . GLN B 1 34 ? 10.546 27.639 63.603 1.00 14.65 54 GLN B C 1
ATOM 2957 O O . GLN B 1 34 ? 10.889 28.165 62.536 1.00 14.24 54 GLN B O 1
ATOM 2963 N N . ILE B 1 35 ? 10.149 28.331 64.665 1.00 14.28 55 ILE B N 1
ATOM 2964 C CA . ILE B 1 35 ? 10.066 29.780 64.644 1.00 14.48 55 ILE B CA 1
ATOM 2965 C C . ILE B 1 35 ? 11.468 30.340 64.727 1.00 14.82 55 ILE B C 1
ATOM 2966 O O . ILE B 1 35 ? 12.229 29.997 65.630 1.00 13.82 55 ILE B O 1
ATOM 2971 N N . GLU B 1 36 ? 11.801 31.204 63.779 1.00 15.69 56 GLU B N 1
ATOM 2972 C CA . GLU B 1 36 ? 13.130 31.807 63.777 1.00 17.49 56 GLU B CA 1
ATOM 2973 C C . GLU B 1 36 ? 13.140 33.288 64.098 1.00 18.17 56 GLU B C 1
ATOM 2974 O O . GLU B 1 36 ? 14.159 33.811 64.571 1.00 19.29 56 GLU B O 1
ATOM 2980 N N . GLU B 1 37 ? 12.078 33.974 63.720 1.00 17.90 57 GLU B N 1
ATOM 2981 C CA . GLU B 1 37 ? 11.991 35.416 63.837 1.00 18.15 57 GLU B CA 1
ATOM 2982 C C . GLU B 1 37 ? 10.627 35.699 64.424 1.00 17.14 57 GLU B C 1
ATOM 2983 O O . GLU B 1 37 ? 9.670 34.977 64.135 1.00 16.06 57 GLU B O 1
ATOM 2989 N N . ILE B 1 38 ? 10.568 36.737 65.264 1.00 16.81 58 ILE B N 1
ATOM 2990 C CA . ILE B 1 38 ? 9.323 37.218 65.846 1.00 16.76 58 ILE B CA 1
ATOM 2991 C C . ILE B 1 38 ? 9.217 38.728 65.621 1.00 17.13 58 ILE B C 1
ATOM 2992 O O . ILE B 1 38 ? 10.155 39.451 65.939 1.00 16.54 58 ILE B O 1
ATOM 2997 N N . ASP B 1 39 ? 8.109 39.183 65.027 1.00 17.61 59 ASP B N 1
ATOM 2998 C CA . ASP B 1 39 ? 7.848 40.627 64.870 1.00 18.73 59 ASP B CA 1
ATOM 2999 C C . ASP B 1 39 ? 7.568 41.275 66.234 1.00 18.69 59 ASP B C 1
ATOM 3000 O O . ASP B 1 39 ? 6.953 40.658 67.098 1.00 18.16 59 ASP B O 1
ATOM 3005 N N . THR B 1 40 ? 7.981 42.536 66.407 1.00 19.09 60 THR B N 1
ATOM 3006 C CA . THR B 1 40 ? 7.688 43.304 67.635 1.00 19.77 60 THR B CA 1
ATOM 3007 C C . THR B 1 40 ? 6.230 43.221 68.063 1.00 19.87 60 THR B C 1
ATOM 3008 O O . THR B 1 40 ? 5.935 43.089 69.253 1.00 19.64 60 THR B O 1
ATOM 3012 N N . ASN B 1 41 ? 5.325 43.271 67.092 1.00 20.09 61 ASN B N 1
ATOM 3013 C CA . ASN B 1 41 ? 3.905 43.303 67.403 1.00 20.70 61 ASN B CA 1
ATOM 3014 C C . ASN B 1 41 ? 3.201 41.968 67.256 1.00 19.89 61 ASN B C 1
ATOM 3015 O O . ASN B 1 41 ? 1.976 41.927 67.197 1.00 19.64 61 ASN B O 1
ATOM 3020 N N . ALA B 1 42 ? 3.965 40.876 67.214 1.00 18.72 62 ALA B N 1
ATOM 3021 C CA . ALA B 1 42 ? 3.357 39.543 67.128 1.00 18.44 62 ALA B CA 1
ATOM 3022 C C . ALA B 1 42 ? 2.292 39.303 68.197 1.00 18.69 62 ALA B C 1
ATOM 3023 O O . ALA B 1 42 ? 1.240 38.726 67.896 1.00 18.56 62 ALA B O 1
ATOM 3025 N N . PHE B 1 43 ? 2.546 39.738 69.427 1.00 19.04 63 PHE B N 1
ATOM 3026 C CA . PHE B 1 43 ? 1.609 39.528 70.537 1.00 20.08 63 PHE B CA 1
ATOM 3027 C C . PHE B 1 43 ? 0.863 40.809 70.907 1.00 21.69 63 PHE B C 1
ATOM 3028 O O . PHE B 1 43 ? 0.448 40.984 72.056 1.00 22.32 63 PHE B O 1
ATOM 3036 N N . ALA B 1 44 ? 0.683 41.695 69.937 1.00 22.61 64 ALA B N 1
ATOM 3037 C CA . ALA B 1 44 ? 0.063 42.988 70.225 1.00 24.84 64 ALA B CA 1
ATOM 3038 C C . ALA B 1 44 ? -1.382 42.876 70.674 1.00 26.89 64 ALA B C 1
ATOM 3039 O O . ALA B 1 44 ? -1.848 43.721 71.449 1.00 28.36 64 ALA B O 1
ATOM 3041 N N . TYR B 1 45 ? -2.088 41.852 70.199 1.00 28.40 65 TYR B N 1
ATOM 3042 C CA . TYR B 1 45 ? -3.516 41.676 70.504 1.00 31.02 65 TYR B CA 1
ATOM 3043 C C . TYR B 1 45 ? -3.771 40.372 71.241 1.00 31.80 65 TYR B C 1
ATOM 3044 O O . TYR B 1 45 ? -4.818 39.737 71.055 1.00 34.68 65 TYR B O 1
ATOM 3053 N N . ALA B 1 46 ? -2.824 39.971 72.087 1.00 31.16 66 ALA B N 1
ATOM 3054 C CA . ALA B 1 46 ? -2.934 38.709 72.813 1.00 30.88 66 ALA B CA 1
ATOM 3055 C C . ALA B 1 46 ? -2.905 38.937 74.319 1.00 31.03 66 ALA B C 1
ATOM 3056 O O . ALA B 1 46 ? -2.268 38.197 75.064 1.00 30.07 66 ALA B O 1
ATOM 3058 N N . HIS B 1 47 ? -3.656 39.951 74.752 1.00 31.01 67 HIS B N 1
ATOM 3059 C CA . HIS B 1 47 ? -3.767 40.356 76.153 1.00 32.52 67 HIS B CA 1
ATOM 3060 C C . HIS B 1 47 ? -4.256 39.220 77.070 1.00 31.11 67 HIS B C 1
ATOM 3061 O O . HIS B 1 47 ? -4.043 39.266 78.266 1.00 31.72 67 HIS B O 1
ATOM 3068 N N . THR B 1 48 ? -4.923 38.215 76.522 1.00 30.07 68 THR B N 1
ATOM 3069 C CA . THR B 1 48 ? -5.430 37.097 77.335 1.00 29.58 68 THR B CA 1
ATOM 3070 C C . THR B 1 48 ? -4.347 36.124 77.853 1.00 27.82 68 THR B C 1
ATOM 3071 O O . THR B 1 48 ? -4.588 35.365 78.787 1.00 27.64 68 THR B O 1
ATOM 3075 N N . ILE B 1 49 ? -3.168 36.143 77.246 1.00 26.08 69 ILE B N 1
ATOM 3076 C CA . ILE B 1 49 ? -2.152 35.109 77.488 1.00 24.76 69 ILE B CA 1
ATOM 3077 C C . ILE B 1 49 ? -1.593 35.096 78.916 1.00 24.21 69 ILE B C 1
ATOM 3078 O O . ILE B 1 49 ? -1.062 36.098 79.391 1.00 23.82 69 ILE B O 1
ATOM 3083 N N . GLN B 1 50 ? -1.723 33.949 79.585 1.00 23.67 70 GLN B N 1
ATOM 3084 C CA . GLN B 1 50 ? -1.115 33.721 80.893 1.00 23.60 70 GLN B CA 1
ATOM 3085 C C . GLN B 1 50 ? 0.090 32.791 80.812 1.00 21.79 70 GLN B C 1
ATOM 3086 O O . GLN B 1 50 ? 1.050 32.964 81.545 1.00 21.15 70 GLN B O 1
ATOM 3092 N N . LYS B 1 51 ? 0.030 31.796 79.935 1.00 20.83 71 LYS B N 1
ATOM 3093 C CA . LYS B 1 51 ? 1.164 30.887 79.751 1.00 19.82 71 LYS B CA 1
ATOM 3094 C C . LYS B 1 51 ? 1.555 30.873 78.295 1.00 18.35 71 LYS B C 1
ATOM 3095 O O . LYS B 1 51 ? 0.712 30.657 77.429 1.00 18.11 71 LYS B O 1
ATOM 3101 N N . LEU B 1 52 ? 2.835 31.128 78.027 1.00 17.06 72 LEU B N 1
ATOM 3102 C CA . LEU B 1 52 ? 3.308 31.198 76.664 1.00 16.27 72 LEU B CA 1
ATOM 3103 C C . LEU B 1 52 ? 4.471 30.240 76.520 1.00 15.36 72 LEU B C 1
ATOM 3104 O O . LEU B 1 52 ? 5.490 30.400 77.179 1.00 14.92 72 LEU B O 1
ATOM 3109 N N . TYR B 1 53 ? 4.295 29.269 75.632 1.00 14.86 73 TYR B N 1
ATOM 3110 C CA . TYR B 1 53 ? 5.282 28.235 75.388 1.00 14.39 73 TYR B CA 1
ATOM 3111 C C . TYR B 1 53 ? 5.879 28.416 73.992 1.00 13.82 73 TYR B C 1
ATOM 3112 O O . TYR B 1 53 ? 5.161 28.371 72.990 1.00 13.45 73 TYR B O 1
ATOM 3121 N N . MET B 1 54 ? 7.192 28.646 73.948 1.00 13.46 74 MET B N 1
ATOM 3122 C CA A MET B 1 54 ? 7.917 28.826 72.692 0.50 13.20 74 MET B CA 1
ATOM 3123 C CA B MET B 1 54 ? 7.913 28.818 72.692 0.50 13.27 74 MET B CA 1
ATOM 3124 C C . MET B 1 54 ? 9.213 27.994 72.710 1.00 13.02 74 MET B C 1
ATOM 3125 O O . MET B 1 54 ? 10.241 28.401 72.179 1.00 12.60 74 MET B O 1
ATOM 3134 N N . ARG B 1 55 ? 9.131 26.815 73.311 1.00 13.21 75 ARG B N 1
ATOM 3135 C CA . ARG B 1 55 ? 10.277 25.932 73.465 1.00 13.27 75 ARG B CA 1
ATOM 3136 C C . ARG B 1 55 ? 10.601 25.237 72.156 1.00 12.66 75 ARG B C 1
ATOM 3137 O O . ARG B 1 55 ? 9.716 25.013 71.331 1.00 12.28 75 ARG B O 1
ATOM 3145 N N . PHE B 1 56 ? 11.867 24.858 71.999 1.00 12.22 76 PHE B N 1
ATOM 3146 C CA . PHE B 1 56 ? 12.287 24.008 70.887 1.00 12.17 76 PHE B CA 1
ATOM 3147 C C . PHE B 1 56 ? 11.965 24.688 69.560 1.00 11.99 76 PHE B C 1
ATOM 3148 O O . PHE B 1 56 ? 11.445 24.061 68.637 1.00 12.26 76 PHE B O 1
ATOM 3156 N N . ASN B 1 57 ? 12.290 25.967 69.471 1.00 11.57 77 ASN B N 1
ATOM 3157 C CA . ASN B 1 57 ? 12.273 26.670 68.186 1.00 11.41 77 ASN B CA 1
ATOM 3158 C C . ASN B 1 57 ? 13.705 26.999 67.775 1.00 11.43 77 ASN B C 1
ATOM 3159 O O . ASN B 1 57 ? 14.660 26.341 68.275 1.00 11.35 77 ASN B O 1
ATOM 3164 N N . VAL B 1 58 ? 13.886 27.934 66.835 1.00 11.42 78 VAL B N 1
ATOM 3165 C CA . VAL B 1 58 ? 15.215 28.385 66.443 1.00 11.59 78 VAL B CA 1
ATOM 3166 C C . VAL B 1 58 ? 15.287 29.917 66.519 1.00 11.70 78 VAL B C 1
ATOM 3167 O O . VAL B 1 58 ? 15.827 30.587 65.634 1.00 11.77 78 VAL B O 1
ATOM 3171 N N . ILE B 1 59 ? 14.763 30.446 67.613 1.00 11.67 79 ILE B N 1
ATOM 3172 C CA . ILE B 1 59 ? 14.655 31.873 67.791 1.00 12.05 79 ILE B CA 1
ATOM 3173 C C . ILE B 1 59 ? 16.018 32.483 68.108 1.00 12.45 79 ILE B C 1
ATOM 3174 O O . ILE B 1 59 ? 16.653 32.096 69.070 1.00 12.19 79 ILE B O 1
ATOM 3179 N N . ARG B 1 60 ? 16.436 33.438 67.289 1.00 13.16 80 ARG B N 1
ATOM 3180 C CA . ARG B 1 60 ? 17.738 34.073 67.440 1.00 13.98 80 ARG B CA 1
ATOM 3181 C C . ARG B 1 60 ? 17.694 35.331 68.281 1.00 13.67 80 ARG B C 1
ATOM 3182 O O . ARG B 1 60 ? 18.639 35.604 69.012 1.00 13.51 80 ARG B O 1
ATOM 3187 N N . TYR B 1 61 ? 16.600 36.089 68.157 1.00 13.47 81 TYR B N 1
ATOM 3188 C CA . TYR B 1 61 ? 16.437 37.327 68.868 1.00 13.61 81 TYR B CA 1
ATOM 3189 C C . TYR B 1 61 ? 14.987 37.498 69.272 1.00 13.63 81 TYR B C 1
ATOM 3190 O O . TYR B 1 61 ? 14.085 37.070 68.545 1.00 13.54 81 TYR B O 1
ATOM 3199 N N . LEU B 1 62 ? 14.783 38.124 70.423 1.00 13.82 82 LEU B N 1
ATOM 3200 C CA . LEU B 1 62 ? 13.487 38.676 70.795 1.00 14.12 82 LEU B CA 1
ATOM 3201 C C . LEU B 1 62 ? 13.479 40.180 70.539 1.00 14.61 82 LEU B C 1
ATOM 3202 O O . LEU B 1 62 ? 14.388 40.882 70.968 1.00 14.78 82 LEU B O 1
ATOM 3207 N N . PRO B 1 63 ? 12.462 40.676 69.813 1.00 14.95 83 PRO B N 1
ATOM 3208 C CA . PRO B 1 63 ? 12.456 42.083 69.416 1.00 15.57 83 PRO B CA 1
ATOM 3209 C C . PRO B 1 63 ? 12.050 43.022 70.544 1.00 16.15 83 PRO B C 1
ATOM 3210 O O . PRO B 1 63 ? 11.446 42.587 71.532 1.00 15.93 83 PRO B O 1
ATOM 3214 N N . PRO B 1 64 ? 12.374 44.318 70.408 1.00 16.97 84 PRO B N 1
ATOM 3215 C CA . PRO B 1 64 ? 11.950 45.253 71.422 1.00 17.58 84 PRO B CA 1
ATOM 3216 C C . PRO B 1 64 ? 10.453 45.191 71.657 1.00 17.77 84 PRO B C 1
ATOM 3217 O O . PRO B 1 64 ? 9.702 44.927 70.727 1.00 17.45 84 PRO B O 1
ATOM 3221 N N . HIS B 1 65 ? 10.063 45.358 72.912 1.00 18.27 85 HIS B N 1
ATOM 3222 C CA . HIS B 1 65 ? 8.657 45.425 73.295 1.00 19.14 85 HIS B CA 1
ATOM 3223 C C . HIS B 1 65 ? 7.870 44.134 73.015 1.00 18.46 85 HIS B C 1
ATOM 3224 O O . HIS B 1 65 ? 6.633 44.139 73.008 1.00 18.86 85 HIS B O 1
ATOM 3231 N N . VAL B 1 66 ? 8.553 43.007 72.825 1.00 17.62 86 VAL B N 1
ATOM 3232 C CA . VAL B 1 66 ? 7.852 41.786 72.439 1.00 17.38 86 VAL B CA 1
ATOM 3233 C C . VAL B 1 66 ? 6.728 41.401 73.428 1.00 17.72 86 VAL B C 1
ATOM 3234 O O . VAL B 1 66 ? 5.669 40.909 73.006 1.00 17.37 86 VAL B O 1
ATOM 3238 N N . PHE B 1 67 ? 6.976 41.615 74.718 1.00 18.07 87 PHE B N 1
ATOM 3239 C CA . PHE B 1 67 ? 6.018 41.269 75.770 1.00 18.99 87 PHE B CA 1
ATOM 3240 C C . PHE B 1 67 ? 5.349 42.482 76.378 1.00 20.56 87 PHE B C 1
ATOM 3241 O O . PHE B 1 67 ? 4.911 42.430 77.517 1.00 21.36 87 PHE B O 1
ATOM 3249 N N . GLN B 1 68 ? 5.228 43.554 75.612 1.00 22.04 88 GLN B N 1
ATOM 3250 C CA . GLN B 1 68 ? 4.601 44.761 76.115 1.00 24.57 88 GLN B CA 1
ATOM 3251 C C . GLN B 1 68 ? 3.090 44.595 76.315 1.00 25.56 88 GLN B C 1
ATOM 3252 O O . GLN B 1 68 ? 2.515 45.252 77.182 1.00 26.27 88 GLN B O 1
ATOM 3258 N N . ASN B 1 69 ? 2.444 43.745 75.527 1.00 25.82 89 ASN B N 1
ATOM 3259 C CA . ASN B 1 69 ? 0.980 43.596 75.621 1.00 27.42 89 ASN B CA 1
ATOM 3260 C C . ASN B 1 69 ? 0.522 42.257 76.175 1.00 25.84 89 ASN B C 1
ATOM 3261 O O . ASN B 1 69 ? -0.544 41.775 75.800 1.00 26.17 89 ASN B O 1
ATOM 3266 N N . VAL B 1 70 ? 1.317 41.658 77.063 1.00 24.45 90 VAL B N 1
ATOM 3267 C CA . VAL B 1 70 ? 0.922 40.406 77.735 1.00 23.72 90 VAL B CA 1
ATOM 3268 C C . VAL B 1 70 ? 1.045 40.533 79.259 1.00 23.53 90 VAL B C 1
ATOM 3269 O O . VAL B 1 70 ? 1.759 39.781 79.914 1.00 22.49 90 VAL B O 1
ATOM 3273 N N . PRO B 1 71 ? 0.285 41.466 79.844 1.00 23.95 91 PRO B N 1
ATOM 3274 C CA . PRO B 1 71 ? 0.408 41.786 81.260 1.00 24.30 91 PRO B CA 1
ATOM 3275 C C . PRO B 1 71 ? -0.014 40.671 82.238 1.00 24.12 91 PRO B C 1
ATOM 3276 O O . PRO B 1 71 ? 0.332 40.725 83.418 1.00 24.56 91 PRO B O 1
ATOM 3280 N N . LEU B 1 72 ? -0.744 39.674 81.758 1.00 23.74 92 LEU B N 1
ATOM 3281 C CA . LEU B 1 72 ? -1.204 38.580 82.613 1.00 23.76 92 LEU B CA 1
ATOM 3282 C C . LEU B 1 72 ? -0.241 37.400 82.599 1.00 22.59 92 LEU B C 1
ATOM 3283 O O . LEU B 1 72 ? -0.530 36.360 83.194 1.00 22.36 92 LEU B O 1
ATOM 3288 N N . LEU B 1 73 ? 0.891 37.561 81.917 1.00 21.47 93 LEU B N 1
ATOM 3289 C CA . LEU B 1 73 ? 1.838 36.456 81.756 1.00 20.49 93 LEU B CA 1
ATOM 3290 C C . LEU B 1 73 ? 2.401 35.980 83.096 1.00 20.21 93 LEU B C 1
ATOM 3291 O O . LEU B 1 73 ? 2.984 36.759 83.838 1.00 19.92 93 LEU B O 1
ATOM 3296 N N . THR B 1 74 ? 2.238 34.687 83.376 1.00 19.84 94 THR B N 1
ATOM 3297 C CA . THR B 1 74 ? 2.788 34.071 84.577 1.00 19.92 94 THR B CA 1
ATOM 3298 C C . THR B 1 74 ? 3.843 33.013 84.279 1.00 18.99 94 THR B C 1
ATOM 3299 O O . THR B 1 74 ? 4.734 32.798 85.087 1.00 18.86 94 THR B O 1
ATOM 3303 N N . VAL B 1 75 ? 3.746 32.355 83.124 1.00 18.27 95 VAL B N 1
ATOM 3304 C CA . VAL B 1 75 ? 4.696 31.320 82.769 1.00 17.42 95 VAL B CA 1
ATOM 3305 C C . VAL B 1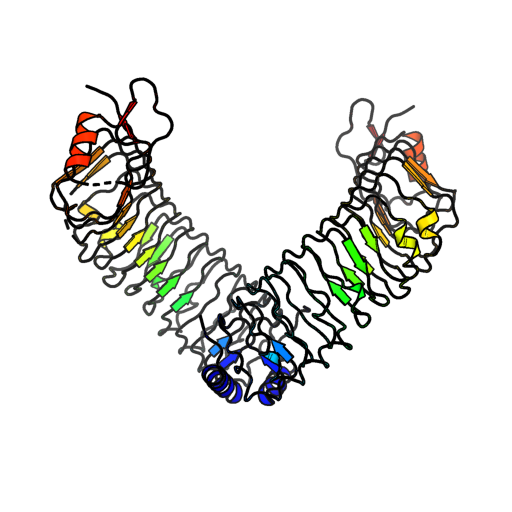 75 ? 5.185 31.558 81.351 1.00 16.77 95 VAL B C 1
ATOM 3306 O O . VAL B 1 75 ? 4.384 31.748 80.437 1.00 16.79 95 VAL B O 1
ATOM 3310 N N . LEU B 1 76 ? 6.499 31.562 81.185 1.00 16.14 96 LEU B N 1
ATOM 3311 C CA . LEU B 1 76 ? 7.106 31.776 79.868 1.00 15.72 96 LEU B CA 1
ATOM 3312 C C . LEU B 1 76 ? 8.212 30.769 79.694 1.00 15.26 96 LEU B C 1
ATOM 3313 O O . LEU B 1 76 ? 9.157 30.751 80.459 1.00 15.30 96 LEU B O 1
ATOM 3318 N N . MET B 1 77 ? 8.093 29.943 78.670 1.00 15.21 97 MET B N 1
ATOM 3319 C CA A MET B 1 77 ? 9.054 28.875 78.407 0.50 14.63 97 MET B CA 1
ATOM 3320 C CA B MET B 1 77 ? 9.091 28.919 78.425 0.50 14.96 97 MET B CA 1
ATOM 3321 C C . MET B 1 77 ? 9.706 29.132 77.055 1.00 14.41 97 MET B C 1
ATOM 3322 O O . MET B 1 77 ? 9.022 29.096 76.044 1.00 13.94 97 MET B O 1
ATOM 3331 N N . LEU B 1 78 ? 11.012 29.394 77.057 1.00 14.10 98 LEU B N 1
ATOM 3332 C CA . LEU B 1 78 ? 11.747 29.688 75.837 1.00 14.06 98 LEU B CA 1
ATOM 3333 C C . LEU B 1 78 ? 13.000 28.826 75.736 1.00 13.90 98 LEU B C 1
ATOM 3334 O O . LEU B 1 78 ? 13.940 29.155 75.006 1.00 13.64 98 LEU B O 1
ATOM 3339 N N . ASP B 1 79 ? 13.026 27.706 76.455 1.00 14.23 99 ASP B N 1
ATOM 3340 C CA . ASP B 1 79 ? 14.194 26.847 76.376 1.00 14.63 99 ASP B CA 1
ATOM 3341 C C . ASP B 1 79 ? 14.352 26.190 75.001 1.00 14.20 99 ASP B C 1
ATOM 3342 O O . ASP B 1 79 ? 13.392 26.053 74.250 1.00 13.54 99 ASP B O 1
ATOM 3347 N N . ARG B 1 80 ? 15.594 25.859 74.681 1.00 13.94 100 ARG B N 1
ATOM 3348 C CA . ARG B 1 80 ? 15.987 25.274 73.405 1.00 14.61 100 ARG B CA 1
ATOM 3349 C C . ARG B 1 80 ? 15.685 26.246 72.268 1.00 13.87 100 ARG B C 1
ATOM 3350 O O . ARG B 1 80 ? 14.805 26.007 71.441 1.00 13.74 100 ARG B O 1
ATOM 3358 N N . ASN B 1 81 ? 16.422 27.349 72.279 1.00 13.28 101 ASN B N 1
ATOM 3359 C CA . ASN B 1 81 ? 16.415 28.306 71.195 1.00 13.09 101 ASN B CA 1
ATOM 3360 C C . ASN B 1 81 ? 17.852 28.775 70.993 1.00 13.62 101 ASN B C 1
ATOM 3361 O O . ASN B 1 81 ? 18.785 28.120 71.507 1.00 13.22 101 ASN B O 1
ATOM 3366 N N . ASP B 1 82 ? 18.033 29.866 70.258 1.00 14.19 102 ASP B N 1
ATOM 3367 C CA . ASP B 1 82 ? 19.358 30.387 69.947 1.00 15.60 102 ASP B CA 1
ATOM 3368 C C . ASP B 1 82 ? 19.581 31.809 70.439 1.00 14.83 102 ASP B C 1
ATOM 3369 O O . ASP B 1 82 ? 20.294 32.595 69.801 1.00 14.74 102 ASP B O 1
ATOM 3374 N N . LEU B 1 83 ? 19.012 32.143 71.590 1.00 14.43 103 LEU B N 1
ATOM 3375 C CA . LEU B 1 83 ? 19.120 33.490 72.117 1.00 14.64 103 LEU B CA 1
ATOM 3376 C C . LEU B 1 83 ? 20.502 33.705 72.692 1.00 15.22 103 LEU B C 1
ATOM 3377 O O . LEU B 1 83 ? 21.049 32.837 73.358 1.00 14.75 103 LEU B O 1
ATOM 3382 N N . SER B 1 84 ? 21.054 34.888 72.455 1.00 16.37 104 SER B N 1
ATOM 3383 C CA . SER B 1 84 ? 22.329 35.269 73.075 1.00 17.63 104 SER B CA 1
ATOM 3384 C C . SER B 1 84 ? 22.268 36.560 73.910 1.00 18.41 104 SER B C 1
ATOM 3385 O O . SER B 1 84 ? 23.208 36.858 74.635 1.00 19.71 104 SER B O 1
ATOM 3388 N N . SER B 1 85 ? 21.180 37.323 73.802 1.00 18.69 105 SER B N 1
ATOM 3389 C CA . SER B 1 85 ? 20.925 38.457 74.699 1.00 19.16 105 SER B CA 1
ATOM 3390 C C . SER B 1 85 ? 19.420 38.762 74.702 1.00 18.97 105 SER B C 1
ATOM 3391 O O . SER B 1 85 ? 18.645 38.049 74.050 1.00 18.42 105 SER B O 1
ATOM 3394 N N . LEU B 1 86 ? 19.004 39.751 75.507 1.00 18.99 106 LEU B N 1
ATOM 3395 C CA . LEU B 1 86 ? 17.578 40.059 75.704 1.00 18.67 106 LEU B CA 1
ATOM 3396 C C . LEU B 1 86 ? 17.310 41.535 75.414 1.00 18.57 106 LEU B C 1
ATOM 3397 O O . LEU B 1 86 ? 18.153 42.366 75.699 1.00 19.07 106 LEU B O 1
ATOM 3402 N N . PRO B 1 87 ? 16.138 41.869 74.850 1.00 18.14 107 PRO B N 1
ATOM 3403 C CA . PRO B 1 87 ? 15.867 43.284 74.548 1.00 18.55 107 PRO B CA 1
ATOM 3404 C C . PRO B 1 87 ? 15.686 44.132 75.812 1.00 18.88 107 PRO B C 1
ATOM 3405 O O . PRO B 1 87 ? 15.383 43.582 76.876 1.00 18.53 107 PRO B O 1
ATOM 3409 N N . PRO B 1 88 ? 15.865 45.466 75.693 1.00 19.64 108 PRO B N 1
ATOM 3410 C CA . PRO B 1 88 ? 15.703 46.400 76.804 1.00 20.02 108 PRO B CA 1
ATOM 3411 C C . PRO B 1 88 ? 14.356 46.263 77.459 1.00 19.84 108 PRO B C 1
ATOM 3412 O O . PRO B 1 88 ? 13.352 46.220 76.751 1.00 20.39 108 PRO B O 1
ATOM 3416 N N . GLY B 1 89 ? 14.315 46.154 78.791 1.00 19.61 109 GLY B N 1
ATOM 3417 C CA . GLY B 1 89 ? 13.046 46.104 79.495 1.00 19.49 109 GLY B CA 1
ATOM 3418 C C . GLY B 1 89 ? 12.160 44.914 79.161 1.00 18.81 109 GLY B C 1
ATOM 3419 O O . GLY B 1 89 ? 10.936 44.987 79.244 1.00 19.03 109 GLY B O 1
ATOM 3420 N N . ILE B 1 90 ? 12.769 43.793 78.787 1.00 17.93 110 ILE B N 1
ATOM 3421 C CA . ILE B 1 90 ? 12.002 42.655 78.337 1.00 17.46 110 ILE B CA 1
ATOM 3422 C C . ILE B 1 90 ? 10.809 42.306 79.230 1.00 17.68 110 ILE B C 1
ATOM 3423 O O . ILE B 1 90 ? 9.722 42.035 78.713 1.00 17.62 110 ILE B O 1
ATOM 3428 N N A PHE B 1 91 ? 10.987 42.340 80.546 0.50 17.84 111 PHE B N 1
ATOM 3429 N N B PHE B 1 91 ? 11.039 42.312 80.545 0.50 18.00 111 PHE B N 1
ATOM 3430 C CA A PHE B 1 91 ? 9.912 41.941 81.465 0.50 18.17 111 PHE B CA 1
ATOM 3431 C CA B PHE B 1 91 ? 10.051 41.891 81.547 0.50 18.45 111 PHE B CA 1
ATOM 3432 C C A PHE B 1 91 ? 9.292 43.129 82.213 0.50 19.17 111 PHE B C 1
ATOM 3433 C C B PHE B 1 91 ? 9.576 43.072 82.401 0.50 19.57 111 PHE B C 1
ATOM 3434 O O A PHE B 1 91 ? 8.557 42.936 83.189 0.50 19.42 111 PHE B O 1
ATOM 3435 O O B PHE B 1 91 ? 9.116 42.881 83.532 0.50 19.95 111 PHE B O 1
ATOM 3450 N N A HIS B 1 92 ? 9.548 44.345 81.734 0.50 19.72 112 HIS B N 1
ATOM 3451 N N B HIS B 1 92 ? 9.668 44.284 81.871 0.50 20.32 112 HIS B N 1
ATOM 3452 C CA A HIS B 1 92 ? 9.017 45.558 82.380 0.50 20.76 112 HIS B CA 1
ATOM 3453 C CA B HIS B 1 92 ? 9.258 45.467 82.637 0.50 21.45 112 HIS B CA 1
ATOM 3454 C C A HIS B 1 92 ? 7.512 45.448 82.590 0.50 21.51 112 HIS B C 1
ATOM 3455 C C B HIS B 1 92 ? 7.736 45.566 82.760 0.50 22.15 112 HIS B C 1
ATOM 3456 O O A HIS B 1 92 ? 6.988 45.837 83.640 0.50 22.16 112 HIS B O 1
ATOM 3457 O O B HIS B 1 92 ? 7.228 46.244 83.665 0.50 22.78 112 HIS B O 1
ATOM 3470 N N A ASN B 1 93 ? 6.806 44.954 81.585 0.50 21.60 113 ASN B N 1
ATOM 3471 N N B ASN B 1 93 ? 7.014 44.905 81.858 0.50 21.98 113 ASN B N 1
ATOM 3472 C CA A ASN B 1 93 ? 5.352 44.888 81.678 0.50 22.46 113 ASN B CA 1
ATOM 3473 C CA B ASN B 1 93 ? 5.547 44.951 81.868 0.50 22.83 113 ASN B CA 1
ATOM 3474 C C A ASN B 1 93 ? 4.818 43.492 81.994 0.50 22.25 113 ASN B C 1
ATOM 3475 C C B ASN B 1 93 ? 4.880 43.574 82.050 0.50 22.47 113 ASN B C 1
ATOM 3476 O O A ASN B 1 93 ? 3.647 43.209 81.719 0.50 22.79 113 ASN B O 1
ATOM 3477 O O B ASN B 1 93 ? 3.700 43.397 81.733 0.50 23.09 113 ASN B O 1
ATOM 3486 N N . THR B 1 94 ? 5.639 42.618 82.580 1.00 21.75 114 THR B N 1
ATOM 3487 C CA . THR B 1 94 ? 5.134 41.295 82.984 1.00 21.57 114 THR B CA 1
ATOM 3488 C C . THR B 1 94 ? 5.371 41.030 84.479 1.00 22.10 114 THR B C 1
ATOM 3489 O O . THR B 1 94 ? 6.072 40.094 84.855 1.00 21.74 114 THR B O 1
ATOM 3493 N N . PRO B 1 95 ? 4.737 41.824 85.343 1.00 23.09 115 PRO B N 1
ATOM 3494 C CA . PRO B 1 95 ? 4.971 41.683 86.775 1.00 23.46 115 PRO B CA 1
ATOM 3495 C C . PRO B 1 95 ? 4.404 40.423 87.429 1.00 23.44 115 PRO B C 1
ATOM 3496 O O . PRO B 1 95 ? 4.771 40.120 88.569 1.00 23.95 115 PRO B O 1
ATOM 3500 N N . LYS B 1 96 ? 3.539 39.682 86.733 1.00 23.11 116 LYS B N 1
ATOM 3501 C CA . LYS B 1 96 ? 2.946 38.465 87.294 1.00 23.08 116 LYS B CA 1
ATOM 3502 C C . LYS B 1 96 ? 3.778 37.204 87.039 1.00 21.98 116 LYS B C 1
ATOM 3503 O O . LYS B 1 96 ? 3.382 36.117 87.440 1.00 21.73 116 LYS B O 1
ATOM 3507 N N . LEU B 1 97 ? 4.927 37.362 86.394 1.00 21.46 117 LEU B N 1
ATOM 3508 C CA . LEU B 1 97 ? 5.748 36.216 85.991 1.00 20.84 117 LEU B CA 1
ATOM 3509 C C . LEU B 1 97 ? 6.230 35.436 87.214 1.00 20.83 117 LEU B C 1
ATOM 3510 O O . LEU B 1 97 ? 6.901 35.991 88.077 1.00 20.88 117 LEU B O 1
ATOM 3515 N N . THR B 1 98 ? 5.884 34.152 87.255 1.00 20.70 118 THR B N 1
ATOM 3516 C CA . THR B 1 98 ? 6.261 33.243 88.348 1.00 21.03 118 THR B CA 1
ATOM 3517 C C . THR B 1 98 ? 7.269 32.188 87.938 1.00 20.23 118 THR B C 1
ATOM 3518 O O . THR B 1 98 ? 8.029 31.705 88.769 1.00 19.51 118 THR B O 1
ATOM 3522 N N . MET B 1 99 ? 7.279 31.829 86.656 1.00 19.64 119 MET B N 1
ATOM 3523 C CA A MET B 1 99 ? 8.231 30.851 86.172 0.50 19.20 119 MET B CA 1
ATOM 3524 C CA B MET B 1 99 ? 8.189 30.819 86.164 0.50 19.43 119 MET B CA 1
ATOM 3525 C C . MET B 1 99 ? 8.697 31.257 84.794 1.00 18.58 119 MET B C 1
ATOM 3526 O O . MET B 1 99 ? 7.913 31.610 83.944 1.00 17.74 119 MET B O 1
ATOM 3535 N N . MET B 1 100 ? 10.003 31.204 84.604 1.00 18.19 120 MET B N 1
ATOM 3536 C CA . MET B 1 100 ? 10.603 31.604 83.331 1.00 17.94 120 MET B CA 1
ATOM 3537 C C . MET B 1 100 ? 11.738 30.624 83.047 1.00 17.23 120 MET B C 1
ATOM 3538 O O . MET B 1 100 ? 12.640 30.470 83.861 1.00 17.15 120 MET B O 1
ATOM 3543 N N . SER B 1 101 ? 11.699 29.974 81.884 1.00 16.56 121 SER B N 1
ATOM 3544 C CA . SER B 1 101 ? 12.827 29.153 81.459 1.00 16.01 121 SER B CA 1
ATOM 3545 C C . SER B 1 101 ? 13.416 29.656 80.140 1.00 15.47 121 SER B C 1
ATOM 3546 O O . SER B 1 101 ? 12.699 29.849 79.158 1.00 15.00 121 SER B O 1
ATOM 3549 N N . MET B 1 102 ? 14.735 29.818 80.149 1.00 15.05 122 MET B N 1
ATOM 3550 C CA . MET B 1 102 ? 15.508 30.026 78.933 1.00 14.90 122 MET B CA 1
ATOM 3551 C C . MET B 1 102 ? 16.726 29.093 78.940 1.00 14.20 122 MET B C 1
ATOM 3552 O O . MET B 1 102 ? 17.814 29.484 78.503 1.00 14.15 122 MET B O 1
ATOM 3557 N N . SER B 1 103 ? 16.553 27.866 79.431 1.00 13.73 123 SER B N 1
ATOM 3558 C CA A SER B 1 103 ? 17.640 26.898 79.410 0.50 13.64 123 SER B CA 1
ATOM 3559 C CA B SER B 1 103 ? 17.641 26.884 79.410 0.50 13.60 123 SER B CA 1
ATOM 3560 C C . SER B 1 103 ? 17.993 26.560 77.966 1.00 13.46 123 SER B C 1
ATOM 3561 O O . SER B 1 103 ? 17.179 26.758 77.063 1.00 12.93 123 SER B O 1
ATOM 3566 N N . ASN B 1 104 ? 19.208 26.063 77.744 1.00 13.62 124 ASN B N 1
ATOM 3567 C CA . ASN B 1 104 ? 19.580 25.619 76.396 1.00 14.20 124 ASN B CA 1
ATOM 3568 C C . ASN B 1 104 ? 19.428 26.725 75.357 1.00 14.03 124 ASN B C 1
ATOM 3569 O O . ASN B 1 104 ? 18.866 26.516 74.277 1.00 14.12 124 ASN B O 1
ATOM 3574 N N . ASN B 1 105 ? 19.952 27.901 75.698 1.00 13.89 125 ASN B N 1
ATOM 3575 C CA . ASN B 1 105 ? 20.147 28.984 74.742 1.00 13.74 125 ASN B CA 1
ATOM 3576 C C . ASN B 1 105 ? 21.645 29.306 74.714 1.00 14.17 125 ASN B C 1
ATOM 3577 O O . ASN B 1 105 ? 22.454 28.462 75.115 1.00 13.98 125 ASN B O 1
ATOM 3582 N N . ASN B 1 106 ? 22.025 30.480 74.225 1.00 14.65 126 ASN B N 1
ATOM 3583 C CA . ASN B 1 106 ? 23.419 30.885 74.202 1.00 15.47 126 ASN B CA 1
ATOM 3584 C C . ASN B 1 106 ? 23.656 32.164 74.984 1.00 15.30 126 ASN B C 1
ATOM 3585 O O . ASN B 1 106 ? 24.490 32.983 74.619 1.00 14.94 126 ASN B O 1
ATOM 3590 N N . LEU B 1 107 ? 22.896 32.360 76.057 1.00 15.19 127 LEU B N 1
ATOM 3591 C CA . LEU B 1 107 ? 22.964 33.614 76.787 1.00 15.82 127 LEU B CA 1
ATOM 3592 C C . LEU B 1 107 ? 24.333 33.804 77.445 1.00 16.43 127 LEU B C 1
ATOM 3593 O O . LEU B 1 107 ? 24.894 32.863 78.003 1.00 16.22 127 LEU B O 1
ATOM 3598 N N . GLU B 1 108 ? 24.841 35.026 77.378 1.00 17.46 128 GLU B N 1
ATOM 3599 C CA . GLU B 1 108 ? 26.151 35.375 77.924 1.00 18.76 128 GLU B CA 1
ATOM 3600 C C . GLU B 1 108 ? 26.076 36.143 79.237 1.00 18.96 128 GLU B C 1
ATOM 3601 O O . GLU B 1 108 ? 26.868 35.894 80.122 1.00 19.30 128 GLU B O 1
ATOM 3607 N N . ARG B 1 109 ? 25.142 37.080 79.353 1.00 19.01 129 ARG B N 1
ATOM 3608 C CA . ARG B 1 109 ? 24.938 37.816 80.601 1.00 19.38 129 ARG B CA 1
ATOM 3609 C C . ARG B 1 109 ? 23.465 38.034 80.824 1.00 19.24 129 ARG B C 1
ATOM 3610 O O . ARG B 1 109 ? 22.707 38.189 79.868 1.00 19.10 129 ARG B O 1
ATOM 3618 N N . ILE B 1 110 ? 23.059 38.024 82.086 1.00 19.16 130 ILE B N 1
ATOM 3619 C CA . ILE B 1 110 ? 21.770 38.543 82.482 1.00 19.73 130 ILE B CA 1
ATOM 3620 C C . ILE B 1 110 ? 22.065 39.863 83.183 1.00 19.96 130 ILE B C 1
ATOM 3621 O O . ILE B 1 110 ? 22.621 39.880 84.279 1.00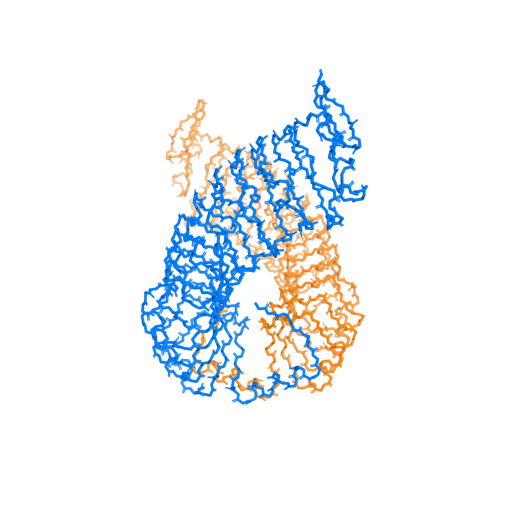 19.59 130 ILE B O 1
ATOM 3626 N N . GLU B 1 111 ? 21.720 40.974 82.549 1.00 20.32 131 GLU B N 1
ATOM 3627 C CA . GLU B 1 111 ? 21.983 42.266 83.171 1.00 21.20 131 GLU B CA 1
ATOM 3628 C C . GLU B 1 111 ? 21.090 42.460 84.392 1.00 21.24 131 GLU B C 1
ATOM 3629 O O . GLU B 1 111 ? 1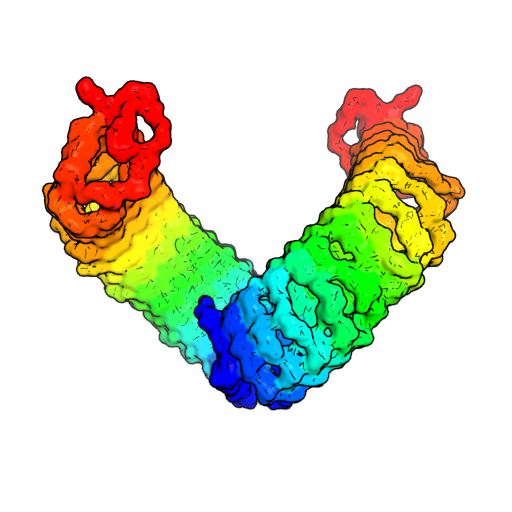9.989 41.893 84.483 1.00 20.31 131 GLU B O 1
ATOM 3635 N N . ASP B 1 112 ? 21.575 43.263 85.328 1.00 22.10 132 ASP B N 1
ATOM 3636 C CA . ASP B 1 112 ? 20.963 43.331 86.671 1.00 23.23 132 ASP B CA 1
ATOM 3637 C C . ASP B 1 112 ? 19.542 43.877 86.723 1.00 24.02 132 ASP B C 1
ATOM 3638 O O . ASP B 1 112 ? 18.803 43.560 87.654 1.00 24.62 132 ASP B O 1
ATOM 3643 N N . ASP B 1 113 ? 19.146 44.687 85.743 1.00 24.69 133 ASP B N 1
ATOM 3644 C CA . ASP B 1 113 ? 17.779 45.197 85.720 1.00 25.61 133 ASP B CA 1
ATOM 3645 C C . ASP B 1 113 ? 16.742 44.193 85.194 1.00 24.03 133 ASP B C 1
ATOM 3646 O O . ASP B 1 113 ? 15.548 44.479 85.232 1.00 24.07 133 ASP B O 1
ATOM 3651 N N . THR B 1 114 ? 17.187 43.032 84.711 1.00 22.05 134 THR B N 1
ATOM 3652 C CA . THR B 1 114 ? 16.301 42.115 83.982 1.00 20.64 134 THR B CA 1
ATOM 3653 C C . THR B 1 114 ? 15.058 41.692 84.766 1.00 20.62 134 THR B C 1
ATOM 3654 O O . THR B 1 114 ? 13.966 41.697 84.212 1.00 20.13 134 THR B O 1
ATOM 3658 N N . PHE B 1 115 ? 15.231 41.319 86.036 1.00 20.72 135 PHE B N 1
ATOM 3659 C CA . PHE B 1 115 ? 14.139 40.747 86.829 1.00 21.17 135 PHE B CA 1
ATOM 3660 C C . PHE B 1 115 ? 13.656 41.698 87.943 1.00 22.66 135 PHE B C 1
ATOM 3661 O O . PHE B 1 115 ? 13.034 41.271 88.927 1.00 22.65 135 PHE B O 1
ATOM 3669 N N . GLN B 1 116 ? 13.909 42.987 87.752 1.00 23.84 136 GLN B N 1
ATOM 3670 C CA . GLN B 1 116 ? 13.577 44.006 88.753 1.00 26.13 136 GLN B CA 1
ATOM 3671 C C . GLN B 1 116 ? 12.069 44.174 88.918 1.00 25.60 136 GLN B C 1
ATOM 3672 O O . GLN B 1 116 ? 11.591 44.408 90.022 1.00 26.18 136 GLN B O 1
ATOM 3678 N N . ALA B 1 117 ? 11.327 44.066 87.818 1.00 24.70 137 ALA B N 1
ATOM 3679 C CA . ALA B 1 117 ? 9.867 44.184 87.850 1.00 24.80 137 ALA B CA 1
ATOM 3680 C C . ALA B 1 117 ? 9.153 42.861 88.155 1.00 23.99 137 ALA B C 1
ATOM 3681 O O . ALA B 1 117 ? 7.963 42.875 88.475 1.00 24.41 137 ALA B O 1
ATOM 3683 N N . THR B 1 118 ? 9.857 41.733 88.046 1.00 22.63 138 THR B N 1
ATOM 3684 C CA . THR B 1 118 ? 9.257 40.420 88.263 1.00 22.10 138 THR B CA 1
ATOM 3685 C C . THR B 1 118 ? 9.435 39.988 89.712 1.00 22.40 138 THR B C 1
ATOM 3686 O O . THR B 1 118 ? 10.181 39.063 90.029 1.00 21.80 138 THR B O 1
ATOM 3690 N N . THR B 1 119 ? 8.703 40.676 90.581 1.00 23.35 139 THR B N 1
ATOM 3691 C CA . THR B 1 119 ? 8.832 40.493 92.020 1.00 23.95 139 THR B CA 1
ATOM 3692 C C . THR B 1 119 ? 8.125 39.246 92.561 1.00 23.86 139 THR B C 1
ATOM 3693 O O . THR B 1 119 ? 8.161 39.005 93.783 1.00 24.09 139 THR B O 1
ATOM 3697 N N . ALA B 1 120 ? 7.473 38.466 91.689 1.00 23.38 140 ALA B N 1
ATOM 3698 C CA . ALA B 1 120 ? 6.938 37.142 92.084 1.00 23.43 140 ALA B CA 1
ATOM 3699 C C . ALA B 1 120 ? 7.596 35.965 91.381 1.00 22.82 140 ALA B C 1
ATOM 3700 O O . ALA B 1 120 ? 7.076 34.850 91.438 1.00 22.98 140 ALA B O 1
ATOM 3702 N N . LEU B 1 121 ? 8.739 36.194 90.747 1.00 22.20 141 LEU B N 1
ATOM 3703 C CA . LEU B 1 121 ? 9.409 35.122 90.019 1.00 21.61 141 LEU B CA 1
ATOM 3704 C C . LEU B 1 121 ? 9.952 34.119 91.014 1.00 21.82 141 LEU B C 1
ATOM 3705 O O . LEU B 1 121 ? 10.805 34.458 91.825 1.00 21.69 141 LEU B O 1
ATOM 3710 N N . GLN B 1 122 ? 9.452 32.891 90.951 1.00 22.46 142 GLN B N 1
ATOM 3711 C CA . GLN B 1 122 ? 9.844 31.869 91.920 1.00 23.35 142 GLN B CA 1
ATOM 3712 C C . GLN B 1 122 ? 10.632 30.713 91.331 1.00 21.64 142 GLN B C 1
ATOM 3713 O O . GLN B 1 122 ? 11.424 30.093 92.039 1.00 20.87 142 GLN B O 1
ATOM 3719 N N . ASN B 1 123 ? 10.442 30.426 90.041 1.00 20.77 143 ASN B N 1
ATOM 3720 C CA . ASN B 1 123 ? 11.164 29.329 89.397 1.00 20.10 143 ASN B CA 1
ATOM 3721 C C . ASN B 1 123 ? 11.873 29.905 88.172 1.00 19.03 143 ASN B C 1
ATOM 3722 O O . ASN B 1 123 ? 11.223 30.416 87.268 1.00 18.73 143 ASN B O 1
ATOM 3727 N N . LEU B 1 124 ? 13.201 29.860 88.185 1.00 18.02 144 LEU B N 1
ATOM 3728 C CA . LEU B 1 124 ? 14.017 30.418 87.107 1.00 17.41 144 LEU B CA 1
ATOM 3729 C C . LEU B 1 124 ? 14.973 29.360 86.581 1.00 16.79 144 LEU B C 1
ATOM 3730 O O . LEU B 1 124 ? 15.792 28.826 87.331 1.00 16.29 144 LEU B O 1
ATOM 3735 N N . GLN B 1 125 ? 14.887 29.072 85.276 1.00 16.52 145 GLN B N 1
ATOM 3736 C CA . GLN B 1 125 ? 15.668 28.010 84.678 1.00 16.43 145 GLN B CA 1
ATOM 3737 C C . GLN B 1 125 ? 16.543 28.613 83.596 1.00 15.72 145 GLN B C 1
ATOM 3738 O O . GLN B 1 125 ? 16.033 29.162 82.624 1.00 15.38 145 GLN B O 1
ATOM 3744 N N . LEU B 1 126 ? 17.849 28.539 83.802 1.00 15.17 146 LEU B N 1
ATOM 3745 C CA . LEU B 1 126 ? 18.826 29.160 82.917 1.00 15.02 146 LEU B CA 1
ATOM 3746 C C . LEU B 1 126 ? 20.012 28.236 82.636 1.00 14.51 146 LEU B C 1
ATOM 3747 O O . LEU B 1 126 ? 21.081 28.692 82.262 1.00 14.37 146 LEU B O 1
ATOM 3752 N N . SER B 1 127 ? 19.798 26.938 82.805 1.00 14.38 147 SER B N 1
ATOM 3753 C CA A SER B 1 127 ? 20.874 25.975 82.645 0.50 14.16 147 SER B CA 1
ATOM 3754 C CA B SER B 1 127 ? 20.838 25.942 82.633 0.50 14.32 147 SER B CA 1
ATOM 3755 C C . SER B 1 127 ? 21.290 25.883 81.180 1.00 14.12 147 SER B C 1
ATOM 3756 O O . SER B 1 127 ? 20.510 26.166 80.294 1.00 13.60 147 SER B O 1
ATOM 3761 N N . SER B 1 128 ? 22.545 25.517 80.955 1.00 14.12 148 SER B N 1
ATOM 3762 C CA . SER B 1 128 ? 23.057 25.247 79.615 1.00 14.40 148 SER B CA 1
ATOM 3763 C C . SER B 1 128 ? 22.984 26.474 78.711 1.00 14.39 148 SER B C 1
ATOM 3764 O O . SER B 1 128 ? 22.438 26.414 77.604 1.00 14.34 148 SER B O 1
ATOM 3767 N N . ASN B 1 129 ? 23.548 27.564 79.221 1.00 14.27 149 ASN B N 1
ATOM 3768 C CA . ASN B 1 129 ? 23.844 28.761 78.437 1.00 14.64 149 ASN B CA 1
ATOM 3769 C C . ASN B 1 129 ? 25.352 29.009 78.442 1.00 15.44 149 ASN B C 1
ATOM 3770 O O . ASN B 1 129 ? 26.126 28.044 78.574 1.00 15.56 149 ASN B O 1
ATOM 3775 N N . ARG B 1 130 ? 25.783 30.256 78.249 1.00 16.21 150 ARG B N 1
ATOM 3776 C CA . ARG B 1 130 ? 27.194 30.634 78.349 1.00 17.65 150 ARG B CA 1
ATOM 3777 C C . ARG B 1 130 ? 27.353 31.764 79.341 1.00 17.16 150 ARG B C 1
ATOM 3778 O O . ARG B 1 130 ? 28.162 32.680 79.137 1.00 17.01 150 ARG B O 1
ATOM 3786 N N . LEU B 1 131 ? 26.576 31.713 80.422 1.00 16.91 151 LEU B N 1
ATOM 3787 C CA . LEU B 1 131 ? 26.461 32.856 81.308 1.00 17.20 151 LEU B CA 1
ATOM 3788 C C . LEU B 1 131 ? 27.743 33.102 82.091 1.00 18.04 151 LEU B C 1
ATOM 3789 O O . LEU B 1 131 ? 28.246 32.196 82.754 1.00 17.60 151 LEU B O 1
ATOM 3794 N N . THR B 1 132 ? 28.264 34.321 82.004 1.00 18.70 152 THR B N 1
ATOM 3795 C CA . THR B 1 132 ? 29.388 34.724 82.854 1.00 20.01 152 THR B CA 1
ATOM 3796 C C . THR B 1 132 ? 28.951 35.631 83.993 1.00 20.59 152 THR B C 1
ATOM 3797 O O . THR B 1 132 ? 29.726 35.852 84.919 1.00 21.24 152 THR B O 1
ATOM 3801 N N . HIS B 1 133 ? 27.718 36.142 83.922 1.00 20.73 153 HIS B N 1
ATOM 3802 C CA . HIS B 1 133 ? 27.168 37.017 84.952 1.00 21.29 153 HIS B CA 1
ATOM 3803 C C . HIS B 1 133 ? 25.661 36.828 85.078 1.00 20.69 153 HIS B C 1
ATOM 3804 O O . HIS B 1 133 ? 24.925 36.952 84.107 1.00 19.62 153 HIS B O 1
ATOM 3811 N N . VAL B 1 134 ? 25.218 36.507 86.286 1.00 20.73 154 VAL B N 1
ATOM 3812 C CA . VAL B 1 134 ? 23.826 36.669 86.667 1.00 20.69 154 VAL B CA 1
ATOM 3813 C C . VAL B 1 134 ? 23.743 36.844 88.186 1.00 21.34 154 VAL B C 1
ATOM 3814 O O . VAL B 1 134 ? 24.176 35.982 88.940 1.00 22.21 154 VAL B O 1
ATOM 3818 N N . ASP B 1 135 ? 23.174 37.954 88.622 1.00 21.44 155 ASP B N 1
ATOM 3819 C CA . ASP B 1 135 ? 23.088 38.255 90.047 1.00 21.44 155 ASP B CA 1
ATOM 3820 C C . ASP B 1 135 ? 21.732 37.823 90.603 1.00 21.24 155 ASP B C 1
ATOM 3821 O O . ASP B 1 135 ? 20.780 38.604 90.693 1.00 21.40 155 ASP B O 1
ATOM 3826 N N . LEU B 1 136 ? 21.678 36.558 91.001 1.00 20.71 156 LEU B N 1
ATOM 3827 C CA . LEU B 1 136 ? 20.450 35.951 91.501 1.00 20.88 156 LEU B CA 1
ATOM 3828 C C . LEU B 1 136 ? 20.004 36.579 92.826 1.00 21.48 156 LEU B C 1
ATOM 3829 O O . LEU B 1 136 ? 18.829 36.509 93.172 1.00 21.72 156 LEU B O 1
ATOM 3834 N N . ALA B 1 137 ? 20.940 37.176 93.560 1.00 21.89 157 ALA B N 1
ATOM 3835 C CA . ALA B 1 137 ? 20.632 37.772 94.867 1.00 22.77 157 ALA B CA 1
ATOM 3836 C C . ALA B 1 137 ? 19.717 38.985 94.737 1.00 22.98 157 ALA B C 1
ATOM 3837 O O . ALA B 1 137 ? 19.095 39.392 95.710 1.00 23.61 157 ALA B O 1
ATOM 3839 N N . LEU B 1 138 ? 19.609 39.527 93.525 1.00 22.38 158 LEU B N 1
ATOM 3840 C CA . LEU B 1 138 ? 18.699 40.633 93.246 1.00 22.73 158 LEU B CA 1
ATOM 3841 C C . LEU B 1 138 ? 17.264 40.181 93.013 1.00 22.46 158 LEU B C 1
ATOM 3842 O O . LEU B 1 138 ? 16.392 41.018 92.747 1.00 23.16 158 LEU B O 1
ATOM 3847 N N . ILE B 1 139 ? 17.015 38.875 93.105 1.00 21.91 159 ILE B N 1
ATOM 3848 C CA . ILE B 1 139 ? 15.686 38.312 92.878 1.00 21.86 159 ILE B CA 1
ATOM 3849 C C . ILE B 1 139 ? 15.232 37.569 94.151 1.00 21.94 159 ILE B C 1
ATOM 3850 O O . ILE B 1 139 ? 15.197 36.342 94.202 1.00 21.39 159 ILE B O 1
ATOM 3855 N N . PRO B 1 140 ? 14.882 38.331 95.193 1.00 22.75 160 PRO B N 1
ATOM 3856 C CA . PRO B 1 140 ? 14.569 37.688 96.478 1.00 23.07 160 PRO B CA 1
ATOM 3857 C C . PRO B 1 140 ? 13.323 36.809 96.500 1.00 23.05 160 PRO B C 1
ATOM 3858 O O . PRO B 1 140 ? 13.119 36.095 97.476 1.00 23.69 160 PRO B O 1
ATOM 3862 N N . SER B 1 141 ? 12.495 36.851 95.462 1.00 22.63 161 SER B N 1
ATOM 3863 C CA . SER B 1 141 ? 11.348 35.941 95.361 1.00 22.79 161 SER B CA 1
ATOM 3864 C C . SER B 1 141 ? 11.710 34.500 94.933 1.00 22.24 161 SER B C 1
ATOM 3865 O O . SER B 1 141 ? 10.852 33.622 94.976 1.00 22.30 161 SER B O 1
ATOM 3868 N N . LEU B 1 142 ? 12.954 34.249 94.516 1.00 21.63 162 LEU B N 1
ATOM 3869 C CA . LEU B 1 142 ? 13.328 32.938 93.961 1.00 21.24 162 LEU B CA 1
ATOM 3870 C C . LEU B 1 142 ? 13.172 31.810 94.979 1.00 21.71 162 LEU B C 1
ATOM 3871 O O . LEU B 1 142 ? 13.544 31.966 96.138 1.00 22.37 162 LEU B O 1
ATOM 3876 N N . PHE B 1 143 ? 12.590 30.708 94.520 1.00 21.60 163 PHE B N 1
ATOM 3877 C CA . PHE B 1 143 ? 12.386 29.493 95.311 1.00 22.01 163 PHE B CA 1
ATOM 3878 C C . PHE B 1 143 ? 13.190 28.314 94.767 1.00 21.25 163 PHE B C 1
ATOM 3879 O O . PHE B 1 143 ? 13.881 27.627 95.530 1.00 20.47 163 PHE B O 1
ATOM 3887 N N . HIS B 1 144 ? 13.127 28.104 93.443 1.00 20.77 164 HIS B N 1
ATOM 3888 C CA . HIS B 1 144 ? 13.873 27.048 92.770 1.00 20.65 164 HIS B CA 1
ATOM 3889 C C . HIS B 1 144 ? 14.642 27.680 91.609 1.00 20.20 164 HIS B C 1
ATOM 3890 O O . HIS B 1 144 ? 14.071 28.456 90.843 1.00 19.56 164 HIS B O 1
ATOM 3897 N N . VAL B 1 145 ? 15.932 27.370 91.505 1.00 20.07 165 VAL B N 1
ATOM 3898 C CA . VAL B 1 145 ? 16.782 27.992 90.480 1.00 20.06 165 VAL B CA 1
ATOM 3899 C C . VAL B 1 145 ? 17.782 27.006 89.952 1.00 19.58 165 VAL B C 1
ATOM 3900 O O . VAL B 1 145 ? 18.378 26.242 90.704 1.00 19.68 165 VAL B O 1
ATOM 3904 N N . ASN B 1 146 ? 18.001 27.041 88.636 1.00 18.89 166 ASN B N 1
ATOM 3905 C CA . ASN B 1 146 ? 18.972 26.178 88.032 1.00 18.63 166 ASN B CA 1
ATOM 3906 C C . ASN B 1 146 ? 19.788 27.025 87.052 1.00 17.67 166 ASN B C 1
ATOM 3907 O O . ASN B 1 146 ? 19.229 27.562 86.100 1.00 17.24 166 ASN B O 1
ATOM 3912 N N . VAL B 1 147 ? 21.079 27.188 87.344 1.00 16.84 167 VAL B N 1
ATOM 3913 C CA . VAL B 1 147 ? 22.013 27.897 86.478 1.00 16.48 167 VAL B CA 1
ATOM 3914 C C . VAL B 1 147 ? 23.197 26.992 86.139 1.00 16.01 167 VAL B C 1
ATOM 3915 O O . VAL B 1 147 ? 24.282 27.472 85.843 1.00 16.02 167 VAL B O 1
ATOM 3919 N N . SER B 1 148 ? 22.970 25.683 86.178 1.00 15.82 168 SER B N 1
ATOM 3920 C CA . SER B 1 148 ? 24.014 24.707 85.915 1.00 15.90 168 SER B CA 1
ATOM 3921 C C . SER B 1 148 ? 24.457 24.806 84.464 1.00 15.99 168 SER B C 1
ATOM 3922 O O . SER B 1 148 ? 23.703 25.280 83.617 1.00 15.20 168 SER B O 1
ATOM 3925 N N . TYR B 1 149 ? 25.680 24.369 84.202 1.00 16.71 169 TYR B N 1
ATOM 3926 C CA . TYR B 1 149 ? 26.241 24.346 82.845 1.00 17.09 169 TYR B CA 1
ATOM 3927 C C . TYR B 1 149 ? 26.285 25.757 82.239 1.00 16.86 169 TYR B C 1
ATOM 3928 O O . TYR B 1 149 ? 25.669 26.022 81.199 1.00 16.36 169 TYR B O 1
ATOM 3937 N N . ASN B 1 150 ? 27.010 26.639 82.917 1.00 16.50 170 ASN B N 1
ATOM 3938 C CA . ASN B 1 150 ? 27.311 27.983 82.451 1.00 16.59 170 ASN B CA 1
ATOM 3939 C C . ASN B 1 150 ? 28.794 28.272 82.715 1.00 17.35 170 ASN B C 1
ATOM 3940 O O . ASN B 1 150 ? 29.586 27.325 82.830 1.00 17.56 170 ASN B O 1
ATOM 3945 N N . LEU B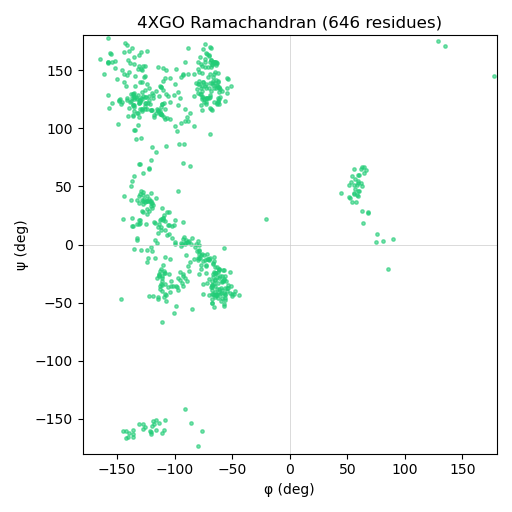 1 151 ? 29.174 29.545 82.752 1.00 17.73 171 LEU B N 1
ATOM 3946 C CA . LEU B 1 151 ? 30.567 29.949 82.855 1.00 18.93 171 LEU B CA 1
ATOM 3947 C C . LEU B 1 151 ? 30.718 30.935 84.007 1.00 19.57 171 LEU B C 1
ATOM 3948 O O . LEU B 1 151 ? 31.495 31.883 83.932 1.00 20.32 171 LEU B O 1
ATOM 3953 N N . LEU B 1 152 ? 29.980 30.682 85.080 1.00 20.07 172 LEU B N 1
ATOM 3954 C CA . LEU B 1 152 ? 29.930 31.560 86.240 1.00 20.70 172 LEU B CA 1
ATOM 3955 C C . LEU B 1 152 ? 31.128 31.303 87.139 1.00 21.85 172 LEU B C 1
ATOM 3956 O O . LEU B 1 152 ? 31.528 30.150 87.329 1.00 21.75 172 LEU B O 1
ATOM 3961 N N . SER B 1 153 ? 31.704 32.386 87.655 1.00 22.71 173 SER B N 1
ATOM 3962 C CA . SER B 1 153 ? 32.795 32.330 88.627 1.00 23.83 173 SER B CA 1
ATOM 3963 C C . SER B 1 153 ? 32.380 32.819 90.002 1.00 24.58 173 SER B C 1
ATOM 3964 O O . SER B 1 153 ? 33.030 32.481 90.995 1.00 25.55 173 SER B O 1
ATOM 3967 N N . THR B 1 154 ? 31.300 33.601 90.071 1.00 24.79 174 THR B N 1
ATOM 3968 C CA . THR B 1 154 ? 30.788 34.108 91.334 1.00 26.08 174 THR B CA 1
ATOM 3969 C C . THR B 1 154 ? 29.317 33.725 91.434 1.00 25.71 174 THR B C 1
ATOM 3970 O O . THR B 1 154 ? 28.536 33.980 90.511 1.00 25.27 174 THR B O 1
ATOM 3974 N N . LEU B 1 155 ? 28.955 33.083 92.536 1.00 25.41 175 LEU B N 1
ATOM 3975 C CA . LEU B 1 155 ? 27.571 32.728 92.794 1.00 24.74 175 LEU B CA 1
ATOM 3976 C C . LEU B 1 155 ? 27.018 33.586 93.934 1.00 25.29 175 LEU B C 1
ATOM 3977 O O . LEU B 1 155 ? 27.404 33.419 95.089 1.00 26.14 175 LEU B O 1
ATOM 3982 N N . ALA B 1 156 ? 26.114 34.495 93.589 1.00 25.01 176 ALA B N 1
ATOM 3983 C CA . ALA B 1 156 ? 25.404 35.301 94.556 1.00 25.66 176 ALA B CA 1
ATOM 3984 C C . ALA B 1 156 ? 24.057 34.631 94.811 1.00 25.00 176 ALA B C 1
ATOM 3985 O O . ALA B 1 156 ? 23.287 34.437 93.890 1.00 25.24 176 ALA B O 1
ATOM 3987 N N . ILE B 1 157 ? 23.788 34.247 96.058 1.00 24.77 177 ILE B N 1
ATOM 3988 C CA . ILE B 1 157 ? 22.600 33.444 96.390 1.00 24.57 177 ILE B CA 1
ATOM 3989 C C . ILE B 1 157 ? 21.549 34.310 97.082 1.00 24.39 177 ILE B C 1
ATOM 3990 O O . ILE B 1 157 ? 21.864 35.009 98.047 1.00 24.90 177 ILE B O 1
ATOM 3995 N N . PRO B 1 158 ? 20.299 34.291 96.584 1.00 23.78 178 PRO B N 1
ATOM 3996 C CA . PRO B 1 158 ? 19.299 35.155 97.218 1.00 23.96 178 PRO B CA 1
ATOM 3997 C C . PRO B 1 158 ? 18.853 34.640 98.582 1.00 24.15 178 PRO B C 1
ATOM 3998 O O . PRO B 1 158 ? 19.197 33.526 98.980 1.00 24.15 178 PRO B O 1
ATOM 4002 N N . ILE B 1 159 ? 18.069 35.459 99.259 1.00 24.87 179 ILE B N 1
ATOM 4003 C CA . ILE B 1 159 ? 17.763 35.265 100.684 1.00 25.45 179 ILE B CA 1
ATOM 4004 C C . ILE B 1 159 ? 16.927 34.023 101.027 1.00 25.53 179 ILE B C 1
ATOM 4005 O O . ILE B 1 159 ? 17.042 33.487 102.147 1.00 25.76 179 ILE B O 1
ATOM 4010 N N . ALA B 1 160 ? 16.083 33.556 100.102 1.00 25.08 180 ALA B N 1
ATOM 4011 C CA . ALA B 1 160 ? 15.112 32.504 100.438 1.00 25.03 180 ALA B CA 1
ATOM 4012 C C . ALA B 1 160 ? 14.963 31.396 99.409 1.00 24.36 180 ALA B C 1
ATOM 4013 O O . ALA B 1 160 ? 13.989 30.641 99.449 1.00 23.96 180 ALA B O 1
ATOM 4015 N N . VAL B 1 161 ? 15.915 31.287 98.482 1.00 23.39 181 VAL B N 1
ATOM 4016 C CA . VAL B 1 161 ? 15.899 30.164 97.566 1.00 23.14 181 VAL B CA 1
ATOM 4017 C C . VAL B 1 161 ? 16.066 28.853 98.341 1.00 23.20 181 VAL B C 1
ATOM 4018 O O . VAL B 1 161 ? 16.868 28.762 99.278 1.00 23.31 181 VAL B O 1
ATOM 4022 N N . GLU B 1 162 ? 15.268 27.868 97.948 1.00 23.26 182 GLU B N 1
ATOM 4023 C CA . GLU B 1 162 ? 15.163 26.587 98.633 1.00 23.74 182 GLU B CA 1
ATOM 4024 C C . GLU B 1 162 ? 15.957 25.492 97.918 1.00 23.28 182 GLU B C 1
ATOM 4025 O O . GLU B 1 162 ? 16.550 24.623 98.556 1.00 22.49 182 GLU B O 1
ATOM 4031 N N . GLU B 1 163 ? 15.999 25.539 96.584 1.00 22.75 183 GLU B N 1
ATOM 4032 C CA . GLU B 1 163 ? 16.813 24.601 95.853 1.00 23.01 183 GLU B CA 1
ATOM 4033 C C . GLU B 1 163 ? 17.563 25.375 94.778 1.00 21.88 183 GLU B C 1
ATOM 4034 O O . GLU B 1 163 ? 16.944 26.155 94.051 1.00 20.78 183 GLU B O 1
ATOM 4040 N N . LEU B 1 164 ? 18.876 25.164 94.716 1.00 21.21 184 LEU B N 1
ATOM 4041 C CA . LEU B 1 164 ? 19.745 25.870 93.764 1.00 20.92 184 LEU B CA 1
ATOM 4042 C C . LEU B 1 164 ? 20.758 24.905 93.174 1.00 20.29 184 LEU B C 1
ATOM 4043 O O . LEU B 1 164 ? 21.513 24.248 93.900 1.00 20.32 184 LEU B O 1
ATOM 4048 N N . ASP B 1 165 ? 20.760 24.793 91.846 1.00 19.34 185 ASP B N 1
ATOM 4049 C CA . ASP B 1 165 ? 21.729 23.978 91.160 1.00 19.06 185 ASP B CA 1
ATOM 4050 C C . ASP B 1 165 ? 22.597 24.934 90.343 1.00 18.88 185 ASP B C 1
ATOM 4051 O O . ASP B 1 165 ? 22.095 25.643 89.453 1.00 18.07 185 ASP B O 1
ATOM 4056 N N . ALA B 1 166 ? 23.880 24.997 90.698 1.00 18.52 186 ALA B N 1
ATOM 4057 C CA . ALA B 1 166 ? 24.867 25.778 89.981 1.00 18.35 186 ALA B CA 1
ATOM 4058 C C . ALA B 1 166 ? 26.075 24.904 89.627 1.00 18.10 186 ALA B C 1
ATOM 4059 O O . ALA B 1 166 ? 27.190 25.395 89.472 1.00 17.78 186 ALA B O 1
ATOM 4061 N N . SER B 1 167 ? 25.813 23.611 89.469 1.00 18.04 187 SER B N 1
ATOM 4062 C CA . SER B 1 167 ? 26.829 22.647 89.105 1.00 18.21 187 SER B CA 1
ATOM 4063 C C . SER B 1 167 ? 27.338 22.926 87.689 1.00 18.22 187 SER B C 1
ATOM 4064 O O . SER B 1 167 ? 26.653 23.578 86.891 1.00 16.94 187 SER B O 1
ATOM 4067 N N . HIS B 1 168 ? 28.551 22.461 87.411 1.00 18.75 188 HIS B N 1
ATOM 4068 C CA . HIS B 1 168 ? 29.164 22.624 86.096 1.00 18.96 188 HIS B CA 1
ATOM 4069 C C . HIS B 1 168 ? 29.313 24.091 85.693 1.00 18.98 188 HIS B C 1
ATOM 4070 O O . HIS B 1 168 ? 28.878 24.503 84.599 1.00 18.71 188 HIS B O 1
ATOM 4077 N N . ASN B 1 169 ? 29.945 24.866 86.577 1.00 18.68 189 ASN B N 1
ATOM 4078 C CA . ASN B 1 169 ? 30.362 26.233 86.298 1.00 18.84 189 ASN B CA 1
ATOM 4079 C C . ASN B 1 169 ? 31.859 26.331 86.593 1.00 19.76 189 ASN B C 1
ATOM 4080 O O . ASN B 1 169 ? 32.545 25.303 86.557 1.00 20.30 189 ASN B O 1
ATOM 4085 N N . THR B 1 170 ? 32.375 27.527 86.872 1.00 20.41 190 THR B N 1
ATOM 4086 C CA . THR B 1 170 ? 33.764 27.676 87.340 1.00 21.42 190 THR B CA 1
ATOM 4087 C C . THR B 1 170 ? 33.753 28.531 88.607 1.00 22.03 190 THR B C 1
ATOM 4088 O O . THR B 1 170 ? 34.549 29.455 88.768 1.00 22.86 190 THR B O 1
ATOM 4092 N N . ILE B 1 171 ? 32.833 28.205 89.503 1.00 22.06 191 ILE B N 1
ATOM 4093 C CA . ILE B 1 171 ? 32.548 29.040 90.658 1.00 22.92 191 ILE B CA 1
ATOM 4094 C C . ILE B 1 171 ? 33.651 28.876 91.699 1.00 24.57 191 ILE B C 1
ATOM 4095 O O . ILE B 1 171 ? 33.987 27.757 92.071 1.00 24.55 191 ILE B O 1
ATOM 4100 N N . ASN B 1 172 ? 34.222 29.994 92.129 1.00 26.76 192 ASN B N 1
ATOM 4101 C CA . ASN B 1 172 ? 35.175 29.995 93.242 1.00 28.76 192 ASN B CA 1
ATOM 4102 C C . ASN B 1 172 ? 34.793 30.923 94.394 1.00 29.10 192 ASN B C 1
ATOM 4103 O O . ASN B 1 172 ? 35.464 30.929 95.429 1.00 29.72 192 ASN B O 1
ATOM 4108 N N . VAL B 1 173 ? 33.714 31.685 94.226 1.00 28.76 193 VAL B N 1
ATOM 4109 C CA . VAL B 1 173 ? 33.220 32.584 95.260 1.00 29.56 193 VAL B CA 1
ATOM 4110 C C . VAL B 1 173 ? 31.719 32.424 95.415 1.00 29.13 193 VAL B C 1
ATOM 4111 O O . VAL B 1 173 ? 30.976 32.540 94.444 1.00 27.60 193 VAL B O 1
ATOM 4115 N N . VAL B 1 174 ? 31.285 32.175 96.646 1.00 29.24 194 VAL B N 1
ATOM 4116 C CA . VAL B 1 174 ? 29.866 32.164 96.983 1.00 29.76 194 VAL B CA 1
ATOM 4117 C C . VAL B 1 174 ? 29.587 33.324 97.927 1.00 31.65 194 VAL B C 1
ATOM 4118 O O . VAL B 1 174 ? 30.270 33.474 98.943 1.00 32.75 194 VAL B O 1
ATOM 4122 N N . ARG B 1 175 ? 28.590 34.142 97.590 1.00 32.25 195 ARG B N 1
ATOM 4123 C CA . ARG B 1 175 ? 28.216 35.269 98.420 1.00 33.04 195 ARG B CA 1
ATOM 4124 C C . ARG B 1 175 ? 26.704 35.447 98.499 1.00 31.77 195 ARG B C 1
ATOM 4125 O O . ARG B 1 175 ? 25.943 34.875 97.725 1.00 30.68 195 ARG B O 1
ATOM 4133 N N . GLY B 1 176 ? 26.282 36.269 99.444 1.00 30.52 196 GLY B N 1
ATOM 4134 C CA . GLY B 1 176 ? 24.876 36.588 99.605 1.00 29.90 196 GLY B CA 1
ATOM 4135 C C . GLY B 1 176 ? 24.497 36.525 101.070 1.00 29.58 196 GLY B C 1
ATOM 4136 O O . GLY B 1 176 ? 25.277 36.051 101.894 1.00 29.43 196 GLY B O 1
ATOM 4137 N N . PRO B 1 177 ? 23.283 36.972 101.389 1.00 29.14 197 PRO B N 1
ATOM 4138 C CA . PRO B 1 177 ? 22.809 37.044 102.770 1.00 29.21 197 PRO B CA 1
ATOM 4139 C C . PRO B 1 177 ? 22.562 35.672 103.382 1.00 28.69 197 PRO B C 1
ATOM 4140 O O . PRO B 1 177 ? 22.431 34.679 102.669 1.00 27.45 197 PRO B O 1
ATOM 4144 N N . VAL B 1 178 ? 22.489 35.617 104.706 1.00 28.77 198 VAL B N 1
ATOM 4145 C CA . VAL B 1 178 ? 22.125 34.387 105.382 1.00 28.59 198 VAL B CA 1
ATOM 4146 C C . VAL B 1 178 ? 20.801 33.864 104.834 1.00 27.67 198 VAL B C 1
ATOM 4147 O O . VAL B 1 178 ? 19.844 34.631 104.666 1.00 27.64 198 VAL B O 1
ATOM 4151 N N . ASN B 1 179 ? 20.773 32.560 104.571 1.00 26.69 199 ASN B N 1
ATOM 4152 C CA . ASN B 1 179 ? 19.624 31.877 103.968 1.00 26.90 199 ASN B CA 1
ATOM 4153 C C . ASN B 1 179 ? 19.307 30.542 104.683 1.00 27.43 199 ASN B C 1
ATOM 4154 O O . ASN B 1 179 ? 19.893 29.433 104.436 1.00 30.49 199 ASN B O 1
ATOM 4159 N N . VAL B 1 180 ? 18.310 30.673 105.560 1.00 27.97 200 VAL B N 1
ATOM 4160 C CA . VAL B 1 180 ? 17.862 29.585 106.421 1.00 27.99 200 VAL B CA 1
ATOM 4161 C C . VAL B 1 180 ? 16.968 28.584 105.676 1.00 27.57 200 VAL B C 1
ATOM 4162 O O . VAL B 1 180 ? 16.719 27.481 106.178 1.00 28.09 200 VAL B O 1
ATOM 4166 N N . GLU B 1 181 ? 16.534 28.955 104.467 1.00 26.46 201 GLU B N 1
ATOM 4167 C CA . GLU B 1 181 ? 15.640 28.146 103.642 1.00 26.50 201 GLU B CA 1
ATOM 4168 C C . GLU B 1 181 ? 16.346 27.255 102.588 1.00 25.91 201 GLU B C 1
ATOM 4169 O O . GLU B 1 181 ? 15.800 26.242 102.151 1.00 25.71 201 GLU B O 1
ATOM 4175 N N . LEU B 1 182 ? 17.550 27.628 102.185 1.00 25.95 202 LEU B N 1
ATOM 4176 C CA . LEU B 1 182 ? 18.303 26.827 101.222 1.00 25.87 202 LEU B CA 1
ATOM 4177 C C . LEU B 1 182 ? 18.555 25.457 101.857 1.00 26.29 202 LEU B C 1
ATOM 4178 O O . LEU B 1 182 ? 19.158 25.362 102.973 1.00 29.49 202 LEU B O 1
ATOM 4183 N N . THR B 1 183 ? 18.064 24.464 101.099 1.00 25.23 203 THR B N 1
ATOM 4184 C CA . THR B 1 183 ? 17.870 23.074 101.489 1.00 24.82 203 THR B CA 1
ATOM 4185 C C . THR B 1 183 ? 18.619 22.069 100.600 1.00 24.62 203 THR B C 1
ATOM 4186 O O . THR B 1 183 ? 19.208 21.110 101.106 1.00 24.29 203 THR B O 1
ATOM 4190 N N . ILE B 1 184 ? 18.572 22.265 99.276 1.00 24.29 204 ILE B N 1
ATOM 4191 C CA . ILE B 1 184 ? 19.334 21.454 98.341 1.00 24.49 204 ILE B CA 1
ATOM 4192 C C . ILE B 1 184 ? 20.236 22.394 97.546 1.00 23.96 204 ILE B C 1
ATOM 4193 O O . ILE B 1 184 ? 19.748 23.338 96.917 1.00 23.51 204 ILE B O 1
ATOM 4198 N N . LEU B 1 185 ? 21.545 22.158 97.635 1.00 23.69 205 LEU B N 1
ATOM 4199 C CA . LEU B 1 185 ? 22.550 22.966 96.971 1.00 23.83 205 LEU B CA 1
ATOM 4200 C C . LEU B 1 185 ? 23.475 22.045 96.182 1.00 23.90 205 LEU B C 1
ATOM 4201 O O . LEU B 1 185 ? 24.133 21.169 96.751 1.00 24.07 205 LEU B O 1
ATOM 4206 N N . LYS B 1 186 ? 23.478 22.205 94.858 1.00 23.16 206 LYS B N 1
ATOM 4207 C CA . LYS B 1 186 ? 24.299 21.391 93.994 1.00 23.29 206 LYS B CA 1
ATOM 4208 C C . LYS B 1 186 ? 25.369 22.280 93.373 1.00 22.54 206 LYS B C 1
ATOM 4209 O O . LYS B 1 186 ? 25.057 23.195 92.597 1.00 21.50 206 LYS B O 1
ATOM 4214 N N . LEU B 1 187 ? 26.620 22.018 93.753 1.00 21.84 207 LEU B N 1
ATOM 4215 C CA . LEU B 1 187 ? 27.770 22.806 93.331 1.00 21.68 207 LEU B CA 1
ATOM 4216 C C . LEU B 1 187 ? 28.887 21.926 92.784 1.00 21.35 207 LEU B C 1
ATOM 4217 O O . LEU B 1 187 ? 30.025 22.357 92.666 1.00 21.02 207 LEU B O 1
ATOM 4222 N N . GLN B 1 188 ? 28.556 20.699 92.414 1.00 21.38 208 GLN B N 1
ATOM 4223 C CA . GLN B 1 188 ? 29.552 19.793 91.892 1.00 21.89 208 GLN B CA 1
ATOM 4224 C C . GLN B 1 188 ? 30.101 20.329 90.563 1.00 21.99 208 GLN B C 1
ATOM 4225 O O . GLN B 1 188 ? 29.401 21.051 89.854 1.00 21.00 208 GLN B O 1
ATOM 4231 N N . HIS B 1 189 ? 31.371 20.039 90.295 1.00 22.16 209 HIS B N 1
ATOM 4232 C CA . HIS B 1 189 ? 32.071 20.481 89.091 1.00 22.48 209 HIS B CA 1
ATOM 4233 C C . HIS B 1 189 ? 32.176 21.993 89.074 1.00 22.33 209 HIS B C 1
ATOM 4234 O O . HIS B 1 189 ? 31.537 22.667 88.257 1.00 21.37 209 HIS B O 1
ATOM 4241 N N . ASN B 1 190 ? 32.953 22.512 90.021 1.00 22.48 210 ASN B N 1
ATOM 4242 C CA . ASN B 1 190 ? 33.230 23.926 90.137 1.00 22.64 210 ASN B CA 1
ATOM 4243 C C . ASN B 1 190 ? 34.689 24.120 90.576 1.00 23.79 210 ASN B C 1
ATOM 4244 O O . ASN B 1 190 ? 35.487 23.195 90.462 1.00 23.65 210 ASN B O 1
ATOM 4249 N N . ASN B 1 191 ? 35.053 25.319 90.994 1.00 25.38 211 ASN B N 1
ATOM 4250 C CA . ASN B 1 191 ? 36.430 25.621 91.359 1.00 27.34 211 ASN B CA 1
ATOM 4251 C C . ASN B 1 191 ? 36.523 26.113 92.803 1.00 27.36 211 ASN B C 1
ATOM 4252 O O . ASN B 1 191 ? 37.311 27.006 93.111 1.00 27.58 211 ASN B O 1
ATOM 4257 N N . LEU B 1 192 ? 35.714 25.530 93.684 1.00 27.72 212 LEU B N 1
ATOM 4258 C CA . LEU B 1 192 ? 35.693 25.934 95.097 1.00 28.48 212 LEU B CA 1
ATOM 4259 C C . LEU B 1 192 ? 36.907 25.388 95.844 1.00 29.78 212 LEU B C 1
ATOM 4260 O O . LEU B 1 192 ? 37.236 24.211 95.711 1.00 29.54 212 LEU B O 1
ATOM 4265 N N . THR B 1 193 ? 37.568 26.269 96.594 1.00 31.16 213 THR B N 1
ATOM 4266 C CA . THR B 1 193 ? 38.696 25.900 97.455 1.00 32.75 213 THR B CA 1
ATOM 4267 C C . THR B 1 193 ? 38.405 26.157 98.932 1.00 34.69 213 THR B C 1
ATOM 4268 O O . THR B 1 193 ? 39.184 25.734 99.784 1.00 36.05 213 THR B O 1
ATOM 4272 N N . ASP B 1 194 ? 37.327 26.875 99.239 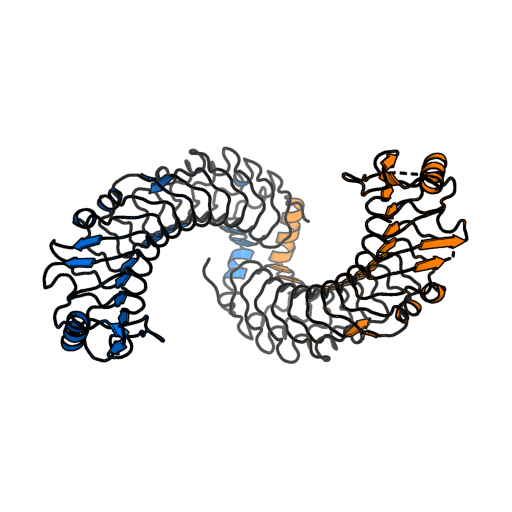1.00 35.45 214 ASP B N 1
ATOM 4273 C CA . ASP B 1 194 ? 36.912 27.071 100.633 1.00 38.49 214 ASP B CA 1
ATOM 4274 C C . ASP B 1 194 ? 35.438 26.767 100.820 1.00 37.07 214 ASP B C 1
ATOM 4275 O O . ASP B 1 194 ? 34.673 26.710 99.847 1.00 35.43 214 ASP B O 1
ATOM 4280 N N . THR B 1 195 ? 35.058 26.579 102.083 1.00 36.06 215 THR B N 1
ATOM 4281 C CA . THR B 1 195 ? 33.696 26.252 102.471 1.00 35.49 215 THR B CA 1
ATOM 4282 C C . THR B 1 195 ? 33.166 27.130 103.613 1.00 34.18 215 THR B C 1
ATOM 4283 O O . THR B 1 195 ? 32.172 26.785 104.226 1.00 33.52 215 THR B O 1
ATOM 4287 N N . ALA B 1 196 ? 33.799 28.278 103.870 1.00 34.10 216 ALA B N 1
ATOM 4288 C CA . ALA B 1 196 ? 33.383 29.168 104.963 1.00 34.04 216 ALA B CA 1
ATOM 4289 C C . ALA B 1 196 ? 31.949 29.678 104.779 1.00 33.05 216 ALA B C 1
ATOM 4290 O O . ALA B 1 196 ? 31.193 29.800 105.745 1.00 32.66 216 ALA B O 1
ATOM 4292 N N . TRP B 1 197 ? 31.591 29.965 103.530 1.00 31.47 217 TRP B N 1
ATOM 4293 C CA . TRP B 1 197 ? 30.220 30.353 103.155 1.00 30.62 217 TRP B CA 1
ATOM 4294 C C . TRP B 1 197 ? 29.124 29.385 103.652 1.00 30.39 217 TRP B C 1
ATOM 4295 O O . TRP B 1 197 ? 27.969 29.778 103.805 1.00 30.05 217 TRP B O 1
ATOM 4306 N N . LEU B 1 198 ? 29.470 28.127 103.914 1.00 30.70 218 LEU B N 1
ATOM 4307 C CA . LEU B 1 198 ? 28.500 27.170 104.448 1.00 31.22 218 LEU B CA 1
ATOM 4308 C C . LEU B 1 198 ? 27.835 27.628 105.755 1.00 32.13 218 LEU B C 1
ATOM 4309 O O . LEU B 1 198 ? 26.704 27.229 106.036 1.00 32.16 218 LEU B O 1
ATOM 4314 N N . LEU B 1 199 ? 28.528 28.462 106.536 1.00 32.54 219 LEU B N 1
ATOM 4315 C CA . LEU B 1 199 ? 27.961 29.001 107.781 1.00 33.58 219 LEU B CA 1
ATOM 4316 C C . LEU B 1 199 ? 26.725 29.879 107.543 1.00 33.32 219 LEU B C 1
ATOM 4317 O O . LEU B 1 199 ? 25.938 30.098 108.466 1.00 33.30 219 LEU B O 1
ATOM 4322 N N . ASN B 1 200 ? 26.542 30.375 106.316 1.00 31.60 220 ASN B N 1
ATOM 4323 C CA . ASN B 1 200 ? 25.370 31.197 106.003 1.00 31.30 220 ASN B CA 1
ATOM 4324 C C . ASN B 1 200 ? 24.109 30.423 105.608 1.00 29.94 220 ASN B C 1
ATOM 4325 O O . ASN B 1 200 ? 23.071 31.041 105.358 1.00 29.96 220 ASN B O 1
ATOM 4330 N N . TYR B 1 201 ? 24.191 29.093 105.591 1.00 28.76 221 TYR B N 1
ATOM 4331 C CA . TYR B 1 201 ? 23.115 28.244 105.082 1.00 27.98 221 TYR B CA 1
ATOM 4332 C C . TYR B 1 201 ? 22.783 27.130 106.085 1.00 28.29 221 TYR B C 1
ATOM 4333 O O . TYR B 1 201 ? 23.053 25.960 105.832 1.00 28.06 221 TYR B O 1
ATOM 4342 N N . PRO B 1 202 ? 22.186 27.503 107.240 1.00 29.11 222 PRO B N 1
ATOM 4343 C CA . PRO B 1 202 ? 21.965 26.560 108.335 1.00 29.73 222 PRO B CA 1
ATOM 4344 C C . PRO B 1 202 ? 20.862 25.534 108.082 1.00 29.72 222 PRO B C 1
ATOM 4345 O O . PRO B 1 202 ? 20.807 24.523 108.781 1.00 31.24 222 PRO B O 1
ATOM 4349 N N . GLY B 1 203 ? 19.989 25.795 107.110 1.00 28.75 223 GLY B N 1
ATOM 4350 C CA . GLY B 1 203 ? 18.923 24.868 106.745 1.00 29.25 223 GLY B CA 1
ATOM 4351 C C . GLY B 1 203 ? 19.264 23.766 105.762 1.00 28.46 223 GLY B C 1
ATOM 4352 O O . GLY B 1 203 ? 18.387 23.003 105.376 1.00 28.85 223 GLY B O 1
ATOM 4353 N N . LEU B 1 204 ? 20.530 23.639 105.383 1.00 28.18 224 LEU B N 1
ATOM 4354 C CA . LEU B 1 204 ? 20.902 22.709 104.317 1.00 28.20 224 LEU B CA 1
ATOM 4355 C C . LEU B 1 204 ? 20.633 21.248 104.684 1.00 28.54 224 LEU B C 1
ATOM 4356 O O . LEU B 1 204 ? 20.947 20.817 105.786 1.00 29.20 224 LEU B O 1
ATOM 4361 N N . VAL B 1 205 ? 20.036 20.510 103.750 1.00 27.87 225 VAL B N 1
ATOM 4362 C CA . VAL B 1 205 ? 19.792 19.072 103.898 1.00 28.98 225 VAL B CA 1
ATOM 4363 C C . VAL B 1 205 ? 20.728 18.244 103.013 1.00 29.05 225 VAL B C 1
ATOM 4364 O O . VAL B 1 205 ? 21.272 17.230 103.454 1.00 28.68 225 VAL B O 1
ATOM 4368 N N . ASP B 1 206 ? 20.903 18.696 101.765 1.00 29.40 226 ASP B N 1
ATOM 4369 C CA . ASP B 1 206 ? 21.687 18.015 100.740 1.00 30.52 226 ASP B CA 1
ATOM 4370 C C . ASP B 1 206 ? 22.637 19.042 100.134 1.00 28.87 226 ASP B C 1
ATOM 4371 O O . ASP B 1 206 ? 22.194 20.088 99.659 1.00 26.91 226 ASP B O 1
ATOM 4376 N N . VAL B 1 207 ? 23.934 18.757 100.187 1.00 28.42 227 VAL B N 1
ATOM 4377 C CA . VAL B 1 207 ? 24.947 19.618 99.578 1.00 28.21 227 VAL B CA 1
ATOM 4378 C C . VAL B 1 207 ? 25.960 18.762 98.816 1.00 27.73 227 VAL B C 1
ATOM 4379 O O . VAL B 1 207 ? 26.522 17.804 99.356 1.00 27.47 227 VAL B O 1
ATOM 4383 N N . ASP B 1 208 ? 26.162 19.098 97.543 1.00 26.40 228 ASP B N 1
ATOM 4384 C CA . ASP B 1 208 ? 27.105 18.390 96.713 1.00 26.05 228 ASP B CA 1
ATOM 4385 C C . ASP B 1 208 ? 28.211 19.343 96.315 1.00 25.99 228 ASP B C 1
ATOM 4386 O O . ASP B 1 208 ? 27.970 20.313 95.575 1.00 24.61 228 ASP B O 1
ATOM 4391 N N . LEU B 1 209 ? 29.416 19.060 96.817 1.00 25.58 229 LEU B N 1
ATOM 4392 C CA . LEU B 1 209 ? 30.615 19.840 96.554 1.00 25.55 229 LEU B CA 1
ATOM 4393 C C . LEU B 1 209 ? 31.664 18.983 95.837 1.00 25.17 229 LEU B C 1
ATOM 4394 O O . LEU B 1 209 ? 32.849 19.332 95.815 1.00 25.21 229 LEU B O 1
ATOM 4399 N N . SER B 1 210 ? 31.227 17.881 95.236 1.00 25.17 230 SER B N 1
ATOM 4400 C CA . SER B 1 210 ? 32.118 16.996 94.494 1.00 25.77 230 SER B CA 1
ATOM 4401 C C . SER B 1 210 ? 32.735 17.686 93.282 1.00 25.27 230 SER B C 1
ATOM 4402 O O . SER B 1 210 ? 32.189 18.669 92.759 1.00 24.37 230 SER B O 1
ATOM 4405 N N . TYR B 1 211 ? 33.880 17.174 92.848 1.00 25.14 231 TYR B N 1
ATOM 4406 C CA . TYR B 1 211 ? 34.626 17.758 91.734 1.00 25.42 231 TYR B CA 1
ATOM 4407 C C . TYR B 1 211 ? 34.873 19.264 91.896 1.00 25.40 231 TYR B C 1
ATOM 4408 O O . TYR B 1 211 ? 34.575 20.064 91.001 1.00 25.10 231 TYR B O 1
ATOM 4417 N N . ASN B 1 212 ? 35.405 19.638 93.051 1.00 25.63 232 ASN B N 1
ATOM 4418 C CA . ASN B 1 212 ? 35.895 20.979 93.285 1.00 26.17 232 ASN B CA 1
ATOM 4419 C C . ASN B 1 212 ? 37.377 20.911 93.638 1.00 28.33 232 ASN B C 1
ATOM 4420 O O . ASN B 1 212 ? 38.013 19.905 93.338 1.00 29.52 232 ASN B O 1
ATOM 4425 N N . GLN B 1 213 ? 37.937 21.968 94.215 1.00 30.05 233 GLN B N 1
ATOM 4426 C CA . GLN B 1 213 ? 39.369 22.024 94.502 1.00 32.77 233 GLN B CA 1
ATOM 4427 C C . GLN B 1 213 ? 39.605 22.112 96.012 1.00 33.64 233 GLN B C 1
ATOM 4428 O O . GLN B 1 213 ? 40.480 22.848 96.470 1.00 33.92 233 GLN B O 1
ATOM 4434 N N . LEU B 1 214 ? 38.819 21.363 96.782 1.00 34.14 234 LEU B N 1
ATOM 4435 C CA . LEU B 1 214 ? 38.948 21.367 98.239 1.00 35.41 234 LEU B CA 1
ATOM 4436 C C . LEU B 1 214 ? 40.123 20.483 98.660 1.00 37.92 234 LEU B C 1
ATOM 4437 O O . LEU B 1 214 ? 40.259 19.346 98.196 1.00 36.79 234 LEU B O 1
ATOM 4442 N N . GLU B 1 215 ? 40.983 21.037 99.513 1.00 40.78 235 GLU B N 1
ATOM 4443 C CA . GLU B 1 215 ? 42.121 20.307 100.074 1.00 43.27 235 GLU B CA 1
ATOM 4444 C C . GLU B 1 215 ? 41.914 20.013 101.552 1.00 44.01 235 GLU B C 1
ATOM 4445 O O . GLU B 1 215 ? 42.491 19.067 102.079 1.00 44.35 235 GLU B O 1
ATOM 4451 N N . LYS B 1 216 ? 41.094 20.821 102.216 1.00 44.29 236 LYS B N 1
ATOM 4452 C CA . LYS B 1 216 ? 40.657 20.534 103.574 1.00 46.13 236 LYS B CA 1
ATOM 4453 C C . LYS B 1 216 ? 39.178 20.852 103.733 1.00 46.51 236 LYS B C 1
ATOM 4454 O O . LYS B 1 216 ? 38.620 21.651 102.977 1.00 45.90 236 LYS B O 1
ATOM 4457 N N . ILE B 1 217 ? 38.556 20.199 104.709 1.00 47.64 237 ILE B N 1
ATOM 4458 C CA . ILE B 1 217 ? 37.186 20.490 105.121 1.00 49.45 237 ILE B CA 1
ATOM 4459 C C . ILE B 1 217 ? 37.173 20.613 106.640 1.00 52.16 237 ILE B C 1
ATOM 4460 O O . ILE B 1 217 ? 37.225 19.605 107.349 1.00 52.89 237 ILE B O 1
ATOM 4464 N N . THR B 1 218 ? 37.120 21.848 107.132 1.00 54.57 238 THR B N 1
ATOM 4465 C CA . THR B 1 218 ? 37.137 22.098 108.569 1.00 56.48 238 THR B CA 1
ATOM 4466 C C . THR B 1 218 ? 35.738 21.953 109.152 1.00 55.87 238 THR B C 1
ATOM 4467 O O . THR B 1 218 ? 34.789 22.591 108.689 1.00 55.32 238 THR B O 1
ATOM 4471 N N . TYR B 1 219 ? 35.640 21.131 110.194 1.00 55.23 239 TYR B N 1
ATOM 4472 C CA . TYR B 1 219 ? 34.372 20.787 110.833 1.00 53.82 239 TYR B CA 1
ATOM 4473 C C . TYR B 1 219 ? 33.609 21.963 111.438 1.00 52.14 239 TYR B C 1
ATOM 4474 O O . TYR B 1 219 ? 32.403 21.861 111.643 1.00 52.22 239 TYR B O 1
ATOM 4476 N N . GLN B 1 220 ? 34.284 23.073 111.724 1.00 50.66 240 GLN B N 1
ATOM 4477 C CA . GLN B 1 220 ? 33.593 24.227 112.311 1.00 50.38 240 GLN B CA 1
ATOM 4478 C C . GLN B 1 220 ? 32.753 25.013 111.307 1.00 47.67 240 GLN B C 1
ATOM 4479 O O . GLN B 1 220 ? 32.008 25.911 111.703 1.00 45.76 240 GLN B O 1
ATOM 4485 N N . HIS B 1 221 ? 32.864 24.692 110.017 1.00 45.00 241 HIS B N 1
ATOM 4486 C CA . HIS B 1 221 ? 31.985 25.307 109.026 1.00 43.16 241 HIS B CA 1
ATOM 4487 C C . HIS B 1 221 ? 30.591 24.682 109.034 1.00 42.31 241 HIS B C 1
ATOM 4488 O O . HIS B 1 221 ? 29.668 25.232 108.445 1.00 42.31 241 HIS B O 1
ATOM 4495 N N . PHE B 1 222 ? 30.447 23.559 109.732 1.00 41.77 242 PHE B N 1
ATOM 4496 C CA . PHE B 1 222 ? 29.201 22.804 109.796 1.00 42.12 242 PHE B CA 1
ATOM 4497 C C . PHE B 1 222 ? 28.458 22.924 111.129 1.00 42.50 242 PHE B C 1
ATOM 4498 O O . PHE B 1 222 ? 27.469 22.219 111.336 1.00 42.02 242 PHE B O 1
ATOM 4506 N N . VAL B 1 223 ? 28.907 23.810 112.020 1.00 42.90 243 VAL B N 1
ATOM 4507 C CA . VAL B 1 223 ? 28.360 23.830 113.397 1.00 44.38 243 VAL B CA 1
ATOM 4508 C C . VAL B 1 223 ? 26.988 24.488 113.505 1.00 44.32 243 VAL B C 1
ATOM 4509 O O . VAL B 1 223 ? 26.288 24.285 114.498 1.00 45.85 243 VAL B O 1
ATOM 4513 N N . LYS B 1 224 ? 26.600 25.265 112.495 1.00 43.01 244 LYS B N 1
ATOM 4514 C CA . LYS B 1 224 ? 25.257 25.834 112.453 1.00 43.40 244 LYS B CA 1
ATOM 4515 C C . LYS B 1 224 ? 24.228 24.971 111.695 1.00 42.18 244 LYS B C 1
ATOM 4516 O O . LYS B 1 224 ? 23.096 25.402 111.508 1.00 41.71 244 LYS B O 1
ATOM 4521 N N . MET B 1 225 ? 24.608 23.760 111.281 1.00 41.97 245 MET B N 1
ATOM 4522 C CA . MET B 1 225 ? 23.735 22.913 110.462 1.00 42.23 245 MET B CA 1
ATOM 4523 C C . MET B 1 225 ? 22.661 22.257 111.314 1.00 43.87 245 MET B C 1
ATOM 4524 O O . MET B 1 225 ? 22.970 21.498 112.228 1.00 45.55 245 MET B O 1
ATOM 4529 N N . GLN B 1 226 ? 21.401 22.541 110.994 1.00 44.14 246 GLN B N 1
ATOM 4530 C CA . GLN B 1 226 ? 20.261 22.019 111.747 1.00 45.04 246 GLN B CA 1
ATOM 4531 C C . GLN B 1 226 ? 19.727 20.716 111.147 1.00 42.75 246 GLN B C 1
ATOM 4532 O O . GLN B 1 226 ? 19.139 19.897 111.857 1.00 42.40 246 GLN B O 1
ATOM 4538 N N . ARG B 1 227 ? 19.924 20.529 109.839 1.00 38.30 247 ARG B N 1
ATOM 4539 C CA . ARG B 1 227 ? 19.217 19.485 109.090 1.00 37.14 247 ARG B CA 1
ATOM 4540 C C . ARG B 1 227 ? 20.081 18.604 108.167 1.00 34.97 247 ARG B C 1
ATOM 4541 O O . ARG B 1 227 ? 19.537 17.755 107.481 1.00 34.86 247 ARG B O 1
ATOM 4549 N N . LEU B 1 228 ? 21.403 18.779 108.149 1.00 34.24 248 LEU B N 1
ATOM 4550 C CA . LEU B 1 228 ? 22.235 18.190 107.077 1.00 33.66 248 LEU B CA 1
ATOM 4551 C C . LEU B 1 228 ? 22.210 16.661 107.061 1.00 34.23 248 LEU B C 1
ATOM 4552 O O . LEU B 1 228 ? 22.571 16.019 108.046 1.00 34.58 248 LEU B O 1
ATOM 4557 N N . GLU B 1 229 ? 21.781 16.092 105.936 1.00 33.16 249 GLU B N 1
ATOM 4558 C CA . GLU B 1 229 ? 21.625 14.646 105.793 1.00 34.54 249 GLU B CA 1
ATOM 4559 C C . GLU B 1 229 ? 22.583 14.010 104.813 1.00 33.47 249 GLU B C 1
ATOM 4560 O O . GLU B 1 229 ? 23.028 12.891 105.043 1.00 34.06 249 GLU B O 1
ATOM 4566 N N . ARG B 1 230 ? 22.860 14.702 103.704 1.00 31.99 250 ARG B N 1
ATOM 4567 C CA . ARG B 1 230 ? 23.664 14.166 102.626 1.00 31.01 250 ARG B CA 1
ATOM 4568 C C . ARG B 1 230 ? 24.766 15.149 102.289 1.00 30.00 250 ARG B C 1
ATOM 4569 O O . ARG B 1 230 ? 24.501 16.332 102.017 1.00 28.96 250 ARG B O 1
ATOM 4577 N N . LEU B 1 231 ? 26.001 14.661 102.330 1.00 29.13 251 LEU B N 1
ATOM 4578 C CA . LEU B 1 231 ? 27.166 15.477 102.021 1.00 28.40 251 LEU B CA 1
ATOM 4579 C C . LEU B 1 231 ? 28.028 14.730 101.018 1.00 27.99 251 LEU B C 1
ATOM 4580 O O . LEU B 1 231 ? 28.523 13.641 101.299 1.00 27.98 251 LEU B O 1
ATOM 4585 N N . TYR B 1 232 ? 28.166 15.309 99.825 1.00 26.95 252 TYR B N 1
ATOM 4586 C CA . TYR B 1 232 ? 28.978 14.733 98.773 1.00 26.38 252 TYR B CA 1
ATOM 4587 C C . TYR B 1 232 ? 30.184 15.615 98.572 1.00 26.25 252 TYR B C 1
ATOM 4588 O O . TYR B 1 232 ? 30.042 16.816 98.273 1.00 25.13 252 TYR B O 1
ATOM 4597 N N . VAL B 1 233 ? 31.372 15.033 98.747 1.00 26.37 253 VAL B N 1
ATOM 4598 C CA A VAL B 1 233 ? 32.627 15.758 98.531 0.50 26.18 253 VAL B CA 1
ATOM 4599 C CA B VAL B 1 233 ? 32.623 15.763 98.531 0.50 26.53 253 VAL B CA 1
ATOM 4600 C C . VAL B 1 233 ? 33.624 14.867 97.812 1.00 26.62 253 VAL B C 1
ATOM 4601 O O . VAL B 1 233 ? 34.829 14.966 98.037 1.00 27.81 253 VAL B O 1
ATOM 4608 N N . SER B 1 234 ? 33.120 14.010 96.923 1.00 26.78 254 SER B N 1
ATOM 4609 C CA . SER B 1 234 ? 33.977 13.135 96.134 1.00 27.03 254 SER B CA 1
ATOM 4610 C C . SER B 1 234 ? 34.784 13.954 95.139 1.00 26.84 254 SER B C 1
ATOM 4611 O O . SER B 1 234 ? 34.419 15.085 94.817 1.00 26.19 254 SER B O 1
ATOM 4614 N N . ASN B 1 235 ? 35.892 13.385 94.679 1.00 26.98 255 ASN B N 1
ATOM 4615 C CA . ASN B 1 235 ? 36.723 13.995 93.642 1.00 27.17 255 ASN B CA 1
ATOM 4616 C C . ASN B 1 235 ? 37.206 15.401 93.980 1.00 27.27 255 ASN B C 1
ATOM 4617 O O . ASN B 1 235 ? 37.168 16.316 93.152 1.00 26.87 255 ASN B O 1
ATOM 4622 N N . ASN B 1 236 ? 37.665 15.566 95.216 1.00 27.75 256 ASN B N 1
ATOM 4623 C CA . ASN B 1 236 ? 38.420 16.741 95.594 1.00 28.14 256 ASN B CA 1
ATOM 4624 C C . ASN B 1 236 ? 39.846 16.260 95.916 1.00 29.08 256 ASN B C 1
ATOM 4625 O O . ASN B 1 236 ? 40.267 15.241 95.372 1.00 29.41 256 ASN B O 1
ATOM 4630 N N . ARG B 1 237 ? 40.580 16.969 96.771 1.00 29.92 257 ARG B N 1
ATOM 4631 C CA . ARG B 1 237 ? 41.945 16.585 97.099 1.00 31.09 257 ARG B CA 1
ATOM 4632 C C . ARG B 1 237 ? 42.132 16.580 98.606 1.00 30.14 257 ARG B C 1
ATOM 4633 O O . ARG B 1 237 ? 43.161 17.027 99.124 1.00 30.60 257 ARG B O 1
ATOM 4641 N N . LEU B 1 238 ? 41.125 16.061 99.301 1.00 28.46 258 LEU B N 1
ATOM 4642 C CA . LEU B 1 238 ? 41.132 16.019 100.765 1.00 28.07 258 LEU B CA 1
ATOM 4643 C C . LEU B 1 238 ? 42.188 15.025 101.241 1.00 28.31 258 LEU B C 1
ATOM 4644 O O . LEU B 1 238 ? 42.319 13.945 100.676 1.00 27.43 258 LEU B O 1
ATOM 4649 N N . VAL B 1 239 ? 42.916 15.398 102.296 1.00 28.80 259 VAL B N 1
ATOM 4650 C CA . VAL B 1 239 ? 44.043 14.601 102.794 1.00 29.98 259 VAL B CA 1
ATOM 4651 C C . VAL B 1 239 ? 43.748 13.969 104.157 1.00 30.56 259 VAL B C 1
ATOM 4652 O O . VAL B 1 239 ? 44.181 12.851 104.432 1.00 30.36 259 VAL B O 1
ATOM 4656 N N . ALA B 1 240 ? 43.005 14.672 105.000 1.00 31.06 260 ALA B N 1
ATOM 4657 C CA . ALA B 1 240 ? 42.605 14.115 106.285 1.00 33.08 260 ALA B CA 1
ATOM 4658 C C . ALA B 1 240 ? 41.283 14.725 106.723 1.00 34.79 260 ALA B C 1
ATOM 4659 O O . ALA B 1 240 ? 40.964 15.849 106.340 1.00 35.57 260 ALA B O 1
ATOM 4661 N N . LEU B 1 241 ? 40.517 13.970 107.507 1.00 36.26 261 LEU B N 1
ATOM 4662 C CA . LEU B 1 241 ? 39.292 14.468 108.121 1.00 37.56 261 LEU B CA 1
ATOM 4663 C C . LEU B 1 241 ? 39.260 14.034 109.581 1.00 39.46 261 LEU B C 1
ATOM 4664 O O . LEU B 1 241 ? 39.413 12.855 109.881 1.00 38.81 261 LEU B O 1
ATOM 4669 N N . ASP B 1 242 ? 39.066 14.992 110.481 1.00 42.05 262 ASP B N 1
ATOM 4670 C CA . ASP B 1 242 ? 39.025 14.713 111.915 1.00 45.82 262 ASP B CA 1
ATOM 4671 C C . ASP B 1 242 ? 37.761 15.350 112.474 1.00 49.71 262 ASP B C 1
ATOM 4672 O O . ASP B 1 242 ? 37.759 16.525 112.840 1.00 50.60 262 ASP B O 1
ATOM 4677 N N . PHE B 1 243 ? 36.681 14.572 112.515 1.00 53.25 263 PHE B N 1
ATOM 4678 C CA . PHE B 1 243 ? 35.399 15.063 113.012 1.00 55.72 263 PHE B CA 1
ATOM 4679 C C . PHE B 1 243 ? 35.307 14.927 114.527 1.00 56.82 263 PHE B C 1
ATOM 4680 O O . PHE B 1 243 ? 34.549 14.113 115.045 1.00 58.38 263 PHE B O 1
ATOM 4688 N N . THR B 1 250 ? 22.445 14.387 112.221 1.00 55.22 270 THR B N 1
ATOM 4689 C CA . THR B 1 250 ? 21.374 13.828 111.392 1.00 55.19 270 THR B CA 1
ATOM 4690 C C . THR B 1 250 ? 21.875 13.318 110.023 1.00 51.69 270 THR B C 1
ATOM 4691 O O . THR B 1 250 ? 21.086 13.141 109.094 1.00 51.19 270 THR B O 1
ATOM 4695 N N . LEU B 1 251 ? 23.173 13.022 109.934 1.00 49.11 271 LEU B N 1
ATOM 4696 C CA . LEU B 1 251 ? 23.822 12.659 108.668 1.00 46.41 271 LEU B CA 1
ATOM 4697 C C . LEU B 1 251 ? 23.5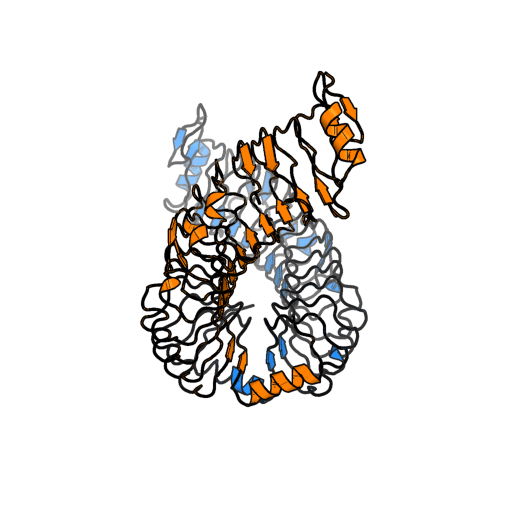24 11.226 108.210 1.00 45.37 271 LEU B C 1
ATOM 4698 O O . LEU B 1 251 ? 23.759 10.276 108.953 1.00 45.20 271 LEU B O 1
ATOM 4703 N N . LYS B 1 252 ? 23.025 11.083 106.981 1.00 42.06 272 LYS B N 1
ATOM 4704 C CA . LYS B 1 252 ? 22.677 9.785 106.409 1.00 41.74 272 LYS B CA 1
ATOM 4705 C C . LYS B 1 252 ? 23.573 9.345 105.254 1.00 39.18 272 LYS B C 1
ATOM 4706 O O . LYS B 1 252 ? 23.793 8.151 105.087 1.00 39.76 272 LYS B O 1
ATOM 4712 N N . VAL B 1 253 ? 24.048 10.287 104.437 1.00 36.75 273 VAL B N 1
ATOM 4713 C CA . VAL B 1 253 ? 24.920 9.975 103.297 1.00 35.01 273 VAL B CA 1
ATOM 4714 C C . VAL B 1 253 ? 26.197 10.805 103.402 1.00 33.89 273 VAL B C 1
ATOM 4715 O O . VAL B 1 253 ? 26.146 12.010 103.649 1.00 33.50 273 VAL B O 1
ATOM 4719 N N . LEU B 1 254 ? 27.335 10.148 103.219 1.00 33.45 274 LEU B N 1
ATOM 4720 C CA . LEU B 1 254 ? 28.624 10.821 103.203 1.00 32.87 274 LEU B CA 1
ATOM 4721 C C . LEU B 1 254 ? 29.497 10.200 102.127 1.00 32.58 274 LEU B C 1
ATOM 4722 O O . LEU B 1 254 ? 29.928 9.059 102.252 1.00 33.16 274 LEU B O 1
ATOM 4727 N N . ASP B 1 255 ? 29.747 10.957 101.065 1.00 31.50 275 ASP B N 1
ATOM 4728 C CA . ASP B 1 255 ? 30.593 10.511 99.975 1.00 31.44 275 ASP B CA 1
ATOM 4729 C C . ASP B 1 255 ? 31.963 11.187 100.048 1.00 30.78 275 ASP B C 1
ATOM 4730 O O . ASP B 1 255 ? 32.098 12.376 99.763 1.00 29.80 275 ASP B O 1
ATOM 4735 N N . LEU B 1 256 ? 32.979 10.413 100.424 1.00 30.55 276 LEU B N 1
ATOM 4736 C CA . LEU B 1 256 ? 34.357 10.903 100.489 1.00 29.81 276 LEU B CA 1
ATOM 4737 C C . LEU B 1 256 ? 35.227 10.251 99.415 1.00 29.98 276 LEU B C 1
ATOM 4738 O O . LEU B 1 256 ? 36.451 10.384 99.445 1.00 30.72 276 LEU B O 1
ATOM 4743 N N . SER B 1 257 ? 34.606 9.572 98.451 1.00 29.37 277 SER B N 1
ATOM 4744 C CA . SER B 1 257 ? 35.349 8.796 97.467 1.00 29.43 277 SER B CA 1
ATOM 4745 C C . SER B 1 257 ? 36.237 9.680 96.595 1.00 28.93 277 SER B C 1
ATOM 4746 O O . SER B 1 257 ? 36.022 10.890 96.475 1.00 27.61 277 SER B O 1
ATOM 4749 N N . HIS B 1 258 ? 37.268 9.072 96.023 1.00 29.43 278 HIS B N 1
ATOM 4750 C CA . HIS B 1 258 ? 38.161 9.758 95.097 1.00 29.54 278 HIS B CA 1
ATOM 4751 C C . HIS B 1 258 ? 38.738 11.041 95.677 1.00 28.68 278 HIS B C 1
ATOM 4752 O O . HIS B 1 258 ? 38.630 12.105 95.090 1.00 28.12 278 HIS B O 1
ATOM 4759 N N . ASN B 1 259 ? 39.353 10.943 96.850 1.00 28.46 279 ASN B N 1
ATOM 4760 C CA . ASN B 1 259 ? 40.144 12.044 97.362 1.00 27.89 279 ASN B CA 1
ATOM 4761 C C . ASN B 1 259 ? 41.582 11.540 97.532 1.00 28.71 279 ASN B C 1
ATOM 4762 O O . ASN B 1 259 ? 41.996 10.616 96.807 1.00 28.82 279 ASN B O 1
ATOM 4767 N N . HIS B 1 260 ? 42.349 12.176 98.419 1.00 28.95 280 HIS B N 1
ATOM 4768 C CA . HIS B 1 260 ? 43.709 11.737 98.756 1.00 29.90 280 HIS B CA 1
ATOM 4769 C C . HIS B 1 260 ? 43.775 11.428 100.253 1.00 29.53 280 HIS B C 1
ATOM 4770 O O . HIS B 1 260 ? 44.791 11.709 100.904 1.00 30.22 280 HIS B O 1
ATOM 4777 N N . LEU B 1 261 ? 42.698 10.853 100.796 1.00 28.71 281 LEU B N 1
ATOM 4778 C CA . LEU B 1 261 ? 42.551 10.728 102.256 1.00 28.70 281 LEU B CA 1
ATOM 4779 C C . LEU B 1 261 ? 43.502 9.694 102.837 1.00 29.59 281 LEU B C 1
ATOM 4780 O O . LEU B 1 261 ? 43.520 8.537 102.413 1.00 29.35 281 LEU B O 1
ATOM 4785 N N . MET B 1 262 ? 44.273 10.129 103.824 1.00 30.18 282 MET B N 1
ATOM 4786 C CA . MET B 1 262 ? 45.201 9.251 104.524 1.00 31.34 282 MET B CA 1
ATOM 4787 C C . MET B 1 262 ? 44.519 8.688 105.761 1.00 31.16 282 MET B C 1
ATOM 4788 O O . MET B 1 262 ? 44.795 7.560 106.164 1.00 32.00 282 MET B O 1
ATOM 4793 N N . TRP B 1 263 ? 43.632 9.474 106.369 1.00 30.29 283 TRP B N 1
ATOM 4794 C CA . TRP B 1 263 ? 42.818 8.997 107.478 1.00 30.22 283 TRP B CA 1
ATOM 4795 C C . TRP B 1 263 ? 41.536 9.811 107.667 1.00 30.63 283 TRP B C 1
ATOM 4796 O O . TRP B 1 263 ? 41.448 10.971 107.249 1.00 29.33 283 TRP B O 1
ATOM 4807 N N . VAL B 1 264 ? 40.550 9.169 108.294 1.00 32.38 284 VAL B N 1
ATOM 4808 C CA . VAL B 1 264 ? 39.263 9.771 108.634 1.00 33.23 284 VAL B CA 1
ATOM 4809 C C . VAL B 1 264 ? 38.890 9.358 110.062 1.00 35.08 284 VAL B C 1
ATOM 4810 O O . VAL B 1 264 ? 38.586 8.194 110.315 1.00 35.58 284 VAL B O 1
ATOM 4814 N N . GLU B 1 265 ? 38.906 10.309 110.985 1.00 36.80 285 GLU B N 1
ATOM 4815 C CA . GLU B 1 265 ? 38.561 10.035 112.383 1.00 39.42 285 GLU B CA 1
ATOM 4816 C C . GLU B 1 265 ? 37.202 10.664 112.706 1.00 40.37 285 GLU B C 1
ATOM 4817 O O . GLU B 1 265 ? 36.863 11.722 112.181 1.00 38.75 285 GLU B O 1
ATOM 4823 N N . HIS B 1 266 ? 36.414 9.983 113.533 1.00 43.09 286 HIS B N 1
ATOM 4824 C CA . HIS B 1 266 ? 35.089 10.466 113.922 1.00 45.61 286 HIS B CA 1
ATOM 4825 C C . HIS B 1 266 ? 34.815 10.052 115.363 1.00 50.67 286 HIS B C 1
ATOM 4826 O O . HIS B 1 266 ? 34.848 8.873 115.687 1.00 51.01 286 HIS B O 1
ATOM 4833 N N . ASN B 1 267 ? 34.546 11.037 116.215 1.00 58.53 287 ASN B N 1
ATOM 4834 C CA . ASN B 1 267 ? 34.535 10.850 117.667 1.00 65.82 287 ASN B CA 1
ATOM 4835 C C . ASN B 1 267 ? 33.156 11.175 118.274 1.00 70.56 287 ASN B C 1
ATOM 4836 O O . ASN B 1 267 ? 32.940 12.298 118.738 1.00 72.79 287 ASN B O 1
ATOM 4841 N N . GLN B 1 268 ? 32.210 10.232 118.274 1.00 74.17 288 GLN B N 1
ATOM 4842 C CA . GLN B 1 268 ? 32.375 8.882 117.724 1.00 77.33 288 GLN B CA 1
ATOM 4843 C C . GLN B 1 268 ? 31.082 8.324 117.114 1.00 79.28 288 GLN B C 1
ATOM 4844 O O . GLN B 1 268 ? 31.100 7.790 116.000 1.00 79.86 288 GLN B O 1
ATOM 4850 N N . ALA B 1 269 ? 29.972 8.450 117.843 1.00 78.96 289 ALA B N 1
ATOM 4851 C CA . ALA B 1 269 ? 28.670 7.942 117.397 1.00 78.16 289 ALA B CA 1
ATOM 4852 C C . ALA B 1 269 ? 28.050 8.754 116.252 1.00 76.29 289 ALA B C 1
ATOM 4853 O O . ALA B 1 269 ? 27.086 8.308 115.633 1.00 77.89 289 ALA B O 1
ATOM 4855 N N . GLN B 1 270 ? 28.595 9.933 115.964 1.00 72.42 290 GLN B N 1
ATOM 4856 C CA . GLN B 1 270 ? 28.088 10.773 114.867 1.00 70.96 290 GLN B CA 1
ATOM 4857 C C . GLN B 1 270 ? 28.071 10.120 113.467 1.00 67.43 290 GLN B C 1
ATOM 4858 O O . GLN B 1 270 ? 27.621 10.750 112.504 1.00 64.59 290 GLN B O 1
ATOM 4864 N N . PHE B 1 271 ? 28.569 8.886 113.350 1.00 64.13 291 PHE B N 1
ATOM 4865 C CA . PHE B 1 271 ? 28.441 8.092 112.119 1.00 61.78 291 PHE B CA 1
ATOM 4866 C C . PHE B 1 271 ? 27.391 6.977 112.252 1.00 62.50 291 PH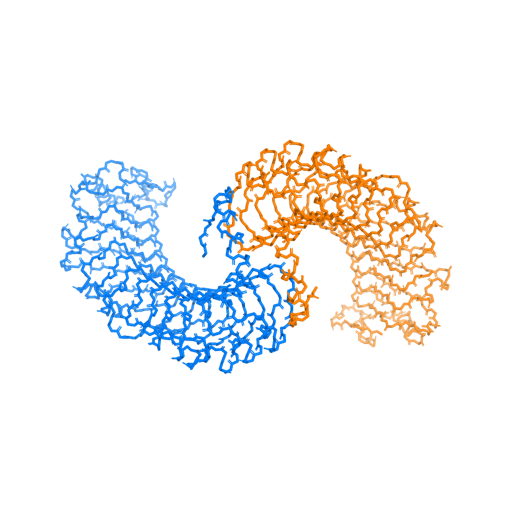E B C 1
ATOM 4867 O O . PHE B 1 271 ? 27.286 6.134 111.365 1.00 61.52 291 PHE B O 1
ATOM 4875 N N . ASP B 1 272 ? 26.610 6.975 113.335 1.00 64.53 292 ASP B N 1
ATOM 4876 C CA . ASP B 1 272 ? 25.666 5.871 113.602 1.00 66.56 292 ASP B CA 1
ATOM 4877 C C . ASP B 1 272 ? 24.421 5.915 112.720 1.00 65.26 292 ASP B C 1
ATOM 4878 O O . ASP B 1 272 ? 23.883 4.863 112.358 1.00 67.26 292 ASP B O 1
ATOM 4883 N N . LYS B 1 273 ? 23.962 7.119 112.379 1.00 62.26 293 LYS B N 1
ATOM 4884 C CA . LYS B 1 273 ? 22.789 7.279 111.511 1.00 59.85 293 LYS B CA 1
ATOM 4885 C C . LYS B 1 273 ? 23.120 7.112 110.021 1.00 56.18 293 LYS B C 1
ATOM 4886 O O . LYS B 1 273 ? 22.216 7.121 109.183 1.00 56.43 293 LYS B O 1
ATOM 4889 N N . LEU B 1 274 ? 24.403 6.955 109.686 1.00 53.39 294 LEU B N 1
ATOM 4890 C CA . LEU B 1 274 ? 24.819 6.774 108.290 1.00 50.85 294 LEU B CA 1
ATOM 4891 C C . LEU B 1 274 ? 24.236 5.521 107.658 1.00 51.22 294 LEU B C 1
ATOM 4892 O O . LEU B 1 274 ? 24.311 4.426 108.228 1.00 51.88 294 LEU B O 1
ATOM 4897 N N . GLN B 1 275 ? 23.664 5.696 106.471 1.00 50.41 295 GLN B N 1
ATOM 4898 C CA . GLN B 1 275 ? 23.190 4.594 105.649 1.00 50.45 295 GLN B CA 1
ATOM 4899 C C . GLN B 1 275 ? 24.062 4.381 104.420 1.00 49.48 295 GLN B C 1
ATOM 4900 O O . GLN B 1 275 ? 24.062 3.294 103.842 1.00 49.76 295 GLN B O 1
ATOM 4906 N N . TYR B 1 276 ? 24.786 5.418 104.006 1.00 47.77 296 TYR B N 1
ATOM 4907 C CA . TYR B 1 276 ? 25.614 5.356 102.811 1.00 46.73 296 TYR B CA 1
ATOM 4908 C C . TYR B 1 276 ? 26.932 6.073 103.086 1.00 44.78 296 TYR B C 1
ATOM 4909 O O . TYR B 1 276 ? 26.948 7.273 103.368 1.00 42.85 296 TYR B O 1
ATOM 4918 N N . LEU B 1 277 ? 28.030 5.326 103.020 1.00 42.93 297 LEU B N 1
ATOM 4919 C CA . LEU B 1 277 ? 29.355 5.882 103.269 1.00 41.13 297 LEU B CA 1
ATOM 4920 C C . LEU B 1 277 ? 30.317 5.364 102.214 1.00 40.13 297 LEU B C 1
ATOM 4921 O O . LEU B 1 277 ? 30.513 4.155 102.081 1.00 41.74 297 LEU B O 1
ATOM 4926 N N . TYR B 1 278 ? 30.907 6.284 101.461 1.00 38.17 298 TYR B N 1
ATOM 4927 C CA . TYR B 1 278 ? 31.791 5.935 100.367 1.00 37.25 298 TYR B CA 1
ATOM 4928 C C . TYR B 1 278 ? 33.203 6.404 100.682 1.00 35.77 298 TYR B C 1
ATOM 4929 O O . TYR B 1 278 ? 33.451 7.603 100.792 1.00 34.46 298 TYR B O 1
ATOM 4938 N N . LEU B 1 279 ? 34.117 5.446 100.835 1.00 34.65 299 LEU B N 1
ATOM 4939 C CA . LEU B 1 279 ? 35.519 5.739 101.132 1.00 33.77 299 LEU B CA 1
ATOM 4940 C C . LEU B 1 279 ? 36.481 5.319 100.025 1.00 33.56 299 LEU B C 1
ATOM 4941 O O . LEU B 1 279 ? 37.690 5.522 100.153 1.00 33.31 299 LEU B O 1
ATOM 4946 N N . ASP B 1 280 ? 35.953 4.764 98.930 1.00 33.09 300 ASP B N 1
ATOM 4947 C CA . ASP B 1 280 ? 36.792 4.149 97.913 1.00 33.12 300 ASP B CA 1
ATOM 4948 C C . ASP B 1 280 ? 37.674 5.179 97.212 1.00 32.26 300 ASP B C 1
ATOM 4949 O O . ASP B 1 280 ? 37.371 6.373 97.214 1.00 31.35 300 ASP B O 1
ATOM 4954 N N . HIS B 1 281 ? 38.776 4.695 96.640 1.00 32.22 301 HIS B N 1
ATOM 4955 C CA . HIS B 1 281 ? 39.784 5.523 95.964 1.00 31.78 301 HIS B CA 1
ATOM 4956 C C . HIS B 1 281 ? 40.353 6.617 96.849 1.00 30.53 301 HIS B C 1
ATOM 4957 O O . HIS B 1 281 ? 40.176 7.808 96.600 1.00 29.74 301 HIS B O 1
ATOM 4964 N N . ASN B 1 282 ? 41.048 6.193 97.901 1.00 30.01 302 ASN B N 1
ATOM 4965 C CA . ASN B 1 282 ? 41.738 7.109 98.789 1.00 29.07 302 ASN B CA 1
ATOM 4966 C C . ASN B 1 282 ? 43.058 6.422 99.172 1.00 29.72 302 ASN B C 1
ATOM 4967 O O . ASN B 1 282 ? 43.506 5.534 98.450 1.00 30.08 302 ASN B O 1
ATOM 4972 N N . SER B 1 283 ? 43.693 6.842 100.264 1.00 29.79 303 SER B N 1
ATOM 4973 C CA . SER B 1 283 ? 44.892 6.159 100.772 1.00 30.54 303 SER B CA 1
ATOM 4974 C C . SER B 1 283 ? 44.724 5.802 102.240 1.00 30.60 303 SER B C 1
ATOM 4975 O O . SER B 1 283 ? 45.655 5.934 103.037 1.00 30.80 303 SER B O 1
ATOM 4978 N N . ILE B 1 284 ? 43.535 5.317 102.577 1.00 30.50 304 ILE B N 1
ATOM 4979 C CA . ILE B 1 284 ? 43.181 5.029 103.963 1.00 30.74 304 ILE B CA 1
ATOM 4980 C C . ILE B 1 284 ? 43.812 3.700 104.394 1.00 31.71 304 ILE B C 1
ATOM 4981 O O . ILE B 1 284 ? 43.817 2.726 103.638 1.00 32.13 304 ILE B O 1
ATOM 4986 N N . VAL B 1 285 ? 44.344 3.679 105.613 1.00 32.46 305 VAL B N 1
ATOM 4987 C CA . VAL B 1 285 ? 45.005 2.493 106.157 1.00 33.60 305 VAL B CA 1
ATOM 4988 C C . VAL B 1 285 ? 44.179 1.843 107.262 1.00 34.32 305 VAL B C 1
ATOM 4989 O O . VAL B 1 285 ? 44.032 0.625 107.293 1.00 34.83 305 VAL B O 1
ATOM 4993 N N . THR B 1 286 ? 43.658 2.649 108.175 1.00 34.65 306 THR B N 1
ATOM 4994 C CA . THR B 1 286 ? 42.770 2.149 109.205 1.00 36.08 306 THR B CA 1
ATOM 4995 C C . THR B 1 286 ? 41.504 2.983 109.206 1.00 37.01 306 THR B C 1
ATOM 4996 O O . THR B 1 286 ? 41.523 4.147 108.813 1.00 36.74 306 THR B O 1
ATOM 5000 N N . PHE B 1 287 ? 40.409 2.384 109.659 1.00 39.54 307 PHE B N 1
ATOM 5001 C CA . PHE B 1 287 ? 39.138 3.091 109.786 1.00 40.96 307 PHE B CA 1
ATOM 5002 C C . PHE B 1 287 ? 38.270 2.365 110.809 1.00 43.79 307 PHE B C 1
ATOM 5003 O O . PHE B 1 287 ? 38.104 1.161 110.721 1.00 43.98 307 PHE B O 1
ATOM 5011 N N . LYS B 1 288 ? 37.751 3.096 111.792 1.00 46.92 308 LYS B N 1
ATOM 5012 C CA . LYS B 1 288 ? 36.909 2.504 112.838 1.00 49.90 308 LYS B CA 1
ATOM 5013 C C . LYS B 1 288 ? 35.438 2.751 112.525 1.00 51.62 308 LYS B C 1
ATOM 5014 O O . LYS B 1 288 ? 35.070 3.846 112.103 1.00 50.98 308 LYS B O 1
ATOM 5020 N N . LEU B 1 289 ? 34.606 1.732 112.734 1.00 55.36 309 LEU B N 1
ATOM 5021 C CA . LEU B 1 289 ? 33.156 1.878 112.629 1.00 58.09 309 LEU B CA 1
ATOM 5022 C C . LEU B 1 289 ? 32.462 0.965 113.639 1.00 62.03 309 LEU B C 1
ATOM 5023 O O . LEU B 1 289 ? 32.656 -0.254 113.617 1.00 64.16 309 LEU B O 1
ATOM 5028 N N . SER B 1 290 ? 31.665 1.561 114.526 1.00 64.23 310 SER B N 1
ATOM 5029 C CA . SER B 1 290 ? 30.927 0.812 115.545 1.00 67.12 310 SER B CA 1
ATOM 5030 C C . SER B 1 290 ? 29.828 -0.024 114.910 1.00 70.15 310 SER B C 1
ATOM 5031 O O . SER B 1 290 ? 29.533 0.128 113.725 1.00 70.78 310 SER B O 1
ATOM 5034 N N . THR B 1 291 ? 29.219 -0.900 115.705 1.00 74.99 311 THR B N 1
ATOM 5035 C CA . THR B 1 291 ? 28.119 -1.738 115.228 1.00 78.98 311 THR B CA 1
ATOM 5036 C C . THR B 1 291 ? 26.892 -0.852 114.978 1.00 81.04 311 THR B C 1
ATOM 5037 O O . THR B 1 291 ? 26.134 -0.544 115.902 1.00 83.85 311 THR B O 1
ATOM 5041 N N . SER B 1 292 ? 26.726 -0.429 113.726 1.00 82.12 312 SER B N 1
ATOM 5042 C CA . SER B 1 292 ? 25.668 0.507 113.341 1.00 82.81 312 SER B CA 1
ATOM 5043 C C . SER B 1 292 ? 24.582 -0.201 112.543 1.00 84.23 312 SER B C 1
ATOM 5044 O O . SER B 1 292 ? 24.611 -0.205 111.311 1.00 85.72 312 SER B O 1
ATOM 5047 N N . HIS B 1 293 ? 23.635 -0.805 113.256 1.00 85.08 313 HIS B N 1
ATOM 5048 C CA . HIS B 1 293 ? 22.460 -1.415 112.642 1.00 85.28 313 HIS B CA 1
ATOM 5049 C C . HIS B 1 293 ? 21.394 -0.344 112.382 1.00 85.10 313 HIS B C 1
ATOM 5050 O O . HIS B 1 293 ? 20.697 0.049 113.318 1.00 87.28 313 HIS B O 1
ATOM 5051 N N . THR B 1 294 ? 21.242 0.130 111.140 1.00 83.37 314 THR B N 1
ATOM 5052 C CA . THR B 1 294 ? 21.924 -0.406 109.958 1.00 80.35 314 THR B CA 1
ATOM 5053 C C . THR B 1 294 ? 22.646 0.623 109.085 1.00 77.22 314 THR B C 1
ATOM 5054 O O . THR B 1 294 ? 22.263 1.791 109.023 1.00 73.81 314 THR B O 1
ATOM 5055 N N . LEU B 1 295 ? 23.708 0.156 108.430 1.00 76.19 315 LEU B N 1
ATOM 5056 C CA . LEU B 1 295 ? 24.373 0.865 107.340 1.00 72.49 315 LEU B CA 1
ATOM 5057 C C . LEU B 1 295 ? 24.053 0.101 106.056 1.00 70.52 315 LEU B C 1
ATOM 5058 O O . LEU B 1 295 ? 24.350 -1.087 105.948 1.00 72.77 315 LEU B O 1
ATOM 5063 N N . LYS B 1 296 ? 23.444 0.782 105.090 1.00 67.33 316 LYS B N 1
ATOM 5064 C CA . LYS B 1 296 ? 22.974 0.140 103.863 1.00 65.91 316 LYS B CA 1
ATOM 5065 C C . LYS B 1 296 ? 24.096 -0.199 102.876 1.00 64.39 316 LYS B C 1
ATOM 5066 O O . LYS B 1 296 ? 24.089 -1.272 102.277 1.00 65.16 316 LYS B O 1
ATOM 5068 N N . ASN B 1 297 ? 25.047 0.715 102.699 1.00 61.76 317 ASN B N 1
ATOM 5069 C CA . ASN B 1 297 ? 26.092 0.551 101.684 1.00 59.40 317 ASN B CA 1
ATOM 5070 C C . ASN B 1 297 ? 27.405 1.228 102.093 1.00 57.39 317 ASN B C 1
ATOM 5071 O O . ASN B 1 297 ? 27.404 2.306 102.692 1.00 56.10 317 ASN B O 1
ATOM 5076 N N . LEU B 1 298 ? 28.517 0.579 101.756 1.00 54.84 318 LEU B N 1
ATOM 5077 C CA . LEU B 1 298 ? 29.844 1.005 102.186 1.00 52.53 318 LEU B CA 1
ATOM 5078 C C . LEU B 1 298 ? 30.847 0.626 101.112 1.00 49.96 318 LEU B C 1
ATOM 5079 O O . LEU B 1 298 ? 30.916 -0.537 100.732 1.00 52.79 318 LEU B O 1
ATOM 5084 N N . THR B 1 299 ? 31.606 1.595 100.604 1.00 46.00 319 THR B N 1
ATOM 5085 C CA . THR B 1 299 ? 32.658 1.302 99.625 1.00 43.95 319 THR B CA 1
ATOM 5086 C C . THR B 1 299 ? 34.044 1.516 100.245 1.00 43.00 319 THR B C 1
ATOM 5087 O O . THR B 1 299 ? 34.287 2.530 100.907 1.00 41.18 319 THR B O 1
ATOM 5091 N N . LEU B 1 300 ? 34.930 0.539 100.039 1.00 41.95 320 LEU B N 1
ATOM 5092 C CA . LEU B 1 300 ? 36.252 0.516 100.675 1.00 41.16 320 LEU B CA 1
ATOM 5093 C C . LEU B 1 300 ? 37.422 0.292 99.718 1.00 39.99 320 LEU B C 1
ATOM 5094 O O . LEU B 1 300 ? 38.579 0.341 100.141 1.00 39.85 320 LEU B O 1
ATOM 5099 N N . SER B 1 301 ? 37.135 0.048 98.440 1.00 38.31 321 SER B N 1
ATOM 5100 C CA . SER B 1 301 ? 38.146 -0.435 97.503 1.00 37.84 321 SER B CA 1
ATOM 5101 C C . SER B 1 301 ? 39.141 0.660 97.152 1.00 36.51 321 SER B C 1
ATOM 5102 O O . SER B 1 301 ? 38.886 1.842 97.394 1.00 35.72 321 SER B O 1
ATOM 5105 N N . HIS B 1 302 ? 40.275 0.256 96.588 1.00 36.31 322 HIS B N 1
ATOM 5106 C CA . HIS B 1 302 ? 41.328 1.182 96.166 1.00 36.03 322 HIS B CA 1
ATOM 5107 C C . HIS B 1 302 ? 41.762 2.117 97.308 1.00 34.81 322 HIS B C 1
ATOM 5108 O O . HIS B 1 302 ? 41.668 3.340 97.212 1.00 33.53 322 HIS B O 1
ATOM 5115 N N . ASN B 1 303 ? 42.220 1.495 98.390 1.00 34.10 323 ASN B N 1
ATOM 5116 C CA . ASN B 1 303 ? 42.812 2.186 99.540 1.00 33.48 323 ASN B CA 1
ATOM 5117 C C . ASN B 1 303 ? 44.151 1.500 99.895 1.00 34.49 323 ASN B C 1
ATOM 5118 O O . ASN B 1 303 ? 44.773 0.912 99.006 1.00 34.45 323 ASN B O 1
ATOM 5123 N N . ASP B 1 304 ? 44.610 1.590 101.153 1.00 35.00 324 ASP B N 1
ATOM 5124 C CA . ASP B 1 304 ? 45.858 0.936 101.578 1.00 36.28 324 ASP B CA 1
ATOM 5125 C C . ASP B 1 304 ? 45.665 0.241 102.924 1.00 36.53 324 ASP B C 1
ATOM 5126 O O . ASP B 1 304 ? 46.365 0.549 103.895 1.00 35.99 324 ASP B O 1
ATOM 5131 N N . TRP B 1 305 ? 44.718 -0.697 102.974 1.00 36.44 325 TRP B N 1
ATOM 5132 C CA . TRP B 1 305 ? 44.225 -1.207 104.257 1.00 37.11 325 TRP B CA 1
ATOM 5133 C C . TRP B 1 305 ? 45.250 -2.019 105.035 1.00 38.49 325 TRP B C 1
ATOM 5134 O O . TRP B 1 305 ? 45.996 -2.810 104.456 1.00 39.01 325 TRP B O 1
ATOM 5145 N N . ASP B 1 306 ? 45.275 -1.804 106.351 1.00 39.16 326 ASP B N 1
ATOM 5146 C CA . ASP B 1 306 ? 45.880 -2.731 107.296 1.00 41.06 326 ASP B CA 1
ATOM 5147 C C . ASP B 1 306 ? 44.870 -3.846 107.549 1.00 42.36 326 ASP B C 1
ATOM 5148 O O . ASP B 1 306 ? 43.696 -3.567 107.770 1.00 41.24 326 ASP B O 1
ATOM 5153 N N . CYS B 1 307 ? 45.312 -5.102 107.527 1.00 45.25 327 CYS B N 1
ATOM 5154 C CA . CYS B 1 307 ? 44.371 -6.234 107.564 1.00 47.65 327 CYS B CA 1
ATOM 5155 C C . CYS B 1 307 ? 43.568 -6.322 108.865 1.00 48.59 327 CYS B C 1
ATOM 5156 O O . CYS B 1 307 ? 42.359 -6.562 108.826 1.00 48.34 327 CYS B O 1
ATOM 5159 N N . ASN B 1 308 ? 44.233 -6.128 110.002 1.00 50.19 328 ASN B N 1
ATOM 5160 C CA . ASN B 1 308 ? 43.556 -6.139 111.309 1.00 51.32 328 ASN B CA 1
ATOM 5161 C C . ASN B 1 308 ? 42.412 -5.128 111.386 1.00 51.19 328 ASN B C 1
ATOM 5162 O O . ASN B 1 308 ? 41.307 -5.463 111.817 1.00 50.79 328 ASN B O 1
ATOM 5167 N N . SER B 1 309 ? 42.679 -3.896 110.957 1.00 51.23 329 SER B N 1
ATOM 5168 C CA . SER B 1 309 ? 41.661 -2.853 110.959 1.00 50.95 329 SER B CA 1
ATOM 5169 C C . SER B 1 309 ? 40.527 -3.195 110.000 1.00 52.58 329 SER B C 1
ATOM 5170 O O . SER B 1 309 ? 39.354 -2.983 110.313 1.00 53.52 329 SER B O 1
ATOM 5173 N N . LEU B 1 310 ? 40.875 -3.734 108.834 1.00 53.52 330 LEU B N 1
ATOM 5174 C CA . LEU B 1 310 ? 39.877 -4.134 107.845 1.00 54.86 330 LEU B CA 1
ATOM 5175 C C . LEU B 1 310 ? 38.959 -5.231 108.404 1.00 57.24 330 LEU B C 1
ATOM 5176 O O . LEU B 1 310 ? 37.738 -5.142 108.274 1.00 56.51 330 LEU B O 1
ATOM 5181 N N . ARG B 1 311 ? 39.557 -6.242 109.035 1.00 60.44 331 ARG B N 1
ATOM 5182 C CA . ARG B 1 311 ? 38.813 -7.368 109.615 1.00 63.31 331 ARG B CA 1
ATOM 5183 C C . ARG B 1 311 ? 37.777 -6.919 110.633 1.00 65.03 331 ARG B C 1
ATOM 5184 O O . ARG B 1 311 ? 36.602 -7.277 110.527 1.00 65.34 331 ARG B O 1
ATOM 5192 N N . ALA B 1 312 ? 38.227 -6.138 111.614 1.00 66.60 332 ALA B N 1
ATOM 5193 C CA . ALA B 1 312 ? 37.356 -5.600 112.664 1.00 68.23 332 ALA B CA 1
ATOM 5194 C C . ALA B 1 312 ? 36.167 -4.822 112.098 1.00 69.06 332 ALA B C 1
ATOM 5195 O O . ALA B 1 312 ? 35.089 -4.799 112.690 1.00 70.98 332 ALA B O 1
ATOM 5197 N N . LEU B 1 313 ? 36.374 -4.187 110.951 1.00 69.84 333 LEU B N 1
ATOM 5198 C CA . LEU B 1 313 ? 35.321 -3.440 110.272 1.00 70.82 333 LEU B CA 1
ATOM 5199 C C . LEU B 1 313 ? 34.188 -4.351 109.768 1.00 73.93 333 LEU B C 1
ATOM 5200 O O . LEU B 1 313 ? 33.020 -3.953 109.758 1.00 74.18 333 LEU B O 1
ATOM 5205 N N . PHE B 1 314 ? 34.535 -5.567 109.355 1.00 77.32 334 PHE B N 1
ATOM 5206 C CA . PHE B 1 314 ? 33.544 -6.530 108.865 1.00 79.80 334 PHE B CA 1
ATOM 5207 C C . PHE B 1 314 ? 32.767 -7.240 109.975 1.00 82.78 334 PHE B C 1
ATOM 5208 O O . PHE B 1 314 ? 31.649 -7.703 109.742 1.00 84.10 334 PHE B O 1
ATOM 5216 N N . ARG B 1 315 ? 33.353 -7.334 111.167 1.00 85.59 335 ARG B N 1
ATOM 5217 C CA . ARG B 1 315 ? 32.645 -7.875 112.330 1.00 88.70 335 ARG B CA 1
ATOM 5218 C C . ARG B 1 315 ? 31.516 -6.936 112.767 1.00 91.06 335 ARG B C 1
ATOM 5219 O O . ARG B 1 315 ? 30.411 -7.387 113.074 1.00 92.34 335 ARG B O 1
ATOM 5221 N N . ASN B 1 316 ? 31.797 -5.633 112.770 1.00 92.69 336 ASN B N 1
ATOM 5222 C CA . ASN B 1 316 ? 30.851 -4.622 113.253 1.00 93.50 336 ASN B CA 1
ATOM 5223 C C . ASN B 1 316 ? 29.841 -4.184 112.189 1.00 94.05 336 ASN B C 1
ATOM 5224 O O . ASN B 1 316 ? 28.629 -4.259 112.407 1.00 96.42 336 ASN B O 1
ATOM 5229 N N . VAL B 1 317 ? 30.345 -3.721 111.049 1.00 92.84 337 VAL B N 1
ATOM 5230 C CA . VAL B 1 317 ? 29.496 -3.295 109.939 1.00 91.50 337 VAL B CA 1
ATOM 5231 C C . VAL B 1 317 ? 29.242 -4.462 108.993 1.00 91.74 337 VAL B C 1
ATOM 5232 O O . VAL B 1 317 ? 28.857 -4.268 107.840 1.00 91.92 337 VAL B O 1
ATOM 5234 N N . VAL B 1 322 ? 28.931 -4.116 102.359 1.00 78.46 342 VAL B N 1
ATOM 5235 C CA . VAL B 1 322 ? 29.955 -3.793 101.370 1.00 77.28 342 VAL B CA 1
ATOM 5236 C C . VAL B 1 322 ? 29.370 -3.926 99.962 1.00 74.92 342 VAL B C 1
ATOM 5237 O O . VAL B 1 322 ? 28.520 -4.784 99.715 1.00 76.01 342 VAL B O 1
ATOM 5241 N N . HIS B 1 323 ? 29.806 -3.059 99.052 1.00 71.77 343 HIS B N 1
ATOM 5242 C CA . HIS B 1 323 ? 29.303 -3.066 97.673 1.00 69.30 343 HIS B CA 1
ATOM 5243 C C . HIS B 1 323 ? 30.391 -3.002 96.598 1.00 65.98 343 HIS B C 1
ATOM 5244 O O . HIS B 1 323 ? 30.068 -2.907 95.411 1.00 65.81 343 HIS B O 1
ATOM 5246 N N . ASP B 1 324 ? 31.664 -3.055 96.994 1.00 62.03 344 ASP B N 1
ATOM 5247 C CA . ASP B 1 324 ? 32.767 -3.026 96.029 1.00 57.68 344 ASP B CA 1
ATOM 5248 C C . ASP B 1 324 ? 33.916 -3.938 96.463 1.00 55.67 344 ASP B C 1
ATOM 5249 O O . ASP B 1 324 ? 33.900 -4.484 97.569 1.00 54.79 344 ASP B O 1
ATOM 5254 N N . ALA B 1 325 ? 34.902 -4.088 95.584 1.00 53.13 345 ALA B N 1
ATOM 5255 C CA . ALA B 1 325 ? 36.012 -5.006 95.804 1.00 53.27 345 ALA B CA 1
ATOM 5256 C C . ALA B 1 325 ? 37.245 -4.574 95.020 1.00 52.61 345 ALA B C 1
ATOM 5257 O O . ALA B 1 325 ? 37.156 -3.750 94.110 1.00 51.34 345 ALA B O 1
ATOM 5259 N N . ASP B 1 326 ? 38.395 -5.132 95.387 1.00 53.14 346 ASP B N 1
ATOM 5260 C CA . ASP B 1 326 ? 39.639 -4.913 94.649 1.00 53.64 346 ASP B CA 1
ATOM 5261 C C . ASP B 1 326 ? 39.895 -6.083 93.709 1.00 56.28 346 ASP B C 1
ATOM 5262 O O . ASP B 1 326 ? 39.504 -7.215 94.001 1.00 56.52 346 ASP B O 1
ATOM 5267 N N . GLN B 1 327 ? 40.574 -5.805 92.600 1.00 58.63 347 GLN B N 1
ATOM 5268 C CA . GLN B 1 327 ? 40.937 -6.838 91.635 1.00 62.20 347 GLN B CA 1
ATOM 5269 C C . GLN B 1 327 ? 42.393 -7.252 91.815 1.00 63.16 347 GLN B C 1
ATOM 5270 O O . GLN B 1 327 ? 42.677 -8.419 92.076 1.00 66.02 347 GLN B O 1
ATOM 5276 N N . HIS B 1 328 ? 43.304 -6.288 91.686 1.00 63.13 348 HIS B N 1
ATOM 5277 C CA . HIS B 1 328 ? 44.742 -6.550 91.741 1.00 64.23 348 HIS B CA 1
ATOM 5278 C C . HIS B 1 328 ? 45.385 -5.864 92.945 1.00 63.76 348 HIS B C 1
ATOM 5279 O O . HIS B 1 328 ? 45.380 -4.633 93.040 1.00 64.03 348 HIS B O 1
ATOM 5281 N N . CYS B 1 329 ? 45.925 -6.661 93.865 1.00 62.92 349 CYS B N 1
ATOM 5282 C CA . CYS B 1 329 ? 46.673 -6.127 95.001 1.00 62.49 349 CYS B CA 1
ATOM 5283 C C . CYS B 1 329 ? 48.134 -5.959 94.617 1.00 65.49 349 CYS B C 1
ATOM 5284 O O . CYS B 1 329 ? 48.666 -6.736 93.822 1.00 66.60 349 CYS B O 1
ATOM 5287 N N . LYS B 1 330 ? 48.775 -4.939 95.184 1.00 67.56 350 LYS B N 1
ATOM 5288 C CA . LYS B 1 330 ? 50.193 -4.689 94.939 1.00 69.31 350 LYS B CA 1
ATOM 5289 C C . LYS B 1 330 ? 51.016 -5.477 95.948 1.00 70.47 350 LYS B C 1
ATOM 5290 O O . LYS B 1 330 ? 50.464 -6.034 96.895 1.00 70.58 350 LYS B O 1
ATOM 5296 N N . ILE B 1 331 ? 52.329 -5.542 95.734 1.00 72.07 351 ILE B N 1
ATOM 5297 C CA . ILE B 1 331 ? 53.208 -6.375 96.563 1.00 72.60 351 ILE B CA 1
ATOM 5298 C C . ILE B 1 331 ? 53.036 -6.063 98.049 1.00 72.49 351 ILE B C 1
ATOM 5299 O O . ILE B 1 331 ? 52.833 -4.908 98.426 1.00 72.23 351 ILE B O 1
ATOM 5301 N N . ASP B 1 332 ? 53.094 -7.106 98.876 1.00 72.16 352 ASP B N 1
ATOM 5302 C CA . ASP B 1 332 ? 52.854 -7.006 100.321 1.00 71.49 352 ASP B CA 1
ATOM 5303 C C . ASP B 1 332 ? 51.366 -7.091 100.703 1.00 69.57 352 ASP B C 1
ATOM 5304 O O . ASP B 1 332 ? 51.043 -7.419 101.848 1.00 69.95 352 ASP B O 1
ATOM 5306 N N . TYR B 1 333 ? 50.471 -6.816 99.752 1.00 67.39 353 TYR B N 1
ATOM 5307 C CA . TYR B 1 333 ? 49.028 -6.827 99.998 1.00 65.93 353 TYR B CA 1
ATOM 5308 C C . TYR B 1 333 ? 48.371 -8.083 99.422 1.00 66.48 353 TYR B C 1
ATOM 5309 O O . TYR B 1 333 ? 48.754 -8.553 98.350 1.00 67.36 353 TYR B O 1
ATOM 5318 N N . HIS B 1 334 ? 47.368 -8.601 100.130 1.00 66.08 354 HIS B N 1
ATOM 5319 C CA . HIS B 1 334 ? 46.585 -9.753 99.674 1.00 66.03 354 HIS B CA 1
ATOM 5320 C C . HIS B 1 334 ? 45.091 -9.504 99.886 1.00 65.21 354 HIS B C 1
ATOM 5321 O O . HIS B 1 334 ? 44.708 -8.645 100.676 1.00 62.59 354 HIS B O 1
ATOM 5328 N N . LEU B 1 335 ? 44.254 -10.263 99.183 1.00 66.26 355 LEU B N 1
ATOM 5329 C CA . LEU B 1 335 ? 42.801 -10.109 99.284 1.00 66.00 355 LEU B CA 1
ATOM 5330 C C . LEU B 1 335 ? 42.241 -10.706 100.576 1.00 67.38 355 LEU B C 1
ATOM 5331 O O . LEU B 1 335 ? 42.670 -11.767 101.029 1.00 67.92 355 LEU B O 1
ATOM 5336 N N . GLU B 1 336 ? 41.278 -9.994 101.154 1.00 67.83 356 GLU B N 1
ATOM 5337 C CA . GLU B 1 336 ? 40.626 -10.371 102.404 1.00 69.44 356 GLU B CA 1
ATOM 5338 C C . GLU B 1 336 ? 39.191 -9.847 102.322 1.00 68.70 356 GLU B C 1
ATOM 5339 O O . GLU B 1 336 ? 38.957 -8.644 102.472 1.00 68.20 356 GLU B O 1
ATOM 5345 N N . HIS B 1 337 ? 38.247 -10.754 102.065 1.00 68.38 357 HIS B N 1
ATOM 5346 C CA . HIS B 1 337 ? 36.856 -10.402 101.747 1.00 65.58 357 HIS B CA 1
ATOM 5347 C C . HIS B 1 337 ? 36.783 -9.495 100.518 1.00 61.73 357 HIS B C 1
ATOM 5348 O O . HIS B 1 337 ? 36.031 -8.520 100.496 1.00 61.14 357 HIS B O 1
ATOM 5355 N N . GLY B 1 338 ? 37.577 -9.816 99.501 1.00 58.69 358 GLY B N 1
ATOM 5356 C CA . GLY B 1 338 ? 37.550 -9.089 98.234 1.00 55.67 358 GLY B CA 1
ATOM 5357 C C . GLY B 1 338 ? 38.226 -7.727 98.234 1.00 52.92 358 GLY B C 1
ATOM 5358 O O . GLY B 1 338 ? 38.119 -6.990 97.257 1.00 51.02 358 GLY B O 1
ATOM 5359 N N . LEU B 1 339 ? 38.932 -7.393 99.314 1.00 51.45 359 LEU B N 1
ATOM 5360 C CA . LEU B 1 339 ? 39.635 -6.114 99.427 1.00 49.92 359 LEU B CA 1
ATOM 5361 C C . LEU B 1 339 ? 41.095 -6.339 99.820 1.00 49.65 359 LEU B C 1
ATOM 5362 O O . LEU B 1 339 ? 41.397 -7.202 100.646 1.00 49.52 359 LEU B O 1
ATOM 5367 N N . CYS B 1 340 ? 41.998 -5.565 99.224 1.00 48.62 360 CYS B N 1
ATOM 5368 C CA . CYS B 1 340 ? 43.425 -5.700 99.509 1.00 49.21 360 CYS B CA 1
ATOM 5369 C C . CYS B 1 340 ? 43.758 -5.194 100.909 1.00 48.41 360 CYS B C 1
ATOM 5370 O O . CYS B 1 340 ? 43.163 -4.224 101.379 1.00 45.66 360 CYS B O 1
ATOM 5373 N N . CYS B 1 341 ? 44.705 -5.859 101.564 1.00 48.80 361 CYS B N 1
ATOM 5374 C CA . CYS B 1 341 ? 45.224 -5.380 102.838 1.00 49.24 361 CYS B CA 1
ATOM 5375 C C . CYS B 1 341 ? 46.613 -5.949 103.119 1.00 50.98 361 CYS B C 1
ATOM 5376 O O . CYS B 1 341 ? 46.979 -6.991 102.577 1.00 51.90 361 CYS B O 1
ATOM 5379 N N . LYS B 1 342 ? 47.377 -5.252 103.962 1.00 51.31 362 LYS B N 1
ATOM 5380 C CA . LYS B 1 342 ? 48.738 -5.655 104.329 1.00 52.89 362 LYS B CA 1
ATOM 5381 C C . LYS B 1 342 ? 48.770 -6.108 105.787 1.00 54.52 362 LYS B C 1
ATOM 5382 O O . LYS B 1 342 ? 48.121 -5.503 106.643 1.00 53.33 362 LYS B O 1
ATOM 5386 N N . GLU B 1 343 ? 49.536 -7.165 106.059 1.00 56.83 363 GLU B N 1
ATOM 5387 C CA . GLU B 1 343 ? 49.673 -7.719 107.409 1.00 58.92 363 GLU B CA 1
ATOM 5388 C C . GLU B 1 343 ? 50.640 -6.911 108.258 1.00 60.25 363 GLU B C 1
ATOM 5389 O O . GLU B 1 343 ? 51.514 -6.224 107.732 1.00 61.00 363 GLU B O 1
ATOM 5395 N N . SER B 1 344 ? 50.483 -7.020 109.576 1.00 62.19 364 SER B N 1
ATOM 5396 C CA . SER B 1 344 ? 51.394 -6.392 110.538 1.00 63.09 364 SER B CA 1
ATOM 5397 C C . SER B 1 344 ? 52.663 -7.230 110.710 1.00 63.97 364 SER B C 1
ATOM 5398 O O . SER B 1 344 ? 53.309 -7.203 111.764 1.00 63.80 364 SER B O 1
#

Radius of gyration: 33.03 Å; Cα contacts (8 Å, |Δi|>4): 1908; chains: 2; bounding box: 76×57×93 Å

B-factor: mean 28.94, std 14.87, range [8.71, 96.42]

Nearest PDB structures (foldseek):
  4xgo-assembly1_A  TM=1.003E+00  e=1.753E-54  Anopheles gambiae
  3o6n-assembly1_A  TM=9.579E-01  e=4.414E-38  Anopheles gambiae
  3oja-assembly1_B  TM=9.631E-01  e=5.998E-37  Anopheles gambiae
  4k79-assembly1_A  TM=9.166E-01  e=3.855E-05  Petromyzon marinus
  2o6q-assembly1_A  TM=4.299E-01  e=9.765E-06  Eptatretus burgeri